Protein AF-A0A2H6KKL5-F1 (afdb_monomer_lite)

pLDDT: mean 78.92, std 13.52, range [38.22, 96.44]

Radius of gyration: 45.25 Å; chains: 1; bounding box: 105×62×164 Å

Foldseek 3Di:
DDDPPPPVVVVVVVVVVVVVVVVVVVVVVVVVVCCVVVCCVVVVVVVVVVVVVLVVLQDPDPPPDPDPPRPNVVVVVVVVVVVVVVVVVCQQCPDPDDGGHPVVVVVVVVVVVVVVVCQCDPPDCRHVVVVVVVVVVVVLVVVLVVLVVVLVVLVPPPDPDDPVVSVVSNVVSVVVNVVSVVVVVVVVVVVVCCCCAADVVQVVLCCCLVPPQADHDDDHDDPPDAQLRVLVSVLSSVVSNLVRVQVHLDDPVCVVPPDVDPQSPDPQSVLSVQLNVLSCQLSVLQNDPPPDPDSDFPSNLVSLVSNLVSLVPNDQPADHPRGCSPSSVVVSVVSNVVSVVSNPDDYPPCGPDDQPDDQWDADPVHRVDIDGDPSVVVVVLVVLLVLVVCVVVLVVLLCCLPPPKVQPFQAPVDDNVVVVVVVVFFTHPDLPDPPTPDDSDVPDISNCCNDVPQQDWDDPVPPPDTFGQAFPCLPPPVPLVGGHPSSVVVVVLLVVLLVLQVDQDPDADAQDDPLSVLLCLLSCCSHPCLVVLLLCLLVVFDQDPVCNPPDSVPDDQVRTWDDDVDTDTSVNVNVVSVCSNVVSLVVCCVVQNCDDPVGDHSSCSSGCPVRHDDDPHSVCNVPSD

Structure (mmCIF, N/CA/C/O backbone):
data_AF-A0A2H6KKL5-F1
#
_entry.id   AF-A0A2H6KKL5-F1
#
loop_
_atom_site.group_PDB
_atom_site.id
_atom_site.type_symbol
_atom_site.label_atom_id
_atom_site.label_alt_id
_atom_site.label_comp_id
_atom_site.label_asym_id
_atom_site.label_entity_id
_atom_site.label_seq_id
_atom_site.pdbx_PDB_ins_code
_atom_site.Cartn_x
_atom_site.Cartn_y
_atom_site.Cartn_z
_atom_site.occupancy
_atom_site.B_iso_or_equiv
_atom_site.auth_seq_id
_atom_site.auth_comp_id
_atom_site.auth_asym_id
_atom_site.auth_atom_id
_atom_site.pdbx_PDB_model_num
ATOM 1 N N . MET A 1 1 ? 31.646 27.629 -73.324 1.00 41.09 1 MET A N 1
ATOM 2 C CA . MET A 1 1 ? 32.183 26.292 -73.665 1.00 41.09 1 MET A CA 1
ATOM 3 C C . MET A 1 1 ? 31.213 25.634 -74.630 1.00 41.09 1 MET A C 1
ATOM 5 O O . MET A 1 1 ? 30.022 25.686 -74.337 1.00 41.09 1 MET A O 1
ATOM 9 N N . PRO A 1 2 ? 31.668 25.089 -75.769 1.00 43.84 2 PRO A N 1
ATOM 10 C CA . PRO A 1 2 ? 30.803 24.305 -76.642 1.00 43.84 2 PRO A CA 1
ATOM 11 C C . PRO A 1 2 ? 30.417 23.003 -75.927 1.00 43.84 2 PRO A C 1
ATOM 13 O O . PRO A 1 2 ? 31.249 22.391 -75.255 1.00 43.84 2 PRO A O 1
ATOM 16 N N . LEU A 1 3 ? 29.141 22.624 -76.024 1.00 47.28 3 LEU A N 1
ATOM 17 C CA . LEU A 1 3 ? 28.656 21.311 -75.603 1.00 47.28 3 LEU A CA 1
ATOM 18 C C . LEU A 1 3 ? 29.394 20.251 -76.427 1.00 47.28 3 LEU A C 1
ATOM 20 O O . LEU A 1 3 ? 29.453 20.347 -77.649 1.00 47.28 3 LEU A O 1
ATOM 24 N N . SER A 1 4 ? 29.996 19.281 -75.743 1.00 51.06 4 SER A N 1
ATOM 25 C CA . SER A 1 4 ? 30.597 18.109 -76.376 1.00 51.06 4 SER A CA 1
ATOM 26 C C . SER A 1 4 ? 29.520 17.351 -77.164 1.00 51.06 4 SER A C 1
ATOM 28 O O . SER A 1 4 ? 28.517 16.951 -76.574 1.00 51.06 4 SER A O 1
ATOM 30 N N . ASP A 1 5 ? 29.734 17.129 -78.465 1.00 57.34 5 ASP A N 1
ATOM 31 C CA . ASP A 1 5 ? 28.876 16.349 -79.383 1.00 57.34 5 ASP A CA 1
ATOM 32 C C . ASP A 1 5 ? 28.932 14.824 -79.113 1.00 57.34 5 ASP A C 1
ATOM 34 O O . ASP A 1 5 ? 28.756 13.985 -80.003 1.00 57.34 5 ASP A O 1
ATOM 38 N N . ASP A 1 6 ? 29.188 14.429 -77.863 1.00 64.50 6 ASP A N 1
ATOM 39 C CA . ASP A 1 6 ? 29.260 13.027 -77.478 1.00 64.50 6 ASP A CA 1
ATOM 40 C C . ASP A 1 6 ? 27.843 12.445 -77.333 1.00 64.50 6 ASP A C 1
ATOM 42 O O . ASP A 1 6 ? 27.137 12.603 -76.324 1.00 64.50 6 ASP A O 1
ATOM 46 N N . LYS A 1 7 ? 27.411 11.756 -78.395 1.00 60.06 7 LYS A N 1
ATOM 47 C CA . LYS A 1 7 ? 26.119 11.061 -78.475 1.00 60.06 7 LYS A CA 1
ATOM 48 C C . LYS A 1 7 ? 25.933 10.032 -77.354 1.00 60.06 7 LYS A C 1
ATOM 50 O O . LYS A 1 7 ? 24.791 9.795 -76.956 1.00 60.06 7 LYS A O 1
ATOM 55 N N . HIS A 1 8 ? 27.010 9.453 -76.819 1.00 60.09 8 HIS A N 1
ATOM 56 C CA . HIS A 1 8 ? 26.929 8.483 -75.726 1.00 60.09 8 HIS A CA 1
ATOM 57 C C . HIS A 1 8 ? 26.664 9.169 -74.385 1.00 60.09 8 HIS A C 1
ATOM 59 O O . HIS A 1 8 ? 25.819 8.703 -73.618 1.00 60.09 8 HIS A O 1
ATOM 65 N N . LEU A 1 9 ? 27.293 10.323 -74.138 1.00 59.97 9 LEU A N 1
ATOM 66 C CA . LEU A 1 9 ? 27.054 11.119 -72.932 1.00 59.97 9 LEU A CA 1
ATOM 67 C C . LEU A 1 9 ? 25.616 11.657 -72.891 1.00 59.97 9 LEU A C 1
ATOM 69 O O . LEU A 1 9 ? 24.944 11.579 -71.863 1.00 59.97 9 LEU A O 1
ATOM 73 N N . THR A 1 10 ? 25.103 12.125 -74.031 1.00 63.09 10 THR A N 1
ATOM 74 C CA . THR A 1 10 ? 23.720 12.617 -74.143 1.00 63.09 10 THR A CA 1
ATOM 75 C C . THR A 1 10 ? 22.694 11.511 -73.864 1.00 63.09 10 THR A C 1
ATOM 77 O O . THR A 1 10 ? 21.710 11.736 -73.155 1.00 63.09 10 THR A O 1
ATOM 80 N N . ALA A 1 11 ? 22.924 10.297 -74.375 1.00 64.19 11 ALA A N 1
ATOM 81 C CA . ALA A 1 11 ? 22.054 9.151 -74.119 1.00 64.19 11 ALA A CA 1
ATOM 82 C C . ALA A 1 11 ? 22.087 8.714 -72.642 1.00 64.19 11 ALA A C 1
ATOM 84 O O . ALA A 1 11 ? 21.033 8.455 -72.059 1.00 64.19 11 ALA A O 1
ATOM 85 N N . ALA A 1 12 ? 23.273 8.698 -72.022 1.00 62.09 12 ALA A N 1
ATOM 86 C CA . ALA A 1 12 ? 23.442 8.352 -70.612 1.00 62.09 12 ALA A CA 1
ATOM 87 C C . ALA A 1 12 ? 22.731 9.351 -69.684 1.00 62.09 12 ALA A C 1
ATOM 89 O O . ALA A 1 12 ? 21.956 8.949 -68.816 1.00 62.09 12 ALA A O 1
ATOM 90 N N . VAL A 1 13 ? 22.910 10.657 -69.917 1.00 62.62 13 VAL A N 1
ATOM 91 C CA . VAL A 1 13 ? 22.240 11.713 -69.138 1.00 62.62 13 VAL A CA 1
ATOM 92 C C . VAL A 1 13 ? 20.718 11.629 -69.289 1.00 62.62 13 VAL A C 1
ATOM 94 O O . VAL A 1 13 ? 19.992 11.755 -68.303 1.00 62.62 13 VAL A O 1
ATOM 97 N N . LYS A 1 14 ? 20.214 11.341 -70.496 1.00 63.66 14 LYS A N 1
ATOM 98 C CA . LYS A 1 14 ? 18.774 11.181 -70.745 1.00 63.66 14 LYS A CA 1
ATOM 99 C C . LYS A 1 14 ? 18.190 9.950 -70.039 1.00 63.66 14 LYS A C 1
ATOM 101 O O . LYS A 1 14 ? 17.097 10.037 -69.485 1.00 63.66 14 LYS A O 1
ATOM 106 N N . GLY A 1 15 ? 18.926 8.836 -70.007 1.00 70.06 15 GLY A N 1
ATOM 107 C CA . GLY A 1 15 ? 18.536 7.628 -69.274 1.00 70.06 15 GLY A CA 1
ATOM 108 C C . GLY A 1 15 ? 18.471 7.849 -67.760 1.00 70.06 15 GLY A C 1
ATOM 109 O O . GLY A 1 15 ? 17.490 7.467 -67.121 1.00 70.06 15 GLY A O 1
ATOM 110 N N . ILE A 1 16 ? 19.467 8.542 -67.197 1.00 68.94 16 ILE A N 1
ATOM 111 C CA . ILE A 1 16 ? 19.490 8.908 -65.772 1.00 68.94 16 ILE A CA 1
ATOM 112 C C . ILE A 1 16 ? 18.318 9.841 -65.441 1.00 68.94 16 ILE A C 1
ATOM 114 O O . ILE A 1 16 ? 17.578 9.581 -64.493 1.00 68.94 16 ILE A O 1
ATOM 118 N N . ALA A 1 17 ? 18.085 10.876 -66.254 1.00 57.75 17 ALA A N 1
ATOM 119 C CA . ALA A 1 17 ? 16.970 11.799 -66.056 1.00 57.75 17 ALA A CA 1
ATOM 120 C C . ALA A 1 17 ? 15.606 11.085 -66.100 1.00 57.75 17 ALA A C 1
ATOM 122 O O . ALA A 1 17 ? 14.752 11.343 -65.255 1.00 57.75 17 ALA A O 1
ATOM 123 N N . MET A 1 18 ? 15.406 10.143 -67.028 1.00 70.69 18 MET A N 1
ATOM 124 C CA . MET A 1 18 ? 14.171 9.349 -67.104 1.00 70.69 18 MET A CA 1
ATOM 125 C C . MET A 1 18 ? 13.988 8.421 -65.901 1.00 70.69 18 MET A C 1
ATOM 127 O O . MET A 1 18 ? 12.877 8.307 -65.388 1.00 70.69 18 MET A O 1
ATOM 131 N N . SER A 1 19 ? 15.064 7.803 -65.407 1.00 69.12 19 SER A N 1
ATOM 132 C CA . SER A 1 19 ? 15.018 6.985 -64.189 1.00 69.12 19 SER A CA 1
ATOM 133 C C . SER A 1 19 ? 14.611 7.816 -62.965 1.00 69.12 19 SER A C 1
ATOM 135 O O . SER A 1 19 ? 13.729 7.420 -62.202 1.00 69.12 19 SER A O 1
ATOM 137 N N . ILE A 1 20 ? 15.172 9.023 -62.827 1.00 65.75 20 ILE A N 1
ATOM 138 C CA . ILE A 1 20 ? 14.825 9.962 -61.751 1.00 65.75 20 ILE A CA 1
ATOM 139 C C . ILE A 1 20 ? 13.351 10.376 -61.843 1.00 65.75 20 ILE A C 1
ATOM 141 O O . ILE A 1 20 ? 12.629 10.293 -60.851 1.00 65.75 20 ILE A O 1
ATOM 145 N N . VAL A 1 21 ? 12.876 10.761 -63.031 1.00 70.00 21 VAL A N 1
ATOM 146 C CA . VAL A 1 21 ? 11.471 11.153 -63.246 1.00 70.00 21 VAL A CA 1
ATOM 147 C C . VAL A 1 21 ? 10.510 10.007 -62.913 1.00 70.00 21 VAL A C 1
ATOM 149 O O . VAL A 1 21 ? 9.487 10.230 -62.259 1.00 70.00 21 VAL A O 1
ATOM 152 N N . ASN A 1 22 ? 10.848 8.773 -63.290 1.00 75.06 22 ASN A N 1
ATOM 153 C CA . ASN A 1 22 ? 10.026 7.600 -62.994 1.00 75.06 22 ASN A CA 1
ATOM 154 C C . ASN A 1 22 ? 9.979 7.294 -61.491 1.00 75.06 22 ASN A C 1
ATOM 156 O O . ASN A 1 22 ? 8.902 7.038 -60.950 1.00 75.06 22 ASN A O 1
ATOM 160 N N . ASN A 1 23 ? 11.115 7.383 -60.795 1.00 71.50 23 ASN A N 1
ATOM 161 C CA . ASN A 1 23 ? 11.176 7.163 -59.349 1.00 71.50 23 ASN A CA 1
ATOM 162 C C . ASN A 1 23 ? 10.406 8.239 -58.571 1.00 71.50 23 ASN A C 1
ATOM 164 O O . ASN A 1 23 ? 9.651 7.905 -57.658 1.00 71.50 23 ASN A O 1
ATOM 168 N N . ILE A 1 24 ? 10.517 9.510 -58.973 1.00 67.88 24 ILE A N 1
ATOM 169 C CA . ILE A 1 24 ? 9.744 10.613 -58.381 1.00 67.88 24 ILE A CA 1
ATOM 170 C C . ILE A 1 24 ? 8.241 10.406 -58.607 1.00 67.88 24 ILE A C 1
ATOM 172 O O . ILE A 1 24 ? 7.443 10.605 -57.692 1.00 67.88 24 ILE A O 1
ATOM 176 N N . SER A 1 25 ? 7.842 9.950 -59.796 1.00 74.31 25 SER A N 1
ATOM 177 C CA . SER A 1 25 ? 6.434 9.679 -60.112 1.00 74.31 25 SER A CA 1
ATOM 178 C C . SER A 1 25 ? 5.866 8.525 -59.276 1.00 74.31 25 SER A C 1
ATOM 180 O O . SER A 1 25 ? 4.735 8.600 -58.787 1.00 74.31 25 SER A O 1
ATOM 182 N N . ARG A 1 26 ? 6.667 7.476 -59.040 1.00 75.44 26 ARG A N 1
ATOM 183 C CA . ARG A 1 26 ? 6.278 6.345 -58.188 1.00 75.44 26 ARG A CA 1
ATOM 184 C C . ARG A 1 26 ? 6.163 6.761 -56.723 1.00 75.44 26 ARG A C 1
ATOM 186 O O . ARG A 1 26 ? 5.155 6.462 -56.092 1.00 75.44 26 ARG A O 1
ATOM 193 N N . LEU A 1 27 ? 7.129 7.533 -56.221 1.00 70.12 27 LEU A N 1
ATOM 194 C CA . LEU A 1 27 ? 7.084 8.097 -54.871 1.00 70.12 27 LEU A CA 1
ATOM 195 C C . LEU A 1 27 ? 5.860 9.003 -54.681 1.00 70.12 27 LEU A C 1
ATOM 197 O O . LEU A 1 27 ? 5.182 8.901 -53.667 1.00 70.12 27 LEU A O 1
ATOM 201 N N . SER A 1 28 ? 5.534 9.846 -55.666 1.00 66.12 28 SER A N 1
ATOM 202 C CA . SER A 1 28 ? 4.340 10.702 -55.629 1.00 66.12 28 SER A CA 1
ATOM 203 C C . SER A 1 28 ? 3.043 9.889 -55.537 1.00 66.12 28 SER A C 1
ATOM 205 O O . SER A 1 28 ? 2.123 10.264 -54.808 1.00 66.12 28 SER A O 1
ATOM 207 N N . THR A 1 29 ? 2.985 8.755 -56.235 1.00 79.38 29 THR A N 1
ATOM 208 C CA . THR A 1 29 ? 1.830 7.847 -56.208 1.00 79.38 29 THR A CA 1
ATOM 209 C C . THR A 1 29 ? 1.693 7.161 -54.850 1.00 79.38 29 THR A C 1
ATOM 211 O O . THR A 1 29 ? 0.601 7.139 -54.284 1.00 79.38 29 THR A O 1
ATOM 214 N N . GLU A 1 30 ? 2.800 6.679 -54.282 1.00 77.38 30 GLU A N 1
ATOM 215 C CA . GLU A 1 30 ? 2.811 6.092 -52.937 1.00 77.38 30 GLU A CA 1
ATOM 216 C C . GLU A 1 30 ? 2.466 7.122 -51.858 1.00 77.38 30 GLU A C 1
ATOM 218 O O . GLU A 1 30 ? 1.707 6.815 -50.945 1.00 77.38 30 GLU A O 1
ATOM 223 N N . LEU A 1 31 ? 2.933 8.370 -51.985 1.00 70.38 31 LEU A N 1
ATOM 224 C CA . LEU A 1 31 ? 2.589 9.437 -51.043 1.00 70.38 31 LEU A CA 1
ATOM 225 C C . LEU A 1 31 ? 1.085 9.751 -51.071 1.00 70.38 31 LEU A C 1
ATOM 227 O O . LEU A 1 31 ? 0.472 9.925 -50.020 1.00 70.38 31 LEU A O 1
ATOM 231 N N . LYS A 1 32 ? 0.474 9.789 -52.264 1.00 76.25 32 LYS A N 1
ATOM 232 C CA . LYS A 1 32 ? -0.983 9.950 -52.411 1.00 76.25 32 LYS A CA 1
ATOM 233 C C . LYS A 1 32 ? -1.742 8.768 -51.804 1.00 76.25 32 LYS A C 1
ATOM 235 O O . LYS A 1 32 ? -2.651 8.984 -51.008 1.00 76.25 32 LYS A O 1
ATOM 240 N N . SER A 1 33 ? -1.315 7.541 -52.107 1.00 77.94 33 SER A N 1
ATOM 241 C CA . SER A 1 33 ? -1.867 6.303 -51.535 1.00 77.94 33 SER A CA 1
ATOM 242 C C . SER A 1 33 ? -1.761 6.291 -50.006 1.00 77.94 33 SER A C 1
ATOM 244 O O . SER A 1 33 ? -2.723 5.947 -49.324 1.00 77.94 33 SER A O 1
ATOM 246 N N . PHE A 1 34 ? -0.634 6.733 -49.446 1.00 72.31 34 PHE A N 1
ATOM 247 C CA . PHE A 1 34 ? -0.443 6.863 -48.004 1.00 72.31 34 PHE A CA 1
ATOM 248 C C . PHE A 1 34 ? -1.397 7.894 -47.397 1.00 72.31 34 PHE A C 1
ATOM 250 O O . PHE A 1 34 ? -2.038 7.603 -46.392 1.00 72.31 34 PHE A O 1
ATOM 257 N N . ILE A 1 35 ? -1.551 9.075 -48.000 1.00 68.31 35 ILE A N 1
ATOM 258 C CA . ILE A 1 35 ? -2.478 10.104 -47.503 1.00 68.31 35 ILE A CA 1
ATOM 259 C C . ILE A 1 35 ? -3.927 9.588 -47.505 1.00 68.31 35 ILE A C 1
ATOM 261 O O . ILE A 1 35 ? -4.640 9.778 -46.520 1.00 68.31 35 ILE A O 1
ATOM 265 N N . GLU A 1 36 ? -4.349 8.889 -48.561 1.00 76.94 36 GLU A N 1
ATOM 266 C CA . GLU A 1 36 ? -5.699 8.320 -48.662 1.00 76.94 36 GLU A CA 1
ATOM 267 C C . GLU A 1 36 ? -5.918 7.149 -47.689 1.00 76.94 36 GLU A C 1
ATOM 269 O O . GLU A 1 36 ? -6.929 7.105 -46.985 1.00 76.94 36 GLU A O 1
ATOM 274 N N . LYS A 1 37 ? -4.965 6.210 -47.603 1.00 74.69 37 LYS A N 1
ATOM 275 C CA . LYS A 1 37 ? -5.092 4.994 -46.779 1.00 74.69 37 LYS A CA 1
ATOM 276 C C . LYS A 1 37 ? -4.855 5.231 -45.294 1.00 74.69 37 LYS A C 1
ATOM 278 O O . LYS A 1 37 ? -5.480 4.562 -44.477 1.00 74.69 37 LYS A O 1
ATOM 283 N N . SER A 1 38 ? -3.967 6.158 -44.937 1.00 71.94 38 SER A N 1
ATOM 284 C CA . SER A 1 38 ? -3.627 6.443 -43.536 1.00 71.94 38 SER A CA 1
ATOM 285 C C . SER A 1 38 ? -4.795 7.047 -42.761 1.00 71.94 38 SER A C 1
ATOM 287 O O . SER A 1 38 ? -4.785 7.018 -41.532 1.00 71.94 38 SER A O 1
ATOM 289 N N . LYS A 1 39 ? -5.798 7.603 -43.462 1.00 81.44 39 LYS A N 1
ATOM 290 C CA . LYS A 1 39 ? -6.971 8.264 -42.872 1.00 81.44 39 LYS A CA 1
ATOM 291 C C . LYS A 1 39 ? -6.598 9.327 -41.831 1.00 81.44 39 LYS A C 1
ATOM 293 O O . LYS A 1 39 ? -7.436 9.683 -41.011 1.00 81.44 39 LYS A O 1
ATOM 298 N N . ILE A 1 40 ? -5.374 9.871 -41.871 1.00 73.25 40 ILE A N 1
ATOM 299 C CA . ILE A 1 40 ? -4.861 10.801 -40.850 1.00 73.25 40 ILE A CA 1
ATOM 300 C C . ILE A 1 40 ? -5.786 12.007 -40.709 1.00 73.25 40 ILE A C 1
ATOM 302 O O . ILE A 1 40 ? -6.119 12.390 -39.596 1.00 73.25 40 ILE A O 1
ATOM 306 N N . LYS A 1 41 ? -6.270 12.560 -41.828 1.00 75.06 41 LYS A N 1
ATOM 307 C CA . LYS A 1 41 ? -7.226 13.674 -41.815 1.00 75.06 41 LYS A CA 1
ATOM 308 C C . LYS A 1 41 ? -8.530 13.304 -41.104 1.00 75.06 41 LYS A C 1
ATOM 310 O O . LYS A 1 41 ? -9.007 14.078 -40.284 1.00 75.06 41 LYS A O 1
ATOM 315 N N . THR A 1 42 ? -9.092 12.137 -41.408 1.00 76.81 42 THR A N 1
ATOM 316 C CA . THR A 1 42 ? -10.346 11.667 -40.806 1.00 76.81 42 THR A CA 1
ATOM 317 C C . THR A 1 42 ? -10.162 11.375 -39.323 1.00 76.81 42 THR A C 1
ATOM 319 O O . THR A 1 42 ? -10.932 11.874 -38.518 1.00 76.81 42 THR A O 1
ATOM 322 N N . ASN A 1 43 ? -9.107 10.651 -38.952 1.00 76.50 43 ASN A N 1
ATOM 323 C CA . ASN A 1 43 ? -8.825 10.306 -37.560 1.00 76.50 43 ASN A CA 1
ATOM 324 C C . ASN A 1 43 ? -8.526 11.552 -36.719 1.00 76.50 43 ASN A C 1
ATOM 326 O O . ASN A 1 43 ? -8.977 11.642 -35.582 1.00 76.50 43 ASN A O 1
ATOM 330 N N . LEU A 1 44 ? -7.800 12.528 -37.276 1.00 73.38 44 LEU A N 1
ATOM 331 C CA . LEU A 1 44 ? -7.533 13.797 -36.605 1.00 73.38 44 LEU A CA 1
ATOM 332 C C . LEU A 1 44 ? -8.815 14.618 -36.439 1.00 73.38 44 LEU A C 1
ATOM 334 O O . LEU A 1 44 ? -9.018 15.202 -35.381 1.00 73.38 44 LEU A O 1
ATOM 338 N N . GLN A 1 45 ? -9.696 14.627 -37.443 1.00 81.31 45 GLN A N 1
ATOM 339 C CA . GLN A 1 45 ? -11.000 15.277 -37.328 1.00 81.31 45 GLN A CA 1
ATOM 340 C C . GLN A 1 45 ? -11.860 14.604 -36.253 1.00 81.31 45 GLN A C 1
ATOM 342 O O . GLN A 1 45 ? -12.366 15.295 -35.380 1.00 81.31 45 GLN A O 1
ATOM 347 N N . THR A 1 46 ? -11.927 13.269 -36.234 1.00 84.25 46 THR A N 1
ATOM 348 C CA . THR A 1 46 ? -12.614 12.513 -35.177 1.00 84.25 46 THR A CA 1
ATOM 349 C C . THR A 1 46 ? -12.026 12.804 -33.798 1.00 84.25 46 THR A C 1
ATOM 351 O O . THR A 1 46 ? -12.774 12.985 -32.848 1.00 84.25 46 THR A O 1
ATOM 354 N N . ALA A 1 47 ? -10.701 12.901 -33.667 1.00 71.81 47 ALA A N 1
ATOM 355 C CA . ALA A 1 47 ? -10.070 13.258 -32.399 1.00 71.81 47 ALA A CA 1
ATOM 356 C C . ALA A 1 47 ? -10.428 14.688 -31.957 1.00 71.81 47 ALA A C 1
ATOM 358 O O . ALA A 1 47 ? -10.723 14.904 -30.786 1.00 71.81 47 ALA A O 1
ATOM 359 N N . ILE A 1 48 ? -10.447 15.654 -32.882 1.00 76.25 48 ILE A N 1
ATOM 360 C CA . ILE A 1 48 ? -10.883 17.033 -32.610 1.00 76.25 48 ILE A CA 1
ATOM 361 C C . ILE A 1 48 ? -12.354 17.062 -32.180 1.00 76.25 48 ILE A C 1
ATOM 363 O O . ILE A 1 48 ? -12.695 17.772 -31.236 1.00 76.25 48 ILE A O 1
ATOM 367 N N . ASP A 1 49 ? -13.212 16.293 -32.847 1.00 81.06 49 ASP A N 1
ATOM 368 C CA . ASP A 1 49 ? -14.639 16.228 -32.540 1.00 81.06 49 ASP A CA 1
ATOM 369 C C . ASP A 1 49 ? -14.877 15.562 -31.176 1.00 81.06 49 ASP A C 1
ATOM 371 O O . ASP A 1 49 ? -15.629 16.099 -30.370 1.00 81.06 49 ASP A O 1
ATOM 375 N N . ASN A 1 50 ? -14.145 14.491 -30.850 1.00 78.62 50 ASN A N 1
ATOM 376 C CA . ASN A 1 50 ? -14.178 13.863 -29.526 1.00 78.62 50 ASN A CA 1
ATOM 377 C C . ASN A 1 50 ? -13.702 14.819 -28.420 1.00 78.62 50 ASN A C 1
ATOM 379 O O . ASN A 1 50 ? -14.278 14.845 -27.340 1.00 78.62 50 ASN A O 1
ATOM 383 N N . VAL A 1 51 ? -12.665 15.629 -28.667 1.00 72.38 51 VAL A N 1
ATOM 384 C CA . VAL A 1 51 ? -12.189 16.629 -27.692 1.00 72.38 51 VAL A CA 1
ATOM 385 C C . VAL A 1 51 ? -13.216 17.746 -27.488 1.00 72.38 51 VAL A C 1
ATOM 387 O O . VAL A 1 51 ? -13.383 18.220 -26.366 1.00 72.38 51 VAL A O 1
ATOM 390 N N . LYS A 1 52 ? -13.930 18.158 -28.543 1.00 78.19 52 LYS A N 1
ATOM 391 C CA . LYS A 1 52 ? -15.047 19.106 -28.416 1.00 78.19 52 LYS A CA 1
ATOM 392 C C . LYS A 1 52 ? -16.214 18.508 -27.642 1.00 78.19 52 LYS A C 1
ATOM 394 O O . LYS A 1 52 ? -16.786 19.210 -26.820 1.00 78.19 52 LYS A O 1
ATOM 399 N N . ASP A 1 53 ? -16.538 17.242 -27.888 1.00 77.19 53 ASP A N 1
ATOM 400 C CA . ASP A 1 53 ? -17.593 16.534 -27.166 1.00 77.19 53 ASP A CA 1
ATOM 401 C C . ASP A 1 53 ? -17.270 16.437 -25.671 1.00 77.19 53 ASP A C 1
ATOM 403 O O . ASP A 1 53 ? -18.096 16.815 -24.851 1.00 77.19 53 ASP A O 1
ATOM 407 N N . ILE A 1 54 ? -16.023 16.095 -25.317 1.00 72.81 54 ILE A N 1
ATOM 408 C CA . ILE A 1 54 ? -15.534 16.178 -23.932 1.00 72.81 54 ILE A CA 1
ATOM 409 C C . ILE A 1 54 ? -15.729 17.595 -23.384 1.00 72.81 54 ILE A C 1
ATOM 411 O O . ILE A 1 54 ? -16.244 17.748 -22.290 1.00 72.81 54 ILE A O 1
ATOM 415 N N . GLY A 1 55 ? -15.359 18.640 -24.128 1.00 70.56 55 GLY A N 1
ATOM 416 C CA . GLY A 1 55 ? -15.578 20.023 -23.692 1.00 70.56 55 GLY A CA 1
ATOM 417 C C . GLY A 1 55 ? -17.049 20.339 -23.397 1.00 70.56 55 GLY A C 1
ATOM 418 O O . GLY A 1 55 ? -17.344 20.928 -22.362 1.00 70.56 55 GLY A O 1
ATOM 419 N N . ASN A 1 56 ? -17.964 19.901 -24.264 1.00 72.62 56 ASN A N 1
ATOM 420 C CA . ASN A 1 56 ? -19.406 20.095 -24.091 1.00 72.62 56 ASN A CA 1
ATOM 421 C C . ASN A 1 56 ? -19.958 19.333 -22.879 1.00 72.62 56 ASN A C 1
ATOM 423 O O . ASN A 1 56 ? -20.895 19.809 -22.248 1.00 72.62 56 ASN A O 1
ATOM 427 N N . GLN A 1 57 ? -19.349 18.197 -22.533 1.00 70.56 57 GLN A N 1
ATOM 428 C CA . GLN A 1 57 ? -19.692 17.404 -21.351 1.00 70.56 57 GLN A CA 1
ATOM 429 C C . GLN A 1 57 ? -19.311 18.073 -20.008 1.00 70.56 57 GLN A C 1
ATOM 431 O O . GLN A 1 57 ? -19.590 17.543 -18.936 1.00 70.56 57 GLN A O 1
ATOM 436 N N . PHE A 1 58 ? -18.625 19.224 -20.030 1.00 68.25 58 PHE A N 1
ATOM 437 C CA . PHE A 1 58 ? -18.200 19.955 -18.825 1.00 68.25 58 PHE A CA 1
ATOM 438 C C . PHE A 1 58 ? -18.552 21.454 -18.859 1.00 68.25 58 PHE A C 1
ATOM 440 O O . PHE A 1 58 ? -18.023 22.220 -18.055 1.00 68.25 58 PHE A O 1
ATOM 447 N N . THR A 1 59 ? -19.388 21.914 -19.796 1.00 62.97 59 THR A N 1
ATOM 448 C CA . THR A 1 59 ? -19.824 23.322 -19.843 1.00 62.97 59 THR A CA 1
ATOM 449 C C . THR A 1 59 ? -21.129 23.534 -19.083 1.00 62.97 59 THR A C 1
ATOM 451 O O . THR A 1 59 ? -22.129 22.912 -19.425 1.00 62.97 59 THR A O 1
ATOM 454 N N . ASP A 1 60 ? -21.132 24.491 -18.147 1.00 55.72 60 ASP A N 1
ATOM 455 C CA . ASP A 1 60 ? -22.250 24.890 -17.261 1.00 55.72 60 ASP A CA 1
ATOM 456 C C . ASP A 1 60 ? -23.438 25.580 -17.976 1.00 55.72 60 ASP A C 1
ATOM 458 O O . ASP A 1 60 ? -24.055 26.517 -17.464 1.00 55.72 60 ASP A O 1
ATOM 462 N N . GLY A 1 61 ? -23.741 25.183 -19.209 1.00 51.50 61 GLY A N 1
ATOM 463 C CA . GLY A 1 61 ? -24.799 25.771 -20.017 1.00 51.50 61 GLY A CA 1
ATOM 464 C C . GLY A 1 61 ? -26.040 24.895 -20.031 1.00 51.50 61 GLY A C 1
ATOM 465 O O . GLY A 1 61 ? -25.992 23.800 -20.576 1.00 51.50 61 GLY A O 1
ATOM 466 N N . ASP A 1 62 ? -27.126 25.443 -19.490 1.00 51.28 62 ASP A N 1
ATOM 467 C CA . ASP A 1 62 ? -28.549 25.077 -19.568 1.00 51.28 62 ASP A CA 1
ATOM 468 C C . ASP A 1 62 ? -29.026 24.626 -20.972 1.00 51.28 62 ASP A C 1
ATOM 470 O O . ASP A 1 62 ? -29.862 25.253 -21.622 1.00 51.28 62 ASP A O 1
ATOM 474 N N . ASN A 1 63 ? -28.475 23.530 -21.487 1.00 46.66 63 ASN A N 1
ATOM 475 C CA . ASN A 1 63 ? -29.076 22.764 -22.561 1.00 46.66 63 ASN A CA 1
ATOM 476 C C . ASN A 1 63 ? -30.008 21.792 -21.856 1.00 46.66 63 ASN A C 1
ATOM 478 O O . ASN A 1 63 ? -29.542 20.785 -21.335 1.00 46.66 63 ASN A O 1
ATOM 482 N N . GLY A 1 64 ? -31.293 22.144 -21.790 1.00 50.03 64 GLY A N 1
ATOM 483 C CA . GLY A 1 64 ? -32.364 21.393 -21.130 1.00 50.03 64 GLY A CA 1
ATOM 484 C C . GLY A 1 64 ? -32.635 19.996 -21.700 1.00 50.03 64 GLY A C 1
ATOM 485 O O . GLY A 1 64 ? -33.780 19.675 -22.010 1.00 50.03 64 GLY A O 1
ATOM 486 N N . ASP A 1 65 ? -31.600 19.174 -21.841 1.00 47.38 65 ASP A N 1
ATOM 487 C CA . ASP A 1 65 ? -31.690 17.748 -22.075 1.00 47.38 65 ASP A CA 1
ATOM 488 C C . ASP A 1 65 ? -31.251 17.031 -20.796 1.00 47.38 65 ASP A C 1
ATOM 490 O O . ASP A 1 65 ? -30.070 16.937 -20.460 1.00 47.38 65 ASP A O 1
ATOM 494 N N . ASP A 1 66 ? -32.262 16.560 -20.073 1.00 50.72 66 ASP A N 1
ATOM 495 C CA . ASP A 1 66 ? -32.260 15.811 -18.813 1.00 50.72 66 ASP A CA 1
ATOM 496 C C . ASP A 1 66 ? -31.637 14.404 -18.981 1.00 50.72 66 ASP A C 1
ATOM 498 O O . ASP A 1 66 ? -32.146 13.384 -18.506 1.00 50.72 66 ASP A O 1
ATOM 502 N N . SER A 1 67 ? -30.552 14.306 -19.753 1.00 50.34 67 SER A N 1
ATOM 503 C CA . SER A 1 67 ? -29.947 13.037 -20.121 1.00 50.34 67 SER A CA 1
ATOM 504 C C . SER A 1 67 ? -28.804 12.690 -19.166 1.00 50.34 67 SER A C 1
ATOM 506 O O . SER A 1 67 ? -27.728 13.284 -19.140 1.00 50.34 67 SER A O 1
ATOM 508 N N . ASN A 1 68 ? -29.049 11.639 -18.385 1.00 52.62 68 ASN A N 1
ATOM 509 C CA . ASN A 1 68 ? -28.166 10.919 -17.457 1.00 52.62 68 ASN A CA 1
ATOM 510 C C . ASN A 1 68 ? -26.863 10.354 -18.098 1.00 52.62 68 ASN A C 1
ATOM 512 O O . ASN A 1 68 ? -26.254 9.397 -17.610 1.00 52.62 68 ASN A O 1
ATOM 516 N N . THR A 1 69 ? -26.437 10.882 -19.242 1.00 57.72 69 THR A N 1
ATOM 517 C CA . THR A 1 69 ? -25.274 10.436 -20.010 1.00 57.72 69 THR A CA 1
ATOM 518 C C . THR A 1 69 ? -24.063 11.336 -19.822 1.00 57.72 69 THR A C 1
ATOM 520 O O . THR A 1 69 ? -22.956 10.797 -19.793 1.00 57.72 69 THR A O 1
ATOM 523 N N . ASP A 1 70 ? -24.260 12.630 -19.574 1.00 69.56 70 ASP A N 1
ATOM 524 C CA . ASP A 1 70 ? -23.173 13.595 -19.423 1.00 69.56 70 ASP A CA 1
ATOM 525 C C . ASP A 1 70 ? -22.364 13.414 -18.116 1.00 69.56 70 ASP A C 1
ATOM 527 O O . ASP A 1 70 ? -22.907 13.083 -17.059 1.00 69.56 70 ASP A O 1
ATOM 531 N N . HIS A 1 71 ? -21.043 13.588 -18.188 1.00 73.38 71 HIS A N 1
ATOM 532 C CA . HIS A 1 71 ? -20.130 13.480 -17.055 1.00 73.38 71 HIS A CA 1
ATOM 533 C C . HIS A 1 71 ? -20.176 14.707 -16.134 1.00 73.38 71 HIS A C 1
ATOM 535 O O . HIS A 1 71 ? -20.106 14.508 -14.920 1.00 73.38 71 HIS A O 1
ATOM 541 N N . GLY A 1 72 ? -20.358 15.925 -16.660 1.00 72.94 72 GLY A N 1
ATOM 542 C CA . GLY A 1 72 ? -20.534 17.143 -15.859 1.00 72.94 72 GLY A CA 1
ATOM 543 C C . GLY A 1 72 ? -21.759 17.047 -14.951 1.00 72.94 72 GLY A C 1
ATOM 544 O O . GLY A 1 72 ? -21.628 17.062 -13.728 1.00 72.94 72 GLY A O 1
ATOM 545 N N . ALA A 1 73 ? -22.925 16.754 -15.534 1.00 70.75 73 ALA A N 1
ATOM 546 C CA . ALA A 1 73 ? -24.167 16.547 -14.784 1.00 70.75 73 ALA A CA 1
ATOM 547 C C . ALA A 1 73 ? -24.070 15.427 -13.723 1.00 70.75 73 ALA A C 1
ATOM 549 O O . ALA A 1 73 ? -24.643 15.532 -12.636 1.00 70.75 73 ALA A O 1
ATOM 550 N N . LYS A 1 74 ? -23.321 14.345 -13.993 1.00 74.31 74 LYS A N 1
ATOM 551 C CA . LYS A 1 74 ? -23.064 13.278 -13.002 1.00 74.31 74 LYS A CA 1
ATOM 552 C C . LYS A 1 74 ? -22.214 13.762 -11.831 1.00 74.31 74 LYS A C 1
ATOM 554 O O . LYS A 1 74 ? -22.461 13.337 -10.701 1.00 74.31 74 LYS A O 1
ATOM 559 N N . ILE A 1 75 ? -21.218 14.607 -12.094 1.00 73.38 75 ILE A N 1
ATOM 560 C CA . ILE A 1 75 ? -20.380 15.219 -11.059 1.00 73.38 75 ILE A CA 1
ATOM 561 C C . ILE A 1 75 ? -21.218 16.184 -10.224 1.00 73.38 75 ILE A C 1
ATOM 563 O O . ILE A 1 75 ? -21.175 16.088 -9.001 1.00 73.38 75 ILE A O 1
ATOM 567 N N . ASP A 1 76 ? -22.048 17.017 -10.847 1.00 76.81 76 ASP A N 1
ATOM 568 C CA . ASP A 1 76 ? -22.946 17.928 -10.132 1.00 76.81 76 ASP A CA 1
ATOM 569 C C . ASP A 1 76 ? -23.956 17.172 -9.270 1.00 76.81 76 ASP A C 1
ATOM 571 O O . ASP A 1 76 ? -24.125 17.480 -8.091 1.00 76.81 76 ASP A O 1
ATOM 575 N N . ALA A 1 77 ? -24.570 16.113 -9.801 1.00 78.06 77 ALA A N 1
ATOM 576 C CA . ALA A 1 77 ? -25.471 15.256 -9.035 1.00 78.06 77 ALA A CA 1
ATOM 577 C C . ALA A 1 77 ? -24.753 14.564 -7.861 1.00 78.06 77 ALA A C 1
ATOM 579 O O . ALA A 1 77 ? -25.332 14.394 -6.783 1.00 78.06 77 ALA A O 1
ATOM 580 N N . ALA A 1 78 ? -23.492 14.157 -8.038 1.00 75.19 78 ALA A N 1
ATOM 581 C CA . ALA A 1 78 ? -22.681 13.600 -6.959 1.00 75.19 78 ALA A CA 1
ATOM 582 C C . ALA A 1 78 ? -22.336 14.663 -5.902 1.00 75.19 78 ALA A C 1
ATOM 584 O O . ALA A 1 78 ? -22.489 14.403 -4.707 1.00 75.19 78 ALA A O 1
ATOM 585 N N . LEU A 1 79 ? -21.948 15.870 -6.322 1.00 74.44 79 LEU A N 1
ATOM 586 C CA . LEU A 1 79 ? -21.662 17.002 -5.440 1.00 74.44 79 LEU A CA 1
ATOM 587 C C . LEU A 1 79 ? -22.904 17.445 -4.665 1.00 74.44 79 LEU A C 1
ATOM 589 O O . LEU A 1 79 ? -22.805 17.691 -3.467 1.00 74.44 79 LEU A O 1
ATOM 593 N N . GLN A 1 80 ? -24.082 17.463 -5.291 1.00 82.38 80 GLN A N 1
ATOM 594 C CA . GLN A 1 80 ? -25.347 17.743 -4.611 1.00 82.38 80 GLN A CA 1
ATOM 595 C C . GLN A 1 80 ? -25.665 16.696 -3.539 1.00 82.38 80 GLN A C 1
ATOM 597 O O . GLN A 1 80 ? -26.075 17.058 -2.438 1.00 82.38 80 GLN A O 1
ATOM 602 N N . LYS A 1 81 ? -25.431 15.404 -3.810 1.00 81.00 81 LYS A N 1
ATOM 603 C CA . LYS A 1 81 ? -25.603 14.342 -2.801 1.00 81.00 81 LYS A CA 1
ATOM 604 C C . LYS A 1 81 ? -24.655 14.523 -1.617 1.00 81.00 81 LYS A C 1
ATOM 606 O O . LYS A 1 81 ? -25.081 14.379 -0.474 1.00 81.00 81 LYS A O 1
ATOM 611 N N . VAL A 1 82 ? -23.391 14.855 -1.882 1.00 75.69 82 VAL A N 1
ATOM 612 C CA . VAL A 1 82 ? -22.398 15.127 -0.833 1.00 75.69 82 VAL A CA 1
ATOM 613 C C . VAL A 1 82 ? -22.780 16.375 -0.039 1.00 75.69 82 VAL A C 1
ATOM 615 O O . VAL A 1 82 ? -22.784 16.333 1.186 1.00 75.69 82 VAL A O 1
ATOM 618 N N . SER A 1 83 ? -23.175 17.456 -0.712 1.00 75.94 83 SER A N 1
ATOM 619 C CA . SER A 1 83 ? -23.638 18.686 -0.069 1.00 75.94 83 SER A CA 1
ATOM 620 C C . SER A 1 83 ? -24.852 18.428 0.824 1.00 75.94 83 SER A C 1
ATOM 622 O O . SER A 1 83 ? -24.859 18.883 1.962 1.00 75.94 83 SER A O 1
ATOM 624 N N . ALA A 1 84 ? -25.828 17.638 0.367 1.00 78.75 84 ALA A N 1
ATOM 625 C CA . ALA A 1 84 ? -26.982 17.258 1.177 1.00 78.75 84 ALA A CA 1
ATOM 626 C C . ALA A 1 84 ? -26.580 16.444 2.421 1.00 78.75 84 ALA A C 1
ATOM 628 O O . ALA A 1 84 ? -27.105 16.689 3.507 1.00 78.75 84 ALA A O 1
ATOM 629 N N . ALA A 1 85 ? -25.631 15.511 2.291 1.00 73.81 85 ALA A N 1
ATOM 630 C CA . ALA A 1 85 ? -25.106 14.746 3.423 1.00 73.81 85 ALA A CA 1
ATOM 631 C C . ALA A 1 85 ? -24.349 15.636 4.427 1.00 73.81 85 ALA A C 1
ATOM 633 O O . ALA A 1 85 ? -24.516 15.481 5.636 1.00 73.81 85 ALA A O 1
ATOM 634 N N . ILE A 1 86 ? -23.571 16.608 3.939 1.00 72.25 86 ILE A N 1
ATOM 635 C CA . ILE A 1 86 ? -22.891 17.604 4.777 1.00 72.25 86 ILE A CA 1
ATOM 636 C C . ILE A 1 86 ? -23.919 18.453 5.530 1.00 72.25 86 ILE A C 1
ATOM 638 O O . ILE A 1 86 ? -23.797 18.608 6.739 1.00 72.25 86 ILE A O 1
ATOM 642 N N . THR A 1 87 ? -24.980 18.925 4.871 1.00 78.19 87 THR A N 1
ATOM 643 C CA . THR A 1 87 ? -26.049 19.688 5.535 1.00 78.19 87 THR A CA 1
ATOM 644 C C . THR A 1 87 ? -26.774 18.868 6.609 1.00 78.19 87 THR A C 1
ATOM 646 O O . THR A 1 87 ? -27.127 19.401 7.660 1.00 78.19 87 THR A O 1
ATOM 649 N N . GLN A 1 88 ? -26.975 17.561 6.397 1.00 76.81 88 GLN A N 1
ATOM 650 C CA . GLN A 1 88 ? -27.518 16.679 7.439 1.00 76.81 88 GLN A CA 1
ATOM 651 C C . GLN A 1 88 ? -26.571 16.567 8.642 1.00 76.81 88 GLN A C 1
ATOM 653 O O . GLN A 1 88 ? -27.021 16.660 9.784 1.00 76.81 88 GLN A O 1
ATOM 658 N N . LEU A 1 89 ? -25.266 16.414 8.398 1.00 70.75 89 LEU A N 1
ATOM 659 C CA . LEU A 1 89 ? -24.244 16.390 9.447 1.00 70.75 89 LEU A CA 1
ATOM 660 C C . LEU A 1 89 ? -24.175 17.714 10.217 1.00 70.75 89 LEU A C 1
ATOM 662 O O . LEU A 1 89 ? -24.101 17.694 11.443 1.00 70.75 89 LEU A O 1
ATOM 666 N N . GLU A 1 90 ? -24.270 18.853 9.530 1.00 73.19 90 GLU A N 1
ATOM 667 C CA . GLU A 1 90 ? -24.354 20.178 10.157 1.00 73.19 90 GLU A CA 1
ATOM 668 C C . GLU A 1 90 ? -25.583 20.300 11.070 1.00 73.19 90 GLU A C 1
ATOM 670 O O . GLU A 1 90 ? -25.484 20.860 12.158 1.00 73.19 90 GLU A O 1
ATOM 675 N N . GLY A 1 91 ? -26.729 19.730 10.678 1.00 70.75 91 GLY A N 1
ATOM 676 C CA . GLY A 1 91 ? -27.921 19.672 11.531 1.00 70.75 91 GLY A CA 1
ATOM 677 C C . GLY A 1 91 ? -27.749 18.789 12.776 1.00 70.75 91 GLY A C 1
ATOM 678 O O . GLY A 1 91 ? -28.281 19.103 13.842 1.00 70.75 91 GLY A O 1
ATOM 679 N N . LEU A 1 92 ? -26.983 17.698 12.670 1.00 68.25 92 LEU A N 1
ATOM 680 C CA . LEU A 1 92 ? -26.692 16.806 13.798 1.00 68.25 92 LEU A CA 1
ATOM 681 C C . LEU A 1 92 ? -25.683 17.411 14.781 1.00 68.25 92 LEU A C 1
ATOM 683 O O . LEU A 1 92 ? -25.864 17.266 15.990 1.00 68.25 92 LEU A O 1
ATOM 687 N N . LEU A 1 93 ? -24.643 18.074 14.265 1.00 63.78 93 LEU A N 1
ATOM 688 C CA . LEU A 1 93 ? -23.508 18.590 15.038 1.00 63.78 93 LEU A CA 1
ATOM 689 C C . LEU A 1 93 ? -23.688 20.042 15.512 1.00 63.78 93 LEU A C 1
ATOM 691 O O . LEU A 1 93 ? -23.035 20.436 16.478 1.00 63.78 93 LEU A O 1
ATOM 695 N N . GLY A 1 94 ? -24.565 20.818 14.871 1.00 66.31 94 GLY A N 1
ATOM 696 C CA . GLY A 1 94 ? -24.715 22.257 15.098 1.00 66.31 94 GLY A CA 1
ATOM 697 C C . GLY A 1 94 ? -23.716 23.079 14.278 1.00 66.31 94 GLY A C 1
ATOM 698 O O . GLY A 1 94 ? -22.668 22.590 13.849 1.00 66.31 94 GLY A O 1
ATOM 699 N N . LYS A 1 95 ? -24.029 24.357 14.035 1.00 62.06 95 LYS A N 1
ATOM 700 C CA . LYS A 1 95 ? -23.079 25.276 13.388 1.00 62.06 95 LYS A CA 1
ATOM 701 C C . LYS A 1 95 ? -21.968 25.608 14.381 1.00 62.06 95 LYS A C 1
ATOM 703 O O . LYS A 1 95 ? -22.253 25.868 15.546 1.00 62.06 95 LYS A O 1
ATOM 708 N N . MET A 1 96 ? -20.713 25.627 13.923 1.00 53.72 96 MET A N 1
ATOM 709 C CA . MET A 1 96 ? -19.559 26.031 14.737 1.00 53.72 96 MET A CA 1
ATOM 710 C C . MET A 1 96 ? -19.754 27.451 15.297 1.00 53.72 96 MET A C 1
ATOM 712 O O . MET A 1 96 ? -19.431 28.419 14.618 1.00 53.72 96 MET A O 1
ATOM 716 N N . ALA A 1 97 ? -20.325 27.564 16.499 1.00 47.81 97 ALA A N 1
ATOM 717 C CA . ALA A 1 97 ? -19.920 28.454 17.589 1.00 47.81 97 ALA A CA 1
ATOM 718 C C . ALA A 1 97 ? -20.971 28.511 18.709 1.00 47.81 97 ALA A C 1
ATOM 720 O O . ALA A 1 97 ? -20.556 28.465 19.853 1.00 47.81 97 ALA A O 1
ATOM 721 N N . ASP A 1 98 ? -22.283 28.558 18.443 1.00 53.38 98 ASP A N 1
ATOM 722 C CA . ASP A 1 98 ? -23.255 28.885 19.514 1.00 53.38 98 ASP A CA 1
ATOM 723 C C . ASP A 1 98 ? -24.662 28.251 19.370 1.00 53.38 98 ASP A C 1
ATOM 725 O O . ASP A 1 98 ? -25.469 28.344 20.296 1.00 53.38 98 ASP A O 1
ATOM 729 N N . ASP A 1 99 ? -24.954 27.538 18.273 1.00 55.41 99 ASP A N 1
ATOM 730 C CA . ASP A 1 99 ? -26.247 26.868 18.047 1.00 55.41 99 ASP A CA 1
ATOM 731 C C . ASP A 1 99 ? -26.085 25.344 18.212 1.00 55.41 99 ASP A C 1
ATOM 733 O O . ASP A 1 99 ? -25.443 24.683 17.394 1.00 55.41 99 ASP A O 1
ATOM 737 N N . GLY A 1 100 ? -26.635 24.765 19.286 1.00 58.44 100 GLY A N 1
ATOM 738 C CA . GLY A 1 100 ? -26.554 23.319 19.545 1.00 58.44 100 GLY A CA 1
ATOM 739 C C . GLY A 1 100 ? -27.298 22.487 18.490 1.00 58.44 100 GLY A C 1
ATOM 740 O O . GLY A 1 100 ? -28.430 22.809 18.146 1.00 58.44 100 GLY A O 1
ATOM 741 N N . GLY A 1 101 ? -26.671 21.419 17.983 1.00 69.06 101 GLY A N 1
ATOM 742 C CA . GLY A 1 101 ? -27.296 20.454 17.072 1.00 69.06 101 GLY A CA 1
ATOM 743 C C . GLY A 1 101 ? -28.161 19.411 17.786 1.00 69.06 101 GLY A C 1
ATOM 744 O O . GLY A 1 101 ? -28.223 19.353 19.018 1.00 69.06 101 GLY A O 1
ATOM 745 N N . ALA A 1 102 ? -28.808 18.538 17.006 1.00 69.88 102 ALA A N 1
ATOM 746 C CA . ALA A 1 102 ? -29.711 17.507 17.533 1.00 69.88 102 ALA A CA 1
ATOM 747 C C . ALA A 1 102 ? -29.032 16.539 18.528 1.00 69.88 102 ALA A C 1
ATOM 749 O O . ALA A 1 102 ? -29.677 16.048 19.456 1.00 69.88 102 ALA A O 1
ATOM 750 N N . ILE A 1 103 ? -27.726 16.273 18.371 1.00 60.94 103 ILE A N 1
ATOM 751 C CA . ILE A 1 103 ? -26.961 15.440 19.313 1.00 60.94 103 ILE A CA 1
ATOM 752 C C . ILE A 1 103 ? -26.821 16.153 20.660 1.00 60.94 103 ILE A C 1
ATOM 754 O O . ILE A 1 103 ? -27.041 15.542 21.703 1.00 60.94 103 ILE A O 1
ATOM 758 N N . GLN A 1 104 ? -26.509 17.449 20.660 1.00 62.31 104 GLN A N 1
ATOM 759 C CA . GLN A 1 104 ? -26.394 18.237 21.885 1.00 62.31 104 GLN A CA 1
ATOM 760 C C . GLN A 1 104 ? -27.747 18.397 22.589 1.00 62.31 104 GLN A C 1
ATOM 762 O O . GLN A 1 104 ? -27.790 18.371 23.817 1.00 62.31 104 GLN A O 1
ATOM 767 N N . GLU A 1 105 ? -28.853 18.514 21.849 1.00 69.62 105 GLU A N 1
ATOM 768 C CA . GLU A 1 105 ? -30.201 18.487 22.437 1.00 69.62 105 GLU A CA 1
ATOM 769 C C . GLU A 1 105 ? -30.497 17.146 23.116 1.00 69.62 105 GLU A C 1
ATOM 771 O O . GLU A 1 105 ? -30.960 17.124 24.256 1.00 69.62 105 GLU A O 1
ATOM 776 N N . LYS A 1 106 ? -30.163 16.025 22.464 1.00 66.12 106 LYS A N 1
ATOM 777 C CA . LYS A 1 106 ? -30.322 14.690 23.058 1.00 66.12 106 LYS A CA 1
ATOM 778 C C . LYS A 1 106 ? -29.419 14.474 24.270 1.00 66.12 106 LYS A C 1
ATOM 780 O O . LYS A 1 106 ? -29.861 13.861 25.236 1.00 66.12 106 LYS A O 1
ATOM 785 N N . ILE A 1 107 ? -28.197 15.005 24.263 1.00 62.38 107 ILE A N 1
ATOM 786 C CA . ILE A 1 107 ? -27.307 14.985 25.433 1.00 62.38 107 ILE A CA 1
ATOM 787 C C . ILE A 1 107 ? -27.924 15.783 26.585 1.00 62.38 107 ILE A C 1
ATOM 789 O O . ILE A 1 107 ? -27.996 15.256 27.688 1.00 62.38 107 ILE A O 1
ATOM 793 N N . LYS A 1 108 ? -28.459 16.987 26.338 1.00 68.88 108 LYS A N 1
ATOM 794 C CA . LYS A 1 108 ? -29.159 17.778 27.369 1.00 68.88 108 LYS A CA 1
ATOM 795 C C . LYS A 1 108 ? -30.396 17.064 27.919 1.00 68.88 108 LYS A C 1
ATOM 797 O O . LYS A 1 108 ? -30.668 17.131 29.117 1.00 68.88 108 LYS A O 1
ATOM 802 N N . GLU A 1 109 ? -31.150 16.376 27.064 1.00 68.00 109 GLU A N 1
ATOM 803 C CA . GLU A 1 109 ? -32.295 15.557 27.477 1.00 68.00 109 GLU A CA 1
ATOM 804 C C . GLU A 1 109 ? -31.841 14.385 28.362 1.00 68.00 109 GLU A C 1
ATOM 806 O O . GLU A 1 109 ? -32.433 14.140 29.411 1.00 68.00 109 GLU A O 1
ATOM 811 N N . ILE A 1 110 ? -30.749 13.704 27.998 1.00 63.59 110 ILE A N 1
ATOM 812 C CA . ILE A 1 110 ? -30.137 12.645 28.812 1.00 63.59 110 ILE A CA 1
ATOM 813 C C . ILE A 1 110 ? -29.630 13.205 30.146 1.00 63.59 110 ILE A C 1
ATOM 815 O O . ILE A 1 110 ? -29.919 12.615 31.180 1.00 63.59 110 ILE A O 1
ATOM 819 N N . GLU A 1 111 ? -28.932 14.341 30.156 1.00 61.88 111 GLU A N 1
ATOM 820 C CA . GLU A 1 111 ? -28.473 15.016 31.378 1.00 61.88 111 GLU A CA 1
ATOM 821 C C . GLU A 1 111 ? -29.648 15.380 32.294 1.00 61.88 111 GLU A C 1
ATOM 823 O O . GLU A 1 111 ? -29.581 15.165 33.504 1.00 61.88 111 GLU A O 1
ATOM 828 N N . THR A 1 112 ? -30.751 15.863 31.717 1.00 69.56 112 THR A N 1
ATOM 829 C CA . THR A 1 112 ? -31.985 16.175 32.451 1.00 69.56 112 THR A CA 1
ATOM 830 C C . THR A 1 112 ? -32.602 14.911 33.044 1.00 69.56 112 THR A C 1
ATOM 832 O O . THR A 1 112 ? -32.836 14.855 34.250 1.00 69.56 112 THR A O 1
ATOM 835 N N . ASN A 1 113 ? -32.790 13.866 32.234 1.00 67.38 113 ASN A N 1
ATOM 836 C CA . ASN A 1 113 ? -33.342 12.583 32.676 1.00 67.38 113 ASN A CA 1
ATOM 837 C C . ASN A 1 113 ? -32.456 11.913 33.738 1.00 67.38 113 ASN A C 1
ATOM 839 O O . ASN A 1 113 ? -32.964 11.323 34.690 1.00 67.38 113 ASN A O 1
ATOM 843 N N . LEU A 1 114 ? -31.131 12.023 33.619 1.00 60.38 114 LEU A N 1
ATOM 844 C CA . LEU A 1 114 ? -30.178 11.553 34.624 1.00 60.38 114 LEU A CA 1
ATOM 845 C C . LEU A 1 114 ? -30.247 12.389 35.903 1.00 60.38 114 LEU A C 1
ATOM 847 O O . LEU A 1 114 ? -30.153 11.825 36.989 1.00 60.38 114 LEU A O 1
ATOM 851 N N . GLY A 1 115 ? -30.452 13.703 35.803 1.00 66.25 115 GLY A N 1
ATOM 852 C CA . GLY A 1 115 ? -30.712 14.573 36.948 1.00 66.25 115 GLY A CA 1
ATOM 853 C C . GLY A 1 115 ? -32.010 14.209 37.673 1.00 66.25 115 GLY A C 1
ATOM 854 O O . GLY A 1 115 ? -32.035 14.132 38.902 1.00 66.25 115 GLY A O 1
ATOM 855 N N . GLU A 1 116 ? -33.077 13.911 36.930 1.00 67.38 116 GLU A N 1
ATOM 856 C CA . GLU A 1 116 ? -34.338 13.413 37.486 1.00 67.38 116 GLU A CA 1
ATOM 857 C C . GLU A 1 116 ? -34.172 12.041 38.144 1.00 67.38 116 GLU A C 1
ATOM 859 O O . GLU A 1 116 ? -34.604 11.858 39.282 1.00 67.38 116 GLU A O 1
ATOM 864 N N . LEU A 1 117 ? -33.486 11.100 37.486 1.00 63.16 117 LEU A N 1
ATOM 865 C CA . LEU A 1 117 ? -33.123 9.808 38.072 1.00 63.16 117 LEU A CA 1
ATOM 866 C C . LEU A 1 117 ? -32.298 10.005 39.347 1.00 63.16 117 LEU A C 1
ATOM 868 O O . LEU A 1 117 ? -32.606 9.412 40.378 1.00 63.16 117 LEU A O 1
ATOM 872 N N . ASN A 1 118 ? -31.312 10.896 39.336 1.00 64.38 118 ASN A N 1
ATOM 873 C CA . ASN A 1 118 ? -30.527 11.208 40.522 1.00 64.38 118 ASN A CA 1
ATOM 874 C C . ASN A 1 118 ? -31.419 11.738 41.658 1.00 64.38 118 ASN A C 1
ATOM 876 O O . ASN A 1 118 ? -31.312 11.263 42.781 1.00 64.38 118 ASN A O 1
ATOM 880 N N . ASN A 1 119 ? -32.377 12.626 41.380 1.00 66.25 119 ASN A N 1
ATOM 881 C CA . ASN A 1 119 ? -33.343 13.111 42.377 1.00 66.25 119 ASN A CA 1
ATOM 882 C C . ASN A 1 119 ? -34.327 12.026 42.864 1.00 66.25 119 ASN A C 1
ATOM 884 O O . ASN A 1 119 ? -34.888 12.127 43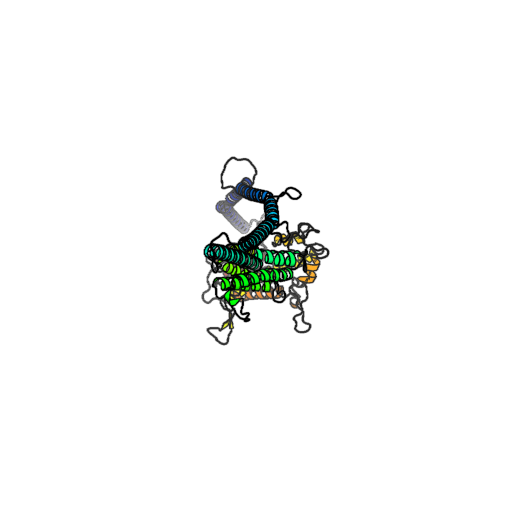.957 1.00 66.25 119 ASN A O 1
ATOM 888 N N . ILE A 1 120 ? -34.554 10.974 42.078 1.00 66.69 120 ILE A N 1
ATOM 889 C CA . ILE A 1 120 ? -35.362 9.819 42.483 1.00 66.69 120 ILE A CA 1
ATOM 890 C C . ILE A 1 120 ? -34.582 8.915 43.457 1.00 66.69 120 ILE A C 1
ATOM 892 O O . ILE A 1 120 ? -35.176 8.434 44.429 1.00 66.69 120 ILE A O 1
ATOM 896 N N . TRP A 1 121 ? -33.273 8.731 43.237 1.00 52.81 121 TRP A N 1
ATOM 897 C CA . TRP A 1 121 ? -32.433 7.731 43.919 1.00 52.81 121 TRP A CA 1
ATOM 898 C C . TRP A 1 121 ? -31.360 8.292 44.877 1.00 52.81 121 TRP A C 1
ATOM 900 O O . TRP A 1 121 ? -30.643 7.499 45.486 1.00 52.81 121 TRP A O 1
ATOM 910 N N . LYS A 1 122 ? -31.230 9.620 45.025 1.00 65.25 122 LYS A N 1
ATOM 911 C CA . LYS A 1 122 ? -30.199 10.279 45.854 1.00 65.25 122 LYS A CA 1
ATOM 912 C C . LYS A 1 122 ? -30.161 9.709 47.277 1.00 65.25 122 LYS A C 1
ATOM 914 O O . LYS A 1 122 ? -31.200 9.516 47.905 1.00 65.25 122 LYS A O 1
ATOM 919 N N . ASP A 1 123 ? -28.955 9.488 47.804 1.00 55.28 123 ASP A N 1
ATOM 920 C CA . ASP A 1 123 ? -28.745 8.864 49.118 1.00 55.28 123 ASP A CA 1
ATOM 921 C C . ASP A 1 123 ? -29.032 9.784 50.327 1.00 55.28 123 ASP A C 1
ATOM 923 O O . ASP A 1 123 ? -29.077 9.304 51.463 1.00 55.28 123 ASP A O 1
ATOM 927 N N . GLU A 1 124 ? -29.276 11.075 50.097 1.00 57.66 124 GLU A N 1
ATOM 928 C CA . GLU A 1 124 ? -29.695 12.061 51.107 1.00 57.66 124 GLU A CA 1
ATOM 929 C C . GLU A 1 124 ? -31.224 12.023 51.340 1.00 57.66 124 GLU A C 1
ATOM 931 O O . GLU A 1 124 ? -31.961 11.452 50.537 1.00 57.66 124 GLU A O 1
ATOM 936 N N . GLN A 1 125 ? -31.735 12.644 52.418 1.00 53.81 125 GLN A N 1
ATOM 937 C CA . GLN A 1 125 ? -33.176 12.655 52.770 1.00 53.81 125 GLN A CA 1
ATOM 938 C C . GLN A 1 125 ? -34.119 13.249 51.692 1.00 53.81 125 GLN A C 1
ATOM 940 O O . GLN A 1 125 ? -35.337 13.159 51.833 1.00 53.81 125 GLN A O 1
ATOM 945 N N . ASP A 1 126 ? -33.579 13.814 50.610 1.00 55.41 126 ASP A N 1
ATOM 946 C CA . ASP A 1 126 ? -34.326 14.444 49.514 1.00 55.41 126 ASP A CA 1
ATOM 947 C C . ASP A 1 126 ? -34.697 13.503 48.348 1.00 55.41 126 ASP A C 1
ATOM 949 O O . ASP A 1 126 ? -35.489 13.881 47.483 1.00 55.41 126 ASP A O 1
ATOM 953 N N . GLY A 1 127 ? -34.169 12.273 48.295 1.00 67.44 127 GLY A N 1
ATOM 954 C CA . GLY A 1 127 ? -34.510 11.318 47.233 1.00 67.44 127 GLY A CA 1
ATOM 955 C C . GLY A 1 127 ? -35.969 10.842 47.316 1.00 67.44 127 GLY A C 1
ATOM 956 O O . GLY A 1 127 ? -36.387 10.324 48.353 1.00 67.44 127 GLY A O 1
ATOM 957 N N . ARG A 1 128 ? -36.761 10.951 46.234 1.00 67.50 128 ARG A N 1
ATOM 958 C CA . ARG A 1 128 ? -38.207 10.599 46.247 1.00 67.50 128 ARG A CA 1
ATOM 959 C C . ARG A 1 128 ? -38.496 9.172 46.732 1.00 67.50 128 ARG A C 1
ATOM 961 O O . ARG A 1 128 ? -39.448 8.982 47.490 1.00 67.50 128 ARG A O 1
ATOM 968 N N . ILE A 1 129 ? -37.707 8.179 46.305 1.00 66.50 129 ILE A N 1
ATOM 969 C CA . ILE A 1 129 ? -37.898 6.775 46.720 1.00 66.50 129 ILE A CA 1
ATOM 970 C C . ILE A 1 129 ? -37.511 6.587 48.185 1.00 66.50 129 ILE A C 1
ATOM 972 O O . ILE A 1 129 ? -38.250 5.950 48.926 1.00 66.50 129 ILE A O 1
ATOM 976 N N . LYS A 1 130 ? -36.399 7.182 48.627 1.00 67.56 130 LYS A N 1
ATOM 977 C CA . LYS A 1 130 ? -35.922 7.067 50.011 1.00 67.56 130 LYS A CA 1
ATOM 978 C C . LYS A 1 130 ? -36.846 7.782 50.996 1.00 67.56 130 LYS A C 1
ATOM 980 O O . LYS A 1 130 ? -37.058 7.286 52.094 1.00 67.56 130 LYS A O 1
ATOM 985 N N . LYS A 1 131 ? -37.467 8.887 50.574 1.00 71.56 131 LYS A N 1
ATOM 986 C CA . LYS A 1 131 ? -38.530 9.564 51.320 1.00 71.56 131 LYS A CA 1
ATOM 987 C C . LYS A 1 131 ? -39.767 8.682 51.464 1.00 71.56 131 LYS A C 1
ATOM 989 O O . LYS A 1 131 ? -40.183 8.430 52.579 1.00 71.56 131 LYS A O 1
ATOM 994 N N . LYS A 1 132 ? -40.292 8.133 50.362 1.00 69.25 132 LYS A N 1
ATOM 995 C CA . LYS A 1 132 ? -41.415 7.175 50.390 1.00 69.25 132 LYS A CA 1
ATOM 996 C C . LYS A 1 132 ? -41.113 5.934 51.238 1.00 69.25 132 LYS A C 1
ATOM 998 O O . LYS A 1 132 ? -42.008 5.413 51.890 1.00 69.25 132 LYS A O 1
ATOM 1003 N N . GLN A 1 133 ? -39.869 5.460 51.203 1.00 67.25 133 GLN A N 1
ATOM 1004 C CA . GLN A 1 133 ? -39.393 4.350 52.021 1.00 67.25 133 GLN A CA 1
ATOM 1005 C C . GLN A 1 133 ? -39.384 4.729 53.503 1.00 67.25 133 GLN A C 1
ATOM 1007 O O . GLN A 1 133 ? -39.914 3.982 54.315 1.00 67.25 133 GLN A O 1
ATOM 1012 N N . LYS A 1 134 ? -38.845 5.903 53.841 1.00 72.19 134 LYS A N 1
ATOM 1013 C CA . LYS A 1 134 ? -38.847 6.414 55.208 1.00 72.19 134 LYS A CA 1
ATOM 1014 C C . LYS A 1 134 ? -40.264 6.665 55.724 1.00 72.19 134 LYS A C 1
ATOM 1016 O O . LYS A 1 134 ? -40.566 6.255 56.831 1.00 72.19 134 LYS A O 1
ATOM 1021 N N . ASP A 1 135 ? -41.145 7.222 54.895 1.00 74.12 135 ASP A N 1
ATOM 1022 C CA . ASP A 1 135 ? -42.566 7.384 55.214 1.00 74.12 135 ASP A CA 1
ATOM 1023 C C . ASP A 1 135 ? -43.213 6.018 55.525 1.00 74.12 135 ASP A C 1
ATOM 1025 O O . ASP A 1 135 ? -44.007 5.912 56.452 1.00 74.12 135 ASP A O 1
ATOM 1029 N N . ALA A 1 136 ? -42.868 4.960 54.776 1.00 66.19 136 ALA A N 1
ATOM 1030 C CA . ALA A 1 136 ? -43.370 3.604 55.009 1.00 66.19 136 ALA A CA 1
ATOM 1031 C C . ALA A 1 136 ? -42.777 2.944 56.270 1.00 66.19 136 ALA A C 1
ATOM 1033 O O . ALA A 1 136 ? -43.509 2.272 56.993 1.00 66.19 136 ALA A O 1
ATOM 1034 N N . GLU A 1 137 ? -41.482 3.134 56.545 1.00 71.75 137 GLU A N 1
ATOM 1035 C CA . GLU A 1 137 ? -40.831 2.707 57.794 1.00 71.75 137 GLU A CA 1
ATOM 1036 C C . GLU A 1 137 ? -41.461 3.406 59.005 1.00 71.75 137 GLU A C 1
ATOM 1038 O O . GLU A 1 137 ? -41.830 2.743 59.972 1.00 71.75 137 GLU A O 1
ATOM 1043 N N . ASP A 1 138 ? -41.646 4.725 58.927 1.00 77.75 138 ASP A N 1
ATOM 1044 C CA . ASP A 1 138 ? -42.247 5.532 59.986 1.00 77.75 138 ASP A CA 1
ATOM 1045 C C . ASP A 1 138 ? -43.723 5.104 60.215 1.00 77.75 138 ASP A C 1
ATOM 1047 O O . ASP A 1 138 ? -44.111 4.864 61.356 1.00 77.75 138 ASP A O 1
ATOM 1051 N N . LEU A 1 139 ? -44.513 4.860 59.153 1.00 75.81 139 LEU A N 1
ATOM 1052 C CA . LEU A 1 139 ? -45.879 4.291 59.231 1.00 75.81 139 LEU A CA 1
ATOM 1053 C C . LEU A 1 139 ? -45.921 2.896 59.880 1.00 75.81 139 LEU A C 1
ATOM 1055 O O . LEU A 1 139 ? -46.847 2.576 60.625 1.00 75.81 139 LEU A O 1
ATOM 1059 N N . MET A 1 140 ? -44.941 2.039 59.586 1.00 70.88 140 MET A N 1
ATOM 1060 C CA . MET A 1 140 ? -44.851 0.695 60.171 1.00 70.88 140 MET A CA 1
ATOM 1061 C C . MET A 1 140 ? -44.470 0.748 61.655 1.00 70.88 140 MET A C 1
ATOM 1063 O O . MET A 1 140 ? -44.992 -0.039 62.445 1.00 70.88 140 MET A O 1
ATOM 1067 N N . LEU A 1 141 ? -43.595 1.680 62.047 1.00 74.31 141 LEU A N 1
ATOM 1068 C CA . LEU A 1 141 ? -43.253 1.937 63.448 1.00 74.31 141 LEU A CA 1
ATOM 1069 C C . LEU A 1 141 ? -44.451 2.504 64.223 1.00 74.31 141 LEU A C 1
ATOM 1071 O O . LEU A 1 141 ? -44.726 2.043 65.330 1.00 74.31 141 LEU A O 1
ATOM 1075 N N . GLU A 1 142 ? -45.206 3.430 63.624 1.00 79.44 142 GLU A N 1
ATOM 1076 C CA . GLU A 1 142 ? -46.467 3.933 64.185 1.00 79.44 142 GLU A CA 1
ATOM 1077 C C . GLU A 1 142 ? -47.470 2.794 64.408 1.00 79.44 142 GLU A C 1
ATOM 1079 O O . GLU A 1 142 ? -48.009 2.655 65.507 1.00 79.44 142 GLU A O 1
ATOM 1084 N N . LEU A 1 143 ? -47.654 1.913 63.417 1.00 72.56 143 LEU A N 1
ATOM 1085 C CA . LEU A 1 143 ? -48.519 0.738 63.545 1.00 72.56 143 LEU A CA 1
ATOM 1086 C C . LEU A 1 143 ? -48.047 -0.208 64.664 1.00 72.56 143 LEU A C 1
ATOM 1088 O O . LEU A 1 143 ? -48.870 -0.734 65.415 1.00 72.56 143 LEU A O 1
ATOM 1092 N N . GLN A 1 144 ? -46.735 -0.428 64.813 1.00 73.00 144 GLN A N 1
ATOM 1093 C CA . GLN A 1 144 ? -46.193 -1.233 65.914 1.00 73.00 144 GLN A CA 1
ATOM 1094 C C . GLN A 1 144 ? -46.502 -0.621 67.282 1.00 73.00 144 GLN A C 1
ATOM 1096 O O . GLN A 1 144 ? -46.834 -1.353 68.218 1.00 73.00 144 GLN A O 1
ATOM 1101 N N . ASP A 1 145 ? -46.385 0.697 67.419 1.00 74.62 145 ASP A N 1
ATOM 1102 C CA . ASP A 1 145 ? -46.664 1.385 68.676 1.00 74.62 145 ASP A CA 1
ATOM 1103 C C . ASP A 1 145 ? -48.167 1.432 68.988 1.00 74.62 145 ASP A C 1
ATOM 1105 O O . ASP A 1 145 ? -48.549 1.235 70.145 1.00 74.62 145 ASP A O 1
ATOM 1109 N N . GLU A 1 146 ? -49.033 1.571 67.980 1.00 74.06 146 GLU A N 1
ATOM 1110 C CA . GLU A 1 146 ? -50.484 1.422 68.142 1.00 74.06 146 GLU A CA 1
ATOM 1111 C C . GLU A 1 146 ? -50.873 0.008 68.591 1.00 74.06 146 GLU A C 1
ATOM 1113 O O . GLU A 1 146 ? -51.656 -0.141 69.532 1.00 74.06 146 GLU A O 1
ATOM 1118 N N . ILE A 1 147 ? -50.282 -1.037 67.997 1.00 71.38 147 ILE A N 1
ATOM 1119 C CA . ILE A 1 147 ? -50.513 -2.430 68.413 1.00 71.38 147 ILE A CA 1
ATOM 1120 C C . ILE A 1 147 ? -50.076 -2.643 69.869 1.00 71.38 147 ILE A C 1
ATOM 1122 O O . ILE A 1 147 ? -50.838 -3.211 70.655 1.00 71.38 147 ILE A O 1
ATOM 1126 N N . LYS A 1 148 ? -48.893 -2.152 70.271 1.00 74.94 148 LYS A N 1
ATOM 1127 C CA . LYS A 1 148 ? -48.427 -2.237 71.671 1.00 74.94 148 LYS A CA 1
ATOM 1128 C C . LYS A 1 148 ? -49.379 -1.521 72.627 1.00 74.94 148 LYS A C 1
ATOM 1130 O O . LYS A 1 148 ? -49.659 -2.018 73.720 1.00 74.94 148 LYS A O 1
ATOM 1135 N N . LYS A 1 149 ? -49.882 -0.351 72.227 1.00 76.88 149 LYS A N 1
ATOM 1136 C CA . LYS A 1 149 ? -50.831 0.423 73.026 1.00 76.88 149 LYS A CA 1
ATOM 1137 C C . LYS A 1 149 ? -52.146 -0.339 73.203 1.00 76.88 149 LYS A C 1
ATOM 1139 O O . LYS A 1 149 ? -52.578 -0.505 74.341 1.00 76.88 149 LYS A O 1
ATOM 1144 N N . LEU A 1 150 ? -52.711 -0.900 72.135 1.00 72.12 150 LEU A N 1
ATOM 1145 C CA . LEU A 1 150 ? -53.913 -1.742 72.192 1.00 72.12 150 LEU A CA 1
ATOM 1146 C C . LEU A 1 150 ? -53.719 -2.984 73.075 1.00 72.12 150 LEU A C 1
ATOM 1148 O O . LEU A 1 150 ? -54.581 -3.296 73.893 1.00 72.12 150 LEU A O 1
ATOM 1152 N N . GLN A 1 151 ? -52.564 -3.652 72.985 1.00 70.25 151 GLN A N 1
ATOM 1153 C CA . GLN A 1 151 ? -52.220 -4.777 73.865 1.00 70.25 151 GLN A CA 1
ATOM 1154 C C . GLN A 1 151 ? -52.193 -4.368 75.346 1.00 70.25 151 GLN A C 1
ATOM 1156 O O . GLN A 1 151 ? -52.639 -5.129 76.209 1.00 70.25 151 GLN A O 1
ATOM 1161 N N . SER A 1 152 ? -51.676 -3.171 75.646 1.00 74.56 152 SER A N 1
ATOM 1162 C CA . SER A 1 152 ? -51.627 -2.632 77.010 1.00 74.56 152 SER A CA 1
ATOM 1163 C C . SER A 1 152 ? -53.011 -2.242 77.540 1.00 74.56 152 SER A C 1
ATOM 1165 O O . SER A 1 152 ? -53.316 -2.495 78.704 1.00 74.56 152 SER A O 1
ATOM 1167 N N . GLU A 1 153 ? -53.868 -1.693 76.676 1.00 72.94 153 GLU A N 1
ATOM 1168 C CA . GLU A 1 153 ? -55.238 -1.305 77.008 1.00 72.94 153 GLU A CA 1
ATOM 1169 C C . GLU A 1 153 ? -56.114 -2.537 77.263 1.00 72.94 153 GLU A C 1
ATOM 1171 O O . GLU A 1 153 ? -56.787 -2.577 78.290 1.00 72.94 153 GLU A O 1
ATOM 1176 N N . ILE A 1 154 ? -56.034 -3.575 76.416 1.00 67.81 154 ILE A N 1
ATOM 1177 C CA . ILE A 1 154 ? -56.729 -4.866 76.603 1.00 67.81 154 ILE A CA 1
ATOM 1178 C C . ILE A 1 154 ? -56.277 -5.554 77.898 1.00 67.81 154 ILE A C 1
ATOM 1180 O O . ILE A 1 154 ? -57.114 -6.045 78.661 1.00 67.81 154 ILE A O 1
ATOM 1184 N N . GLY A 1 155 ? -54.974 -5.517 78.202 1.00 66.00 155 GLY A N 1
ATOM 1185 C CA . GLY A 1 155 ? -54.423 -6.034 79.458 1.00 66.00 155 GLY A CA 1
ATOM 1186 C C . GLY A 1 155 ? -54.894 -5.274 80.707 1.00 66.00 155 GLY A C 1
ATOM 1187 O O . GLY A 1 155 ? -54.926 -5.847 81.795 1.00 66.00 155 GLY A O 1
ATOM 1188 N N . ALA A 1 156 ? -55.296 -4.007 80.561 1.00 67.06 156 ALA A N 1
ATOM 1189 C CA . ALA A 1 156 ? -55.774 -3.150 81.646 1.00 67.06 156 ALA A CA 1
ATOM 1190 C C . ALA A 1 156 ? -57.301 -3.199 81.866 1.00 67.06 156 ALA A C 1
ATOM 1192 O O . ALA A 1 156 ? -57.788 -2.656 82.863 1.00 67.06 156 ALA A O 1
ATOM 1193 N N . ILE A 1 157 ? -58.078 -3.846 80.984 1.00 63.59 157 ILE A N 1
ATOM 1194 C CA . ILE A 1 157 ? -59.533 -3.988 81.156 1.00 63.59 157 ILE A CA 1
ATOM 1195 C C . ILE A 1 157 ? -59.804 -4.912 82.356 1.00 63.59 157 ILE A C 1
ATOM 1197 O O . ILE A 1 157 ? -59.710 -6.134 82.266 1.00 63.59 157 ILE A O 1
ATOM 1201 N N . GLY A 1 158 ? -60.179 -4.354 83.505 1.00 57.19 158 GLY A N 1
ATOM 1202 C CA . GLY A 1 158 ? -60.515 -5.134 84.698 1.00 57.19 158 GLY A CA 1
ATOM 1203 C C . GLY A 1 158 ? -61.904 -5.763 84.614 1.00 57.19 158 GLY A C 1
ATOM 1204 O O . GLY A 1 158 ? -62.859 -5.038 84.805 1.00 57.19 158 GLY A O 1
ATOM 1205 N N . ASP A 1 159 ? -61.983 -7.081 84.374 1.00 55.62 159 ASP A N 1
ATOM 1206 C CA . ASP A 1 159 ? -63.069 -8.049 84.689 1.00 55.62 159 ASP A CA 1
ATOM 1207 C C . ASP A 1 159 ? -64.462 -8.116 83.974 1.00 55.62 159 ASP A C 1
ATOM 1209 O O . ASP A 1 159 ? -65.156 -9.097 84.227 1.00 55.62 159 ASP A O 1
ATOM 1213 N N . PRO A 1 160 ? -64.940 -7.244 83.046 1.00 55.50 160 PRO A N 1
ATOM 1214 C CA . PRO A 1 160 ? -66.278 -7.435 82.455 1.00 55.50 160 PRO A CA 1
ATOM 1215 C C . PRO A 1 160 ? -66.323 -8.257 81.153 1.00 55.50 160 PRO A C 1
ATOM 1217 O O . PRO A 1 160 ? -67.419 -8.485 80.649 1.00 55.50 160 PRO A O 1
ATOM 1220 N N . SER A 1 161 ? -65.191 -8.682 80.573 1.00 53.72 161 SER A N 1
ATOM 1221 C CA . SER A 1 161 ? -65.164 -9.434 79.297 1.00 53.72 161 SER A CA 1
ATOM 1222 C C . SER A 1 161 ? -64.685 -10.878 79.524 1.00 53.72 161 SER A C 1
ATOM 1224 O O . SER A 1 161 ? -63.762 -11.055 80.323 1.00 53.72 161 SER A O 1
ATOM 1226 N N . PRO A 1 162 ? -65.260 -11.911 78.868 1.00 61.38 162 PRO A N 1
ATOM 1227 C CA . PRO A 1 162 ? -64.866 -13.305 79.078 1.00 61.38 162 PRO A CA 1
ATOM 1228 C C . PRO A 1 162 ? -63.369 -13.515 78.810 1.00 61.38 162 PRO A C 1
ATOM 1230 O O . PRO A 1 162 ? -62.887 -13.174 77.731 1.00 61.38 162 PRO A O 1
ATOM 1233 N N . ILE A 1 163 ? -62.650 -14.121 79.763 1.00 62.78 163 ILE A N 1
ATOM 1234 C CA . ILE A 1 163 ? -61.206 -14.436 79.680 1.00 62.78 163 ILE A CA 1
ATOM 1235 C C . ILE A 1 163 ? -60.787 -15.020 78.307 1.00 62.78 163 ILE A C 1
ATOM 1237 O O . ILE A 1 163 ? -59.817 -14.516 77.744 1.00 62.78 163 ILE A O 1
ATOM 1241 N N . PRO A 1 164 ? -61.533 -15.969 77.693 1.00 66.81 164 PRO A N 1
ATOM 1242 C CA . PRO A 1 164 ? -61.148 -16.549 76.402 1.00 66.81 164 PRO A CA 1
ATOM 1243 C C . PRO A 1 164 ? -61.149 -15.554 75.233 1.00 66.81 164 PRO A C 1
ATOM 1245 O O . PRO A 1 164 ? -60.401 -15.730 74.277 1.00 66.81 164 PRO A O 1
ATOM 1248 N N . LEU A 1 165 ? -61.994 -14.517 75.287 1.00 64.50 165 LEU A N 1
ATOM 1249 C CA . LEU A 1 165 ? -62.080 -13.503 74.233 1.00 64.50 165 LEU A CA 1
ATOM 1250 C C . LEU A 1 165 ? -60.866 -12.568 74.281 1.00 64.50 165 LEU A C 1
ATOM 1252 O O . LEU A 1 165 ? -60.277 -12.270 73.249 1.00 64.50 165 LEU A O 1
ATOM 1256 N N . ARG A 1 166 ? -60.445 -12.177 75.490 1.00 61.56 166 ARG A N 1
ATOM 1257 C CA . ARG A 1 166 ? -59.247 -11.349 75.696 1.00 61.56 166 ARG A CA 1
ATOM 1258 C C . ARG A 1 166 ? -57.980 -12.073 75.265 1.00 61.56 166 ARG A C 1
ATOM 1260 O O . ARG A 1 166 ? -57.129 -11.479 74.620 1.00 61.56 166 ARG A O 1
ATOM 1267 N N . GLU A 1 167 ? -57.865 -13.358 75.595 1.00 67.25 167 GLU A N 1
ATOM 1268 C CA . GLU A 1 167 ? -56.730 -14.185 75.172 1.00 67.25 167 GLU A CA 1
ATOM 1269 C C . GLU A 1 167 ? -56.664 -14.331 73.643 1.00 67.25 167 GLU A C 1
ATOM 1271 O O . GLU A 1 167 ? -55.573 -14.272 73.076 1.00 67.25 167 GLU A O 1
ATOM 1276 N N . ALA A 1 168 ? -57.815 -14.457 72.969 1.00 68.56 168 ALA A N 1
ATOM 1277 C CA . ALA A 1 168 ? -57.891 -14.502 71.510 1.00 68.56 168 ALA A CA 1
ATOM 1278 C C . ALA A 1 168 ? -57.472 -13.170 70.857 1.00 68.56 168 ALA A C 1
ATOM 1280 O O . ALA A 1 168 ? -56.620 -13.173 69.970 1.00 68.56 168 ALA A O 1
ATOM 1281 N N . GLU A 1 169 ? -57.988 -12.032 71.337 1.00 68.44 169 GLU A N 1
ATOM 1282 C CA . GLU A 1 169 ? -57.616 -10.693 70.846 1.00 68.44 169 GLU A CA 1
ATOM 1283 C C . GLU A 1 169 ? -56.120 -10.390 71.078 1.00 68.44 169 GLU A C 1
ATOM 1285 O O . GLU A 1 169 ? -55.440 -9.843 70.207 1.00 68.44 169 GLU A O 1
ATOM 1290 N N . GLN A 1 170 ? -55.563 -10.809 72.221 1.00 70.31 170 GLN A N 1
ATOM 1291 C CA . GLN A 1 170 ? -54.134 -10.663 72.526 1.00 70.31 170 GLN A CA 1
ATOM 1292 C C . GLN A 1 170 ? -53.255 -11.499 71.576 1.00 70.31 170 GLN A C 1
ATOM 1294 O O . GLN A 1 170 ? -52.191 -11.042 71.137 1.00 70.31 170 GLN A O 1
ATOM 1299 N N . ALA A 1 171 ? -53.695 -12.721 71.254 1.00 71.25 171 ALA A N 1
ATOM 1300 C CA . ALA A 1 171 ? -53.004 -13.623 70.339 1.00 71.25 171 ALA A CA 1
ATOM 1301 C C . ALA A 1 171 ? -53.019 -13.099 68.894 1.00 71.25 171 ALA A C 1
ATOM 1303 O O . ALA A 1 171 ? -51.973 -13.104 68.242 1.00 71.25 171 ALA A O 1
ATOM 1304 N N . GLU A 1 172 ? -54.156 -12.581 68.416 1.00 70.12 172 GLU A N 1
ATOM 1305 C CA . GLU A 1 172 ? -54.267 -11.956 67.090 1.00 70.12 172 GLU A CA 1
ATOM 1306 C C . GLU A 1 172 ? -53.372 -10.713 66.969 1.00 70.12 172 GLU A C 1
ATOM 1308 O O . GLU A 1 172 ? -52.647 -10.565 65.982 1.00 70.12 172 GLU A O 1
ATOM 1313 N N . LEU A 1 173 ? -53.329 -9.856 67.999 1.00 66.62 173 LEU A N 1
ATOM 1314 C CA . LEU A 1 173 ? -52.445 -8.683 68.018 1.00 66.62 173 LEU A CA 1
ATOM 1315 C C . LEU A 1 173 ? -50.960 -9.064 68.055 1.00 66.62 173 LEU A C 1
ATOM 1317 O O . LEU A 1 173 ? -50.142 -8.410 67.411 1.00 66.62 173 LEU A O 1
ATOM 1321 N N . THR A 1 174 ? -50.595 -10.130 68.771 1.00 73.25 174 THR A N 1
ATOM 1322 C CA . THR A 1 174 ? -49.214 -10.649 68.775 1.00 73.25 174 THR A CA 1
ATOM 1323 C C . THR A 1 174 ? -48.835 -11.227 67.411 1.00 73.25 174 THR A C 1
ATOM 1325 O O . THR A 1 174 ? -47.728 -10.995 66.922 1.00 73.25 174 THR A O 1
ATOM 1328 N N . GLN A 1 175 ? -49.758 -11.929 66.751 1.00 72.62 175 GLN A N 1
ATOM 1329 C CA . GLN A 1 175 ? -49.542 -12.443 65.402 1.00 72.62 175 GLN A CA 1
ATOM 1330 C C . GLN A 1 175 ? -49.359 -11.303 64.391 1.00 72.62 175 GLN A C 1
ATOM 1332 O O . GLN A 1 175 ? -48.425 -11.340 63.591 1.00 72.62 175 GLN A O 1
ATOM 1337 N N . LEU A 1 176 ? -50.194 -10.262 64.459 1.00 66.00 176 LEU A N 1
ATOM 1338 C CA . LEU A 1 176 ? -50.068 -9.083 63.604 1.00 66.00 176 LEU A CA 1
ATOM 1339 C C . LEU A 1 176 ? -48.727 -8.366 63.823 1.00 66.00 176 LEU A C 1
ATOM 1341 O O . LEU A 1 176 ? -48.041 -8.043 62.856 1.00 66.00 176 LEU A O 1
ATOM 1345 N N . GLN A 1 177 ? -48.307 -8.189 65.079 1.00 70.31 177 GLN A N 1
ATOM 1346 C CA . GLN A 1 177 ? -47.012 -7.593 65.416 1.00 70.31 177 GLN A CA 1
ATOM 1347 C C . GLN A 1 177 ? -45.832 -8.398 64.849 1.00 70.31 177 GLN A C 1
ATOM 1349 O O . GLN A 1 177 ? -44.866 -7.815 64.345 1.00 70.31 177 GLN A O 1
ATOM 1354 N N . SER A 1 178 ? -45.924 -9.732 64.880 1.00 72.44 178 SER A N 1
ATOM 1355 C CA . SER A 1 178 ? -44.930 -10.622 64.274 1.00 72.44 178 SER A CA 1
ATOM 1356 C C . SER A 1 178 ? -44.851 -10.425 62.760 1.00 72.44 178 SER A C 1
ATOM 1358 O O . SER A 1 178 ? -43.755 -10.289 62.225 1.00 72.44 178 SER A O 1
ATOM 1360 N N . VAL A 1 179 ? -45.996 -10.362 62.071 1.00 73.25 179 VAL A N 1
ATOM 1361 C CA . VAL A 1 179 ? -46.049 -10.161 60.612 1.00 73.25 179 VAL A CA 1
ATOM 1362 C C . VAL A 1 179 ? -45.467 -8.803 60.220 1.00 73.25 179 VAL A C 1
ATOM 1364 O O . VAL A 1 179 ? -44.691 -8.726 59.272 1.00 73.25 179 VAL A O 1
ATOM 1367 N N . VAL A 1 180 ? -45.803 -7.735 60.951 1.00 67.38 180 VAL A N 1
ATOM 1368 C CA . VAL A 1 180 ? -45.276 -6.384 60.689 1.00 67.38 180 VAL A CA 1
ATOM 1369 C C . VAL A 1 180 ? -43.755 -6.349 60.859 1.00 67.38 180 VAL A C 1
ATOM 1371 O O . VAL A 1 180 ? -43.059 -5.801 60.008 1.00 67.38 180 VAL A O 1
ATOM 1374 N N . THR A 1 181 ? -43.229 -6.983 61.911 1.00 72.62 181 THR A N 1
ATOM 1375 C CA . THR A 1 181 ? -41.776 -7.084 62.144 1.00 72.62 181 THR A CA 1
ATOM 1376 C C . THR A 1 181 ? -41.074 -7.849 61.020 1.00 72.62 181 THR A C 1
ATOM 1378 O O . THR A 1 181 ? -40.096 -7.361 60.462 1.00 72.62 181 THR A O 1
ATOM 1381 N N . GLU A 1 182 ? -41.614 -9.002 60.619 1.00 73.56 182 GLU A N 1
ATOM 1382 C CA . GLU A 1 182 ? -41.036 -9.833 59.556 1.00 73.56 182 GLU A CA 1
ATOM 1383 C C . GLU A 1 182 ? -41.040 -9.123 58.189 1.00 73.56 182 GLU A C 1
ATOM 1385 O O . GLU A 1 182 ? -40.102 -9.252 57.403 1.00 73.56 182 GLU A O 1
ATOM 1390 N N . GLN A 1 183 ? -42.089 -8.354 57.883 1.00 70.56 183 GLN A N 1
ATOM 1391 C CA . GLN A 1 183 ? -42.150 -7.572 56.645 1.00 70.56 183 GLN A CA 1
ATOM 1392 C C . GLN A 1 183 ? -41.143 -6.418 56.643 1.00 70.56 183 GLN A C 1
ATOM 1394 O O . GLN A 1 183 ? -40.569 -6.127 55.595 1.00 70.56 183 GLN A O 1
ATOM 1399 N N . LEU A 1 184 ? -40.890 -5.792 57.797 1.00 71.00 184 LEU A N 1
ATOM 1400 C CA . LEU A 1 184 ? -39.889 -4.734 57.927 1.00 71.00 184 LEU A CA 1
ATOM 1401 C C . LEU A 1 184 ? -38.474 -5.279 57.673 1.00 71.00 184 LEU A C 1
ATOM 1403 O O . LEU A 1 184 ? -37.753 -4.737 56.838 1.00 71.00 184 LEU A O 1
ATOM 1407 N N . GLU A 1 185 ? -38.133 -6.424 58.274 1.00 75.50 185 GLU A N 1
ATOM 1408 C CA . GLU A 1 185 ? -36.865 -7.125 58.020 1.00 75.50 185 GLU A CA 1
ATOM 1409 C C . GLU A 1 185 ? -36.704 -7.518 56.539 1.00 75.50 185 GLU A C 1
ATOM 1411 O O . GLU A 1 185 ? -35.635 -7.338 55.951 1.00 75.50 185 GLU A O 1
ATOM 1416 N N . LYS A 1 186 ? -37.776 -8.001 55.895 1.00 75.19 186 LYS A N 1
ATOM 1417 C CA . LYS A 1 186 ? -37.773 -8.339 54.460 1.00 75.19 186 LYS A CA 1
ATOM 1418 C C . LYS A 1 186 ? -37.542 -7.124 53.566 1.00 75.19 186 LYS A C 1
ATOM 1420 O O . LYS A 1 186 ? -36.820 -7.229 52.574 1.00 75.19 186 LYS A O 1
ATOM 1425 N N . ILE A 1 187 ? -38.149 -5.982 53.884 1.00 71.81 187 ILE A N 1
ATOM 1426 C CA . ILE A 1 187 ? -37.953 -4.735 53.132 1.00 71.81 187 ILE A CA 1
ATOM 1427 C C . ILE A 1 187 ? -36.491 -4.288 53.241 1.00 71.81 187 ILE A C 1
ATOM 1429 O O . ILE A 1 187 ? -35.859 -4.019 52.214 1.00 71.81 187 ILE A O 1
ATOM 1433 N N . GLU A 1 188 ? -35.930 -4.276 54.452 1.00 73.50 188 GLU A N 1
ATOM 1434 C CA . GLU A 1 188 ? -34.519 -3.945 54.682 1.00 73.50 188 GLU A CA 1
ATOM 1435 C C . GLU A 1 188 ? -33.574 -4.889 53.928 1.00 73.50 188 GLU A C 1
ATOM 1437 O O . GLU A 1 188 ? -32.602 -4.444 53.308 1.00 73.50 188 GLU A O 1
ATOM 1442 N N . GLU A 1 189 ? -33.873 -6.190 53.924 1.00 77.62 189 GLU A N 1
ATOM 1443 C CA . GLU A 1 189 ? -33.117 -7.185 53.169 1.00 77.62 189 GLU A CA 1
ATOM 1444 C C . GLU A 1 189 ? -33.158 -6.924 51.659 1.00 77.62 189 GLU A C 1
ATOM 1446 O O . GLU A 1 189 ? -32.098 -6.883 51.032 1.00 77.62 189 GLU A O 1
ATOM 1451 N N . ILE A 1 190 ? -34.337 -6.681 51.076 1.00 73.31 190 ILE A N 1
ATOM 1452 C CA . ILE A 1 190 ? -34.485 -6.381 49.641 1.00 73.31 190 ILE A CA 1
ATOM 1453 C C . ILE A 1 190 ? -33.671 -5.142 49.256 1.00 73.31 190 ILE A C 1
ATOM 1455 O O . ILE A 1 190 ? -33.007 -5.127 48.219 1.00 73.31 190 ILE A O 1
ATOM 1459 N N . ILE A 1 191 ? -33.684 -4.102 50.091 1.00 70.44 191 ILE A N 1
ATOM 1460 C CA . ILE A 1 191 ? -32.948 -2.861 49.825 1.00 70.44 191 ILE A CA 1
ATOM 1461 C C . ILE A 1 191 ? -31.444 -3.081 49.912 1.00 70.44 191 ILE A C 1
ATOM 1463 O O . ILE A 1 191 ? -30.696 -2.566 49.079 1.00 70.44 191 ILE A O 1
ATOM 1467 N N . ARG A 1 192 ? -30.992 -3.814 50.931 1.00 76.25 192 ARG A N 1
ATOM 1468 C CA . ARG A 1 192 ? -29.584 -4.171 51.087 1.00 76.25 192 ARG A CA 1
ATOM 1469 C C . ARG A 1 192 ? -29.103 -4.996 49.894 1.00 76.25 192 ARG A C 1
ATOM 1471 O O . ARG A 1 192 ? -28.026 -4.708 49.382 1.00 76.25 192 ARG A O 1
ATOM 1478 N N . GLU A 1 193 ? -29.909 -5.949 49.423 1.00 74.25 193 GLU A N 1
ATOM 1479 C CA . GLU A 1 193 ? -29.617 -6.726 48.214 1.00 74.25 193 GLU A CA 1
ATOM 1480 C C . GLU A 1 193 ? -29.527 -5.834 46.969 1.00 74.25 193 GLU A C 1
ATOM 1482 O O . GLU A 1 193 ? -28.542 -5.924 46.244 1.00 74.25 193 GLU A O 1
ATOM 1487 N N . ASP A 1 194 ? -30.493 -4.944 46.734 1.00 72.25 194 ASP A N 1
ATOM 1488 C CA . ASP A 1 194 ? -30.510 -4.045 45.566 1.00 72.25 194 ASP A CA 1
ATOM 1489 C C . ASP A 1 194 ? -29.399 -2.972 45.603 1.00 72.25 194 ASP A C 1
ATOM 1491 O O . ASP A 1 194 ? -29.047 -2.392 44.581 1.00 72.25 194 ASP A O 1
ATOM 1495 N N . LYS A 1 195 ? -28.811 -2.692 46.774 1.00 74.62 195 LYS A N 1
ATOM 1496 C CA . LYS A 1 195 ? -27.625 -1.824 46.889 1.00 74.62 195 LYS A CA 1
ATOM 1497 C C . LYS A 1 195 ? -26.333 -2.521 46.473 1.00 74.62 195 LYS A C 1
ATOM 1499 O O . LYS A 1 195 ? -25.467 -1.859 45.914 1.00 74.62 195 LYS A O 1
ATOM 1504 N N . SER A 1 196 ? -26.191 -3.814 46.768 1.00 70.94 196 SER A N 1
ATOM 1505 C CA . SER A 1 196 ? -25.022 -4.604 46.353 1.00 70.94 196 SER A CA 1
ATOM 1506 C C . SER A 1 196 ? -25.170 -5.199 44.950 1.00 70.94 196 SER A C 1
ATOM 1508 O O . SER A 1 196 ? -24.194 -5.348 44.237 1.00 70.94 196 SER A O 1
ATOM 1510 N N . THR A 1 197 ? -26.395 -5.535 44.546 1.00 72.81 197 THR A N 1
ATOM 1511 C CA . THR A 1 197 ? -26.755 -6.234 43.297 1.00 72.81 197 THR A CA 1
ATOM 1512 C C . THR A 1 197 ? -27.944 -5.536 42.636 1.00 72.81 197 THR A C 1
ATOM 1514 O O . THR A 1 197 ? -28.460 -4.585 43.197 1.00 72.81 197 THR A O 1
ATOM 1517 N N . GLY A 1 198 ? -28.406 -5.935 41.453 1.00 73.94 198 GLY A N 1
ATOM 1518 C CA . GLY A 1 198 ? -29.535 -5.252 40.808 1.00 73.94 198 GLY A CA 1
ATOM 1519 C C . GLY A 1 198 ? -29.233 -3.806 40.394 1.00 73.94 198 GLY A C 1
ATOM 1520 O O . GLY A 1 198 ? -28.088 -3.467 40.085 1.00 73.94 198 GLY A O 1
ATOM 1521 N N . VAL A 1 199 ? -30.255 -2.949 40.320 1.00 75.19 199 VAL A N 1
ATOM 1522 C CA . VAL A 1 199 ? -30.146 -1.665 39.603 1.00 75.19 199 VAL A CA 1
ATOM 1523 C C . VAL A 1 199 ? -29.307 -0.643 40.374 1.00 75.19 199 VAL A C 1
ATOM 1525 O O . VAL A 1 199 ? -28.489 0.039 39.753 1.00 75.19 199 VAL A O 1
ATOM 1528 N N . LYS A 1 200 ? -29.441 -0.527 41.707 1.00 76.25 200 LYS A N 1
ATOM 1529 C CA . LYS A 1 200 ? -28.607 0.442 42.453 1.00 76.25 200 LYS A CA 1
ATOM 1530 C C . LYS A 1 200 ? -27.160 -0.018 42.558 1.00 76.25 200 LYS A C 1
ATOM 1532 O O . LYS A 1 200 ? -26.278 0.835 42.481 1.00 76.25 200 LYS A O 1
ATOM 1537 N N . GLY A 1 201 ? -26.912 -1.323 42.688 1.00 77.50 201 GLY A N 1
ATOM 1538 C CA . GLY A 1 201 ? -25.563 -1.886 42.597 1.00 77.50 201 GLY A CA 1
ATOM 1539 C C . GLY A 1 201 ? -24.902 -1.530 41.263 1.00 77.50 201 GLY A C 1
ATOM 1540 O O . GLY A 1 201 ? -23.827 -0.934 41.241 1.00 77.50 201 GLY A O 1
ATOM 1541 N N . PHE A 1 202 ? -25.607 -1.758 40.150 1.00 79.00 202 PHE A N 1
ATOM 1542 C CA . PHE A 1 202 ? -25.120 -1.415 38.810 1.00 79.00 202 PHE A CA 1
ATOM 1543 C C . PHE A 1 202 ? -24.797 0.076 38.660 1.00 79.00 202 PHE A C 1
ATOM 1545 O O . PHE A 1 202 ? -23.717 0.445 38.202 1.00 79.00 202 PHE A O 1
ATOM 1552 N N . LEU A 1 203 ? -25.713 0.955 39.081 1.00 77.00 203 LEU A N 1
ATOM 1553 C CA . LEU A 1 203 ? -25.513 2.406 39.008 1.00 77.00 203 LEU A CA 1
ATOM 1554 C C . LEU A 1 203 ? -24.387 2.894 39.930 1.00 77.00 203 LEU A C 1
ATOM 1556 O O . LEU A 1 203 ? -23.694 3.853 39.593 1.00 77.00 203 LEU A O 1
ATOM 1560 N N . THR A 1 204 ? -24.187 2.237 41.073 1.00 78.94 204 THR A N 1
ATOM 1561 C CA . THR A 1 204 ? -23.077 2.524 41.990 1.00 78.94 204 THR A CA 1
ATOM 1562 C C . THR A 1 204 ? -21.743 2.200 41.334 1.00 78.94 204 THR A C 1
ATOM 1564 O O . THR A 1 204 ? -20.859 3.052 41.316 1.00 78.94 204 THR A O 1
ATOM 1567 N N . ILE A 1 205 ? -21.634 1.028 40.706 1.00 76.50 205 ILE A N 1
ATOM 1568 C CA . ILE A 1 205 ? -20.431 0.603 39.985 1.00 76.50 205 ILE A CA 1
ATOM 1569 C C . ILE A 1 205 ? -20.165 1.490 38.769 1.00 76.50 205 ILE A C 1
ATOM 1571 O O . ILE A 1 205 ? -19.027 1.892 38.551 1.00 76.50 205 ILE A O 1
ATOM 1575 N N . LEU A 1 206 ? -21.196 1.881 38.014 1.00 73.81 206 LEU A N 1
ATOM 1576 C CA . LEU A 1 206 ? -21.029 2.855 36.932 1.00 73.81 206 LEU A CA 1
ATOM 1577 C C . LEU A 1 206 ? -20.537 4.209 37.455 1.00 73.81 206 LEU A C 1
ATOM 1579 O O . LEU A 1 206 ? -19.625 4.794 36.879 1.00 73.81 206 LEU A O 1
ATOM 1583 N N . ARG A 1 207 ? -21.094 4.712 38.561 1.00 72.88 207 ARG A N 1
ATOM 1584 C CA . ARG A 1 207 ? -20.642 5.970 39.170 1.00 72.88 207 ARG A CA 1
ATOM 1585 C C . ARG A 1 207 ? -19.189 5.871 39.643 1.00 72.88 207 ARG A C 1
ATOM 1587 O O . ARG A 1 207 ? -18.382 6.744 39.344 1.00 72.88 207 ARG A O 1
ATOM 1594 N N . GLU A 1 208 ? -18.842 4.822 40.374 1.00 70.56 208 GLU A N 1
ATOM 1595 C CA . GLU A 1 208 ? -17.515 4.680 40.978 1.00 70.56 208 GLU A CA 1
ATOM 1596 C C . GLU A 1 208 ? -16.449 4.318 39.937 1.00 70.56 208 GLU A C 1
ATOM 1598 O O . GLU A 1 208 ? -15.402 4.963 39.872 1.00 70.56 208 GLU A O 1
ATOM 1603 N N . GLY A 1 209 ? -16.740 3.357 39.061 1.00 63.75 209 GLY A N 1
ATOM 1604 C CA . GLY A 1 209 ? -15.861 2.914 37.981 1.00 63.75 209 GLY A CA 1
ATOM 1605 C C . GLY A 1 209 ? -15.691 3.950 36.866 1.00 63.75 209 GLY A C 1
ATOM 1606 O O . GLY A 1 209 ? -14.560 4.322 36.551 1.00 63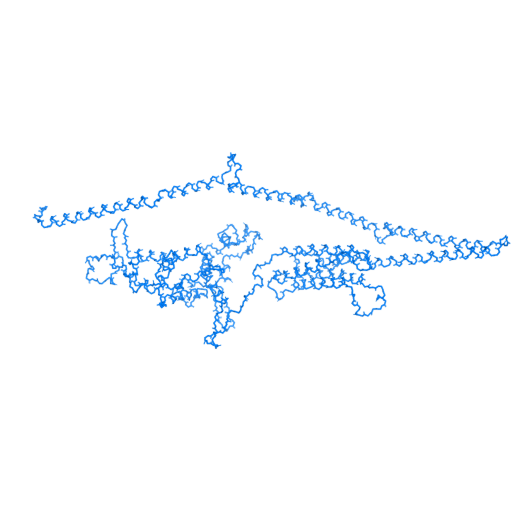.75 209 GLY A O 1
ATOM 1607 N N . MET A 1 210 ? -16.786 4.462 36.285 1.00 64.25 210 MET A N 1
ATOM 1608 C CA . MET A 1 210 ? -16.699 5.403 35.157 1.00 64.25 210 MET A CA 1
ATOM 1609 C C . MET A 1 210 ? -16.514 6.863 35.580 1.00 64.25 210 MET A C 1
ATOM 1611 O O . MET A 1 210 ? -15.747 7.579 34.946 1.00 64.25 210 MET A O 1
ATOM 1615 N N . PHE A 1 211 ? -17.202 7.361 36.608 1.00 62.91 211 PHE A N 1
ATOM 1616 C CA . PHE A 1 211 ? -17.119 8.794 36.929 1.00 62.91 211 PHE A CA 1
ATOM 1617 C C . PHE A 1 211 ? -15.997 9.107 37.913 1.00 62.91 211 PHE A C 1
ATOM 1619 O O . PHE A 1 211 ? -15.169 9.981 37.650 1.00 62.91 211 PHE A O 1
ATOM 1626 N N . GLU A 1 212 ? -15.928 8.401 39.035 1.00 65.25 212 GLU A N 1
ATOM 1627 C CA . GLU A 1 212 ? -14.937 8.721 40.064 1.00 65.25 212 GLU A CA 1
ATOM 1628 C C . GLU A 1 212 ? -13.532 8.261 39.655 1.00 65.25 212 GLU A C 1
ATOM 1630 O O . GLU A 1 212 ? -12.591 9.057 39.706 1.00 65.25 212 GLU A O 1
ATOM 1635 N N . ASN A 1 213 ? -13.385 7.024 39.173 1.00 61.81 213 ASN A N 1
ATOM 1636 C CA . ASN A 1 213 ? -12.075 6.466 38.830 1.00 61.81 213 ASN A CA 1
ATOM 1637 C C . ASN A 1 213 ? -11.581 6.886 37.438 1.00 61.81 213 ASN A C 1
ATOM 1639 O O . ASN A 1 213 ? -10.426 7.296 37.311 1.00 61.81 213 ASN A O 1
ATOM 1643 N N . PHE A 1 214 ? -12.438 6.819 36.412 1.00 59.41 214 PHE A N 1
ATOM 1644 C CA . PHE A 1 214 ? -12.039 7.100 35.027 1.00 59.41 214 PHE A CA 1
ATOM 1645 C C . PHE A 1 214 ? -12.082 8.599 34.663 1.00 59.41 214 PHE A C 1
ATOM 1647 O O . PHE A 1 214 ? -11.231 9.058 33.902 1.00 59.41 214 PHE A O 1
ATOM 1654 N N . LEU A 1 215 ? -13.001 9.394 35.237 1.00 59.59 215 LEU A N 1
ATOM 1655 C CA . LEU A 1 215 ? -13.123 10.829 34.919 1.00 59.59 215 LEU A CA 1
ATOM 1656 C C . LEU A 1 215 ? -12.551 11.787 35.985 1.00 59.59 215 LEU A C 1
ATOM 1658 O O . LEU A 1 215 ? -12.095 12.866 35.607 1.00 59.59 215 LEU A O 1
ATOM 1662 N N . SER A 1 216 ? -12.533 11.435 37.283 1.00 56.22 216 SER A N 1
ATOM 1663 C CA . SER A 1 216 ? -12.435 12.466 38.342 1.00 56.22 216 SER A CA 1
ATOM 1664 C C . SER A 1 216 ? -11.223 12.410 39.293 1.00 56.22 216 SER A C 1
ATOM 1666 O O . SER A 1 216 ? -10.667 13.468 39.587 1.00 56.22 216 SER A O 1
ATOM 1668 N N . ARG A 1 217 ? -10.799 11.254 39.836 1.00 52.84 217 ARG A N 1
ATOM 1669 C CA . ARG A 1 217 ? -10.018 11.263 41.103 1.00 52.84 217 ARG A CA 1
ATOM 1670 C C . ARG A 1 217 ? -8.550 10.843 41.077 1.00 52.84 217 ARG A C 1
ATOM 1672 O O . ARG A 1 217 ? -7.838 11.221 42.007 1.00 52.84 217 ARG A O 1
ATOM 1679 N N . SER A 1 218 ? -8.050 10.085 40.098 1.00 50.06 218 SER A N 1
ATOM 1680 C CA . SER A 1 218 ? -6.654 9.584 40.177 1.00 50.06 218 SER A CA 1
ATOM 1681 C C . SER A 1 218 ? -5.827 9.736 38.901 1.00 50.06 218 SER A C 1
ATOM 1683 O O . SER A 1 218 ? -4.643 10.049 38.996 1.00 50.06 218 SER A O 1
ATOM 1685 N N . HIS A 1 219 ? -6.432 9.603 37.719 1.00 54.41 219 HIS A N 1
ATOM 1686 C CA . HIS A 1 219 ? -5.754 9.779 36.429 1.00 54.41 219 HIS A CA 1
ATOM 1687 C C . HIS A 1 219 ? -6.725 10.395 35.408 1.00 54.41 219 HIS A C 1
ATOM 1689 O O . HIS A 1 219 ? -7.165 9.692 34.502 1.00 54.41 219 HIS A O 1
ATOM 1695 N N . PRO A 1 220 ? -7.106 11.680 35.560 1.00 61.62 220 PRO A N 1
ATOM 1696 C CA . PRO A 1 220 ? -8.091 12.302 34.680 1.00 61.62 220 PRO A CA 1
ATOM 1697 C C . PRO A 1 220 ? -7.665 12.182 33.218 1.00 61.62 220 PRO A C 1
ATOM 1699 O O . PRO A 1 220 ? -6.467 12.245 32.916 1.00 61.62 220 PRO A O 1
ATOM 1702 N N . LEU A 1 221 ? -8.646 12.043 32.322 1.00 67.12 221 LEU A N 1
ATOM 1703 C CA . LEU A 1 221 ? -8.424 12.172 30.887 1.00 67.12 221 LEU A CA 1
ATOM 1704 C C . LEU A 1 221 ? -7.742 13.522 30.615 1.00 67.12 221 LEU A C 1
ATOM 1706 O O . LEU A 1 221 ? -8.309 14.583 30.857 1.00 67.12 221 LEU A O 1
ATOM 1710 N N . LYS A 1 222 ? -6.480 13.474 30.188 1.00 71.12 222 LYS A N 1
ATOM 1711 C CA . LYS A 1 222 ? -5.657 14.629 29.836 1.00 71.12 222 LYS A CA 1
ATOM 1712 C C . LYS A 1 222 ? -5.519 14.663 28.329 1.00 71.12 222 LYS A C 1
ATOM 1714 O O . LYS A 1 222 ? -5.254 13.630 27.710 1.00 71.12 222 LYS A O 1
ATOM 1719 N N . ASP A 1 223 ? -5.606 15.860 27.768 1.00 67.94 223 ASP A N 1
ATOM 1720 C CA . ASP A 1 223 ? -5.266 16.077 26.370 1.00 67.94 223 ASP A CA 1
ATOM 1721 C C . ASP A 1 223 ? -3.836 15.605 26.083 1.00 67.94 223 ASP A C 1
ATOM 1723 O O . ASP A 1 223 ? -2.897 15.875 26.837 1.00 67.94 223 ASP A O 1
ATOM 1727 N N . GLY A 1 224 ? -3.679 14.874 24.978 1.00 73.19 224 GLY A N 1
ATOM 1728 C CA . GLY A 1 224 ? -2.393 14.329 24.546 1.00 73.19 224 GLY A CA 1
ATOM 1729 C C . GLY A 1 224 ? -1.966 13.030 25.235 1.00 73.19 224 GLY A C 1
ATOM 1730 O O . GLY A 1 224 ? -0.812 12.630 25.070 1.00 73.19 224 GLY A O 1
ATOM 1731 N N . MET A 1 225 ? -2.855 12.361 25.982 1.00 81.31 225 MET A N 1
ATOM 1732 C CA . MET A 1 225 ? -2.577 11.012 26.485 1.00 81.31 225 MET A CA 1
ATOM 1733 C C . MET A 1 225 ? -2.285 10.033 25.347 1.00 81.31 225 MET A C 1
ATOM 1735 O O . MET A 1 225 ? -2.902 10.076 24.280 1.00 81.31 225 MET A O 1
ATOM 1739 N N . LYS A 1 226 ? -1.345 9.117 25.586 1.00 85.75 226 LYS A N 1
ATOM 1740 C CA . LYS A 1 226 ? -1.043 8.060 24.621 1.00 85.75 226 LYS A CA 1
ATOM 1741 C C . LYS A 1 226 ? -2.155 7.019 24.624 1.00 85.75 226 LYS A C 1
ATOM 1743 O O . LYS A 1 226 ? -2.741 6.720 25.662 1.00 85.75 226 LYS A O 1
ATOM 1748 N N . LEU A 1 227 ? -2.375 6.382 23.476 1.00 86.75 227 LEU A N 1
ATOM 1749 C CA . LEU A 1 227 ? -3.366 5.311 23.345 1.00 86.75 227 LEU A CA 1
ATOM 1750 C C . LEU A 1 227 ? -3.121 4.155 24.330 1.00 86.75 227 LEU A C 1
ATOM 1752 O O . LEU A 1 227 ? -4.070 3.619 24.895 1.00 86.75 227 LEU A O 1
ATOM 1756 N N . SER A 1 228 ? -1.859 3.806 24.592 1.00 88.12 228 SER A N 1
ATOM 1757 C CA . SER A 1 228 ? -1.506 2.776 25.574 1.00 88.12 228 SER A CA 1
ATOM 1758 C C . SER A 1 228 ? -1.894 3.159 27.007 1.00 88.12 228 SER A C 1
ATOM 1760 O O . SER A 1 228 ? -2.309 2.297 27.774 1.00 88.12 228 SER A O 1
ATOM 1762 N N . GLU A 1 229 ? -1.805 4.441 27.367 1.00 86.00 229 GLU A N 1
ATOM 1763 C CA . GLU A 1 229 ? -2.209 4.957 28.682 1.00 86.00 229 GLU A CA 1
ATOM 1764 C C . GLU A 1 229 ? -3.737 4.945 28.818 1.00 86.00 229 GLU A C 1
ATOM 1766 O O . GLU A 1 229 ? -4.258 4.495 29.839 1.00 86.00 229 GLU A O 1
ATOM 1771 N N . LEU A 1 230 ? -4.454 5.342 27.759 1.00 85.31 230 LEU A N 1
ATOM 1772 C CA . LEU A 1 230 ? -5.916 5.246 27.690 1.00 85.31 230 LEU A CA 1
ATOM 1773 C C . LEU A 1 230 ? -6.397 3.798 27.818 1.00 85.31 230 LEU A C 1
ATOM 1775 O O . LEU A 1 230 ? -7.360 3.534 28.534 1.00 85.31 230 LEU A O 1
ATOM 1779 N N . ALA A 1 231 ? -5.708 2.852 27.177 1.00 88.75 231 ALA A N 1
ATOM 1780 C CA . ALA A 1 231 ? -6.045 1.437 27.267 1.00 88.75 231 ALA A CA 1
ATOM 1781 C C . ALA A 1 231 ? -5.897 0.891 28.700 1.00 88.75 231 ALA A C 1
ATOM 1783 O O . ALA A 1 231 ? -6.748 0.120 29.133 1.00 88.75 231 ALA A O 1
ATOM 1784 N N . VAL A 1 232 ? -4.889 1.331 29.469 1.00 86.56 232 VAL A N 1
ATOM 1785 C CA . VAL A 1 232 ? -4.769 0.978 30.901 1.00 86.56 232 VAL A CA 1
ATOM 1786 C C . VAL A 1 232 ? -5.965 1.497 31.702 1.00 86.56 232 VAL A C 1
ATOM 1788 O O . VAL A 1 232 ? -6.521 0.758 32.512 1.00 86.56 232 VAL A O 1
ATOM 1791 N N . GLN A 1 233 ? -6.392 2.742 31.467 1.00 80.56 233 GLN A N 1
ATOM 1792 C CA . GLN A 1 233 ? -7.562 3.298 32.159 1.00 80.56 233 GLN A CA 1
ATOM 1793 C C . GLN A 1 233 ? -8.853 2.564 31.774 1.00 80.56 233 GLN A C 1
ATOM 1795 O O . GLN A 1 233 ? -9.697 2.305 32.630 1.00 80.56 233 GLN A O 1
ATOM 1800 N N . ALA A 1 234 ? -8.987 2.177 30.502 1.00 84.75 234 ALA A N 1
ATOM 1801 C CA . ALA A 1 234 ? -10.121 1.391 30.031 1.00 84.75 234 ALA A CA 1
ATOM 1802 C C . ALA A 1 234 ? -10.204 0.028 30.738 1.00 84.75 234 ALA A C 1
ATOM 1804 O O . ALA A 1 234 ? -11.297 -0.359 31.139 1.00 84.75 234 ALA A O 1
ATOM 1805 N N . VAL A 1 235 ? -9.075 -0.661 30.963 1.00 86.75 235 VAL A N 1
ATOM 1806 C CA . VAL A 1 235 ? -9.051 -1.928 31.724 1.00 86.75 235 VAL A CA 1
ATOM 1807 C C . VAL A 1 235 ? -9.660 -1.739 33.114 1.00 86.75 235 VAL A C 1
ATOM 1809 O O . VAL A 1 235 ? -10.563 -2.479 33.482 1.00 86.75 235 VAL A O 1
ATOM 1812 N N . ILE A 1 236 ? -9.223 -0.719 33.859 1.00 79.12 236 ILE A N 1
ATOM 1813 C CA . ILE A 1 236 ? -9.722 -0.448 35.220 1.00 79.12 236 ILE A CA 1
ATOM 1814 C C . ILE A 1 236 ? -11.234 -0.183 35.209 1.00 79.12 236 ILE A C 1
ATOM 1816 O O . ILE A 1 236 ? -11.960 -0.672 36.071 1.00 79.12 236 ILE A O 1
ATOM 1820 N N . CYS A 1 237 ? -11.707 0.579 34.221 1.00 78.88 237 CYS A N 1
ATOM 1821 C CA . CYS A 1 237 ? -13.121 0.904 34.060 1.00 78.88 237 CYS A CA 1
ATOM 1822 C C . CYS A 1 237 ? -13.977 -0.349 33.810 1.00 78.88 237 CYS A C 1
ATOM 1824 O O . CYS A 1 237 ? -14.998 -0.549 34.471 1.00 78.88 237 CYS A O 1
ATOM 1826 N N . PHE A 1 238 ? -13.553 -1.213 32.883 1.00 85.25 238 PHE A N 1
ATOM 1827 C CA . PHE A 1 238 ? -14.298 -2.424 32.549 1.00 85.25 238 PHE A CA 1
ATOM 1828 C C . PHE A 1 238 ? -14.210 -3.499 33.636 1.00 85.25 238 PHE A C 1
ATOM 1830 O O . PHE A 1 238 ? -15.188 -4.217 33.823 1.00 85.25 238 PHE A O 1
ATOM 1837 N N . GLU A 1 239 ? -13.106 -3.590 34.381 1.00 84.50 239 GLU A N 1
ATOM 1838 C CA . GLU A 1 239 ? -12.950 -4.594 35.442 1.00 84.50 239 GLU A CA 1
ATOM 1839 C C . GLU A 1 239 ? -13.998 -4.424 36.552 1.00 84.50 239 GLU A C 1
ATOM 1841 O O . GLU A 1 239 ? -14.638 -5.396 36.935 1.00 84.50 239 GLU A O 1
ATOM 1846 N N . GLY A 1 240 ? -14.288 -3.191 36.985 1.00 80.06 240 GLY A N 1
ATOM 1847 C CA . GLY A 1 240 ? -15.344 -2.959 37.982 1.00 80.06 240 GLY A CA 1
ATOM 1848 C C . GLY A 1 240 ? -16.737 -3.378 37.490 1.00 80.06 240 GLY A C 1
ATOM 1849 O O . GLY A 1 240 ? -17.536 -3.939 38.238 1.00 80.06 240 GLY A O 1
ATOM 1850 N N . LEU A 1 241 ? -17.028 -3.163 36.202 1.00 82.81 241 LEU A N 1
ATOM 1851 C CA . LEU A 1 241 ? -18.283 -3.605 35.585 1.00 82.81 241 LEU A CA 1
ATOM 1852 C C . LEU A 1 241 ? -18.376 -5.136 35.516 1.00 82.81 241 LEU A C 1
ATOM 1854 O O . LEU A 1 241 ? -19.446 -5.724 35.660 1.00 82.81 241 LEU A O 1
ATOM 1858 N N . PHE A 1 242 ? -17.242 -5.779 35.284 1.00 85.88 242 PHE A N 1
ATOM 1859 C CA . PHE A 1 242 ? -17.109 -7.219 35.245 1.00 85.88 242 PHE A CA 1
ATOM 1860 C C . PHE A 1 242 ? -17.272 -7.859 36.629 1.00 85.88 242 PHE A C 1
ATOM 1862 O O . PHE A 1 242 ? -18.037 -8.817 36.735 1.00 85.88 242 PHE A O 1
ATOM 1869 N N . GLU A 1 243 ? -16.664 -7.296 37.674 1.00 81.31 243 GLU A N 1
ATOM 1870 C CA . GLU A 1 243 ? -16.863 -7.721 39.067 1.00 81.31 243 GLU A CA 1
ATOM 1871 C C . GLU A 1 243 ? -18.349 -7.671 39.463 1.00 81.31 243 GLU A C 1
ATOM 1873 O O . GLU A 1 243 ? -18.872 -8.625 40.041 1.00 81.31 243 GLU A O 1
ATOM 1878 N N . TYR A 1 244 ? -19.074 -6.617 39.061 1.00 81.50 244 TYR A N 1
ATOM 1879 C CA . TYR A 1 244 ? -20.526 -6.534 39.261 1.00 81.50 244 TYR A CA 1
ATOM 1880 C C . TYR A 1 244 ? -21.276 -7.711 38.624 1.00 81.50 244 TYR A C 1
ATOM 1882 O O . TYR A 1 244 ? -22.162 -8.304 39.245 1.00 81.50 244 TYR A O 1
ATOM 1890 N N . PHE A 1 245 ? -20.936 -8.067 37.381 1.00 80.00 245 PHE A N 1
ATOM 1891 C CA . PHE A 1 245 ? -21.581 -9.196 36.716 1.00 80.00 245 PHE A CA 1
ATOM 1892 C C . PHE A 1 245 ? -21.265 -10.524 37.398 1.00 80.00 245 PHE A C 1
ATOM 1894 O O . PHE A 1 245 ? -22.153 -11.373 37.462 1.00 80.00 245 PHE A O 1
ATOM 1901 N N . ASP A 1 246 ? -20.064 -10.700 37.948 1.00 78.38 246 ASP A N 1
ATOM 1902 C CA . ASP A 1 246 ? -19.728 -11.899 38.721 1.00 78.38 246 ASP A CA 1
ATOM 1903 C C . ASP A 1 246 ? -20.604 -12.011 39.970 1.00 78.38 246 ASP A C 1
ATOM 1905 O O . ASP A 1 246 ? -21.122 -13.091 40.273 1.00 78.38 246 ASP A O 1
ATOM 1909 N N . GLU A 1 247 ? -20.839 -10.898 40.668 1.00 75.31 247 GLU A N 1
ATOM 1910 C CA . GLU A 1 247 ? -21.718 -10.860 41.837 1.00 75.31 247 GLU A CA 1
ATOM 1911 C C . GLU A 1 247 ? -23.187 -11.133 41.475 1.00 75.31 247 GLU A C 1
ATOM 1913 O O . GLU A 1 247 ? -23.833 -11.973 42.118 1.00 75.31 247 GLU A O 1
ATOM 1918 N N . GLU A 1 248 ? -23.713 -10.488 40.427 1.00 75.44 248 GLU A N 1
ATOM 1919 C CA . GLU A 1 248 ? -25.089 -10.675 39.934 1.00 75.44 248 GLU A CA 1
ATOM 1920 C C . GLU A 1 248 ? -25.327 -12.124 39.466 1.00 75.44 248 GLU A C 1
ATOM 1922 O O . GLU A 1 248 ? -26.399 -12.692 39.683 1.00 75.44 248 GLU A O 1
ATOM 1927 N N . LEU A 1 249 ? -24.305 -12.757 38.880 1.00 73.75 249 LEU A N 1
ATOM 1928 C CA . LEU A 1 249 ? -24.355 -14.122 38.349 1.00 73.75 249 LEU A CA 1
ATOM 1929 C C . LEU A 1 249 ? -24.017 -15.212 39.374 1.00 73.75 249 LEU A C 1
ATOM 1931 O O . LEU A 1 249 ? -24.084 -16.399 39.038 1.00 73.75 249 LEU A O 1
ATOM 1935 N N . THR A 1 250 ? -23.662 -14.859 40.612 1.00 69.62 250 THR A N 1
ATOM 1936 C CA . THR A 1 250 ? -23.341 -15.830 41.669 1.00 69.62 250 THR A CA 1
ATOM 1937 C C . THR A 1 250 ? -24.586 -16.193 42.502 1.00 69.62 250 THR A C 1
ATOM 1939 O O . THR A 1 250 ? -25.168 -15.307 43.140 1.00 69.62 250 THR A O 1
ATOM 1942 N N . PRO A 1 251 ? -24.985 -17.485 42.583 1.00 60.34 251 PRO A N 1
ATOM 1943 C CA . PRO A 1 251 ? -26.166 -17.925 43.337 1.00 60.34 251 PRO A CA 1
ATOM 1944 C C . PRO A 1 251 ? -26.109 -17.595 44.839 1.00 60.34 251 PRO A C 1
ATOM 1946 O O . PRO A 1 251 ? -25.066 -17.745 45.481 1.00 60.34 251 PRO A O 1
ATOM 1949 N N . LYS A 1 252 ? -27.262 -17.243 45.436 1.00 56.28 252 LYS A N 1
ATOM 1950 C CA . LYS A 1 252 ? -27.391 -16.818 46.850 1.00 56.28 252 LYS A CA 1
ATOM 1951 C C . LYS A 1 252 ? -26.763 -17.791 47.861 1.00 56.28 252 LYS A C 1
ATOM 1953 O O . LYS A 1 252 ? -26.075 -17.352 48.779 1.00 56.28 252 LYS A O 1
ATOM 1958 N N . ASN A 1 253 ? -26.933 -19.101 47.667 1.00 50.25 253 ASN A N 1
ATOM 1959 C CA . ASN A 1 253 ? -26.447 -20.132 48.598 1.00 50.25 253 ASN A CA 1
ATOM 1960 C C . ASN A 1 253 ? -24.916 -20.303 48.594 1.00 50.25 253 ASN A C 1
ATOM 1962 O O . ASN A 1 253 ? -24.363 -20.852 49.544 1.00 50.25 253 ASN A O 1
ATOM 1966 N N . SER A 1 254 ? -24.222 -19.812 47.563 1.00 49.78 254 SER A N 1
ATOM 1967 C CA . SER A 1 254 ? -22.755 -19.834 47.484 1.00 49.78 254 SER A CA 1
ATOM 1968 C C . SER A 1 254 ? -22.101 -18.567 48.045 1.00 49.78 254 SER A C 1
ATOM 1970 O O . SER A 1 254 ? -20.914 -18.598 48.356 1.00 49.78 254 SER A O 1
ATOM 1972 N N . ARG A 1 255 ? -22.854 -17.476 48.266 1.00 51.19 255 ARG A N 1
ATOM 1973 C CA . ARG A 1 255 ? -22.320 -16.206 48.805 1.00 51.19 255 ARG A CA 1
ATOM 1974 C C . ARG A 1 255 ? -21.863 -16.307 50.271 1.00 51.19 255 ARG A C 1
ATOM 1976 O O . ARG A 1 255 ? -21.042 -15.510 50.714 1.00 51.19 255 ARG A O 1
ATOM 1983 N N . LEU A 1 256 ? -22.358 -17.303 51.014 1.00 44.56 256 LEU A N 1
ATOM 1984 C CA . LEU A 1 256 ? -22.002 -17.558 52.419 1.00 44.56 256 LEU A CA 1
ATOM 1985 C C . LEU A 1 256 ? -20.733 -18.413 52.592 1.00 44.56 256 LEU A C 1
ATOM 1987 O O . LEU A 1 256 ? -20.147 -18.421 53.672 1.00 44.56 256 LEU A O 1
ATOM 1991 N N . VAL A 1 257 ? -20.273 -19.107 51.545 1.00 42.62 257 VAL A N 1
ATOM 1992 C CA . VAL A 1 257 ? -19.062 -19.940 51.581 1.00 42.62 257 VAL A CA 1
ATOM 1993 C C . VAL A 1 257 ? -18.082 -19.403 50.548 1.00 42.62 257 VAL A C 1
ATOM 1995 O O . VAL A 1 257 ? -18.006 -19.883 49.420 1.00 42.62 257 VAL A O 1
ATOM 1998 N N . ARG A 1 258 ? -17.304 -18.394 50.952 1.00 39.34 258 ARG A N 1
ATOM 1999 C CA . ARG A 1 258 ? -16.164 -17.879 50.184 1.00 39.34 258 ARG A CA 1
ATOM 2000 C C . ARG A 1 258 ? -15.078 -18.956 50.105 1.00 39.34 258 ARG A C 1
ATOM 2002 O O . ARG A 1 258 ? -14.106 -18.943 50.852 1.00 39.34 258 ARG A O 1
ATOM 2009 N N . THR A 1 259 ? -15.252 -19.912 49.204 1.00 38.22 259 THR A N 1
ATOM 2010 C CA . THR A 1 259 ? -14.144 -20.704 48.675 1.00 38.22 259 THR A CA 1
ATOM 2011 C C . THR A 1 259 ? -13.665 -19.998 47.416 1.00 38.22 259 THR A C 1
ATOM 2013 O O . THR A 1 259 ? -14.465 -19.642 46.561 1.00 38.22 259 THR A O 1
ATOM 2016 N N . LEU A 1 260 ? -12.354 -19.772 47.324 1.00 39.62 260 LEU A N 1
ATOM 2017 C CA . LEU A 1 260 ? -11.631 -19.048 46.263 1.00 39.62 260 LEU A CA 1
ATOM 2018 C C . LEU A 1 260 ? -11.826 -19.592 44.823 1.00 39.62 260 LEU A C 1
ATOM 2020 O O . LEU A 1 260 ? -11.064 -19.232 43.939 1.00 39.62 260 LEU A O 1
ATOM 2024 N N . HIS A 1 261 ? -12.794 -20.482 44.584 1.00 39.47 261 HIS A N 1
ATOM 2025 C CA . HIS A 1 261 ? -12.985 -21.213 43.330 1.00 39.47 261 HIS A CA 1
ATOM 2026 C C . HIS A 1 261 ? -14.462 -21.476 42.967 1.00 39.47 261 HIS A C 1
ATOM 2028 O O . HIS A 1 261 ? -14.728 -22.360 42.153 1.00 39.47 261 HIS A O 1
ATOM 2034 N N . SER A 1 262 ? -15.447 -20.758 43.525 1.00 44.03 262 SER A N 1
ATOM 2035 C CA . SER A 1 262 ? -16.830 -20.901 43.041 1.00 44.03 262 SER A CA 1
ATOM 2036 C C . SER A 1 262 ? -16.990 -20.208 41.682 1.00 44.03 262 SER A C 1
ATOM 2038 O O . SER A 1 262 ? -17.431 -19.066 41.606 1.00 44.03 262 SER A O 1
ATOM 2040 N N . GLN A 1 263 ? -16.601 -20.890 40.604 1.00 45.66 263 GLN A N 1
ATOM 2041 C CA . GLN A 1 263 ? -16.935 -20.471 39.245 1.00 45.66 263 GLN A CA 1
ATOM 2042 C C . GLN A 1 263 ? -18.459 -20.423 39.115 1.00 45.66 263 GLN A C 1
ATOM 2044 O O . GLN A 1 263 ? -19.143 -21.415 39.388 1.00 45.66 263 GLN A O 1
ATOM 2049 N N . SER A 1 264 ? -18.996 -19.271 38.714 1.00 52.25 264 SER A N 1
ATOM 2050 C CA . SER A 1 264 ? -20.398 -19.174 38.320 1.00 52.25 264 SER A CA 1
ATOM 2051 C C . SER A 1 264 ? -20.628 -20.122 37.136 1.00 52.25 264 SER A C 1
ATOM 2053 O O . SER A 1 264 ? -19.982 -20.021 36.096 1.00 52.25 264 SER A O 1
ATOM 2055 N N . THR A 1 265 ? -21.499 -21.115 37.317 1.00 53.53 265 THR A N 1
ATOM 2056 C CA . THR A 1 265 ? -21.668 -22.261 36.399 1.00 53.53 265 THR A CA 1
ATOM 2057 C C . THR A 1 265 ? -22.734 -22.030 35.320 1.00 53.53 265 THR A C 1
ATOM 2059 O O . THR A 1 265 ? -23.112 -22.956 34.603 1.00 53.53 265 THR A O 1
ATOM 2062 N N . GLY A 1 266 ? -23.234 -20.798 35.176 1.00 67.38 266 GLY A N 1
ATOM 2063 C CA . GLY A 1 266 ? -24.246 -20.453 34.177 1.00 67.38 266 GLY A CA 1
ATOM 2064 C C . GLY A 1 266 ? -23.658 -20.221 32.772 1.00 67.38 266 GLY A C 1
ATOM 2065 O O . GLY A 1 266 ? -22.589 -19.619 32.662 1.00 67.38 266 GLY A O 1
ATOM 2066 N N . PRO A 1 267 ? -24.373 -20.570 31.677 1.00 69.56 267 PRO A N 1
ATOM 2067 C CA . PRO A 1 267 ? -23.946 -20.279 30.293 1.00 69.56 267 PRO A CA 1
ATOM 2068 C C . PRO A 1 267 ? -23.615 -18.799 30.064 1.00 69.56 267 PRO A C 1
ATOM 2070 O O . PRO A 1 267 ? -22.740 -18.428 29.293 1.00 69.56 267 PRO A O 1
ATOM 2073 N N . HIS A 1 268 ? -24.331 -17.958 30.790 1.00 74.50 268 HIS A N 1
ATOM 2074 C CA . HIS A 1 268 ? -24.250 -16.515 30.801 1.00 74.50 268 HIS A CA 1
ATOM 2075 C C . HIS A 1 268 ? -22.986 -15.958 31.466 1.00 74.50 268 HIS A C 1
ATOM 2077 O O . HIS A 1 268 ? -22.382 -15.036 30.926 1.00 74.50 268 HIS A O 1
ATOM 2083 N N . ALA A 1 269 ? -22.542 -16.559 32.573 1.00 78.44 269 ALA A N 1
ATOM 2084 C CA . ALA A 1 269 ? -21.266 -16.217 33.195 1.00 78.44 269 ALA A CA 1
ATOM 2085 C C . ALA A 1 269 ? -20.099 -16.572 32.274 1.00 78.44 269 ALA A C 1
ATOM 2087 O O . ALA A 1 269 ? -19.214 -15.752 32.065 1.00 78.44 269 ALA A O 1
ATOM 2088 N N . ALA A 1 270 ? -20.163 -17.730 31.611 1.00 81.31 270 ALA A N 1
ATOM 2089 C CA . ALA A 1 270 ? -19.165 -18.110 30.615 1.00 81.31 270 ALA A CA 1
ATOM 2090 C C . ALA A 1 270 ? -19.104 -17.130 29.426 1.00 81.31 270 ALA A C 1
ATOM 2092 O O . ALA A 1 270 ? -18.021 -16.831 28.929 1.00 81.31 270 ALA A O 1
ATOM 2093 N N . MET A 1 271 ? -20.247 -16.600 28.974 1.00 84.62 271 MET A N 1
ATOM 2094 C CA . MET A 1 271 ? -20.279 -15.586 27.911 1.00 84.62 271 MET A CA 1
ATOM 2095 C C . MET A 1 271 ? -19.669 -14.253 28.360 1.00 84.62 271 MET A C 1
ATOM 2097 O O . MET A 1 271 ? -18.897 -13.665 27.604 1.00 84.62 271 MET A O 1
ATOM 2101 N N . VAL A 1 272 ? -19.993 -13.781 29.570 1.00 86.75 272 VAL A N 1
ATOM 2102 C CA . VAL A 1 272 ? -19.419 -12.544 30.131 1.00 86.75 272 VAL A CA 1
ATOM 2103 C C . VAL A 1 272 ? -17.912 -12.691 30.337 1.00 86.75 272 VAL A C 1
ATOM 2105 O O . VAL A 1 272 ? -17.164 -11.806 29.933 1.00 86.75 272 VAL A O 1
ATOM 2108 N N . GLU A 1 273 ? -17.454 -13.829 30.857 1.00 88.00 273 GLU A N 1
ATOM 2109 C CA . GLU A 1 273 ? -16.027 -14.144 30.997 1.00 88.00 273 GLU A CA 1
ATOM 2110 C C . GLU A 1 273 ? -15.301 -14.211 29.651 1.00 88.00 273 GLU A C 1
ATOM 2112 O O . GLU A 1 273 ? -14.184 -13.715 29.508 1.00 88.00 273 GLU A O 1
ATOM 2117 N N . ASN A 1 274 ? -15.942 -14.762 28.619 1.00 89.75 274 ASN A N 1
ATOM 2118 C CA . ASN A 1 274 ? -15.377 -14.742 27.274 1.00 89.75 274 ASN A CA 1
ATOM 2119 C C . ASN A 1 274 ? -15.236 -13.301 26.747 1.00 89.75 274 ASN A C 1
ATOM 2121 O O . ASN A 1 274 ? -14.183 -12.939 26.226 1.00 89.75 274 ASN A O 1
ATOM 2125 N N . ILE A 1 275 ? -16.252 -12.447 26.938 1.00 92.25 275 ILE A N 1
ATOM 2126 C CA . ILE A 1 275 ? -16.169 -11.019 26.580 1.00 92.25 275 ILE A CA 1
ATOM 2127 C C . ILE A 1 275 ? -15.038 -10.330 27.361 1.00 92.25 275 ILE A C 1
ATOM 2129 O O . ILE A 1 275 ? -14.248 -9.607 26.752 1.00 92.25 275 ILE A O 1
ATOM 2133 N N . ARG A 1 276 ? -14.918 -10.585 28.672 1.00 93.69 276 ARG A N 1
ATOM 2134 C CA . ARG A 1 276 ? -13.838 -10.076 29.536 1.00 93.69 276 ARG A CA 1
ATOM 2135 C C . ARG A 1 276 ? -12.466 -10.470 29.012 1.00 93.69 276 ARG A C 1
ATOM 2137 O O . ARG A 1 276 ? -11.609 -9.612 28.818 1.00 93.69 276 ARG A O 1
ATOM 2144 N N . SER A 1 277 ? -12.271 -11.755 28.728 1.00 94.44 277 SER A N 1
ATOM 2145 C CA . SER A 1 277 ? -11.009 -12.295 28.224 1.00 94.44 277 SER A CA 1
ATOM 2146 C C . SER A 1 277 ? -10.599 -11.653 26.895 1.00 94.44 277 SER A C 1
ATOM 2148 O O . SER A 1 277 ? -9.470 -11.174 26.757 1.00 94.44 277 SER A O 1
ATOM 2150 N N . VAL A 1 278 ? -11.525 -11.572 25.934 1.00 95.25 278 VAL A N 1
ATOM 2151 C CA . VAL A 1 278 ? -11.251 -11.003 24.607 1.00 95.25 278 VAL A CA 1
ATOM 2152 C C . VAL A 1 278 ? -11.000 -9.493 24.684 1.00 95.25 278 VAL A C 1
ATOM 2154 O O . VAL A 1 278 ? -10.060 -8.998 24.055 1.00 95.25 278 VAL A O 1
ATOM 2157 N N . LEU A 1 279 ? -11.771 -8.756 25.493 1.00 95.69 279 LEU A N 1
ATOM 2158 C CA . LEU A 1 279 ? -11.555 -7.323 25.713 1.00 95.69 279 LEU A CA 1
ATOM 2159 C C . LEU A 1 279 ? -10.190 -7.055 26.359 1.00 95.69 279 LEU A C 1
ATOM 2161 O O . LEU A 1 279 ? -9.439 -6.211 25.872 1.00 95.69 279 LEU A O 1
ATOM 2165 N N . ASN A 1 280 ? -9.821 -7.811 27.394 1.00 94.62 280 ASN A N 1
ATOM 2166 C CA . ASN A 1 280 ? -8.515 -7.682 28.040 1.00 94.62 280 ASN A CA 1
ATOM 2167 C C . ASN A 1 280 ? -7.365 -8.045 27.089 1.00 94.62 280 ASN A C 1
ATOM 2169 O O . ASN A 1 280 ? -6.314 -7.407 27.124 1.00 94.62 280 ASN A O 1
ATOM 2173 N N . ALA A 1 281 ? -7.559 -9.002 26.177 1.00 94.69 281 ALA A N 1
ATOM 2174 C CA . ALA A 1 281 ? -6.575 -9.305 25.141 1.00 94.69 281 ALA A CA 1
ATOM 2175 C C . ALA A 1 281 ? -6.421 -8.160 24.120 1.00 94.69 281 ALA A C 1
ATOM 2177 O O . ALA A 1 281 ? -5.301 -7.873 23.687 1.00 94.69 281 ALA A O 1
ATOM 2178 N N . LEU A 1 282 ? -7.523 -7.508 23.732 1.00 95.12 282 LEU A N 1
ATOM 2179 C CA . LEU A 1 282 ? -7.526 -6.335 22.852 1.00 95.12 282 LEU A CA 1
ATOM 2180 C C . LEU A 1 282 ? -6.821 -5.144 23.511 1.00 95.12 282 LEU A C 1
ATOM 2182 O O . LEU A 1 282 ? -5.894 -4.575 22.933 1.00 95.12 282 LEU A O 1
ATOM 2186 N N . LEU A 1 283 ? -7.207 -4.808 24.743 1.00 94.38 283 LEU A N 1
ATOM 2187 C CA . LEU A 1 283 ? -6.591 -3.728 25.513 1.00 94.38 283 LEU A CA 1
ATOM 2188 C C . LEU A 1 283 ? -5.119 -4.034 25.810 1.00 94.38 283 LEU A C 1
ATOM 2190 O O . LEU A 1 283 ? -4.273 -3.163 25.647 1.00 94.38 283 LEU A O 1
ATOM 2194 N N . GLY A 1 284 ? -4.773 -5.283 26.129 1.00 93.56 284 GLY A N 1
ATOM 2195 C CA . GLY A 1 284 ? -3.388 -5.723 26.308 1.00 93.56 284 GLY A CA 1
ATOM 2196 C C . GLY A 1 284 ? -2.528 -5.536 25.054 1.00 93.56 284 GLY A C 1
ATOM 2197 O O . GLY A 1 284 ? -1.376 -5.106 25.153 1.00 93.56 284 GLY A O 1
ATOM 2198 N N . HIS A 1 285 ? -3.089 -5.784 23.865 1.00 91.62 285 HIS A N 1
ATOM 2199 C CA . HIS A 1 285 ? -2.421 -5.478 22.599 1.00 91.62 285 HIS A CA 1
ATOM 2200 C C . HIS A 1 285 ? -2.208 -3.963 22.418 1.00 91.62 285 HIS A C 1
ATOM 2202 O O . HIS A 1 285 ? -1.132 -3.539 21.995 1.00 91.62 285 HIS A O 1
ATOM 2208 N N . LEU A 1 286 ? -3.180 -3.126 22.798 1.00 91.50 286 LEU A N 1
ATOM 2209 C CA . LEU A 1 286 ? -3.036 -1.665 22.768 1.00 91.50 286 LEU A CA 1
ATOM 2210 C C . LEU A 1 286 ? -1.995 -1.143 23.774 1.00 91.50 286 LEU A C 1
ATOM 2212 O O . LEU A 1 286 ? -1.229 -0.241 23.439 1.00 91.50 286 LEU A O 1
ATOM 2216 N N . ILE A 1 287 ? -1.911 -1.748 24.960 1.00 91.94 287 ILE A N 1
ATOM 2217 C CA . ILE A 1 287 ? -0.956 -1.393 26.020 1.00 91.94 287 ILE A CA 1
ATOM 2218 C C . ILE A 1 287 ? 0.484 -1.743 25.623 1.00 91.94 287 ILE A C 1
ATOM 2220 O O . ILE A 1 287 ? 1.411 -0.985 25.914 1.00 91.94 287 ILE A O 1
ATOM 2224 N N . ASN A 1 288 ? 0.698 -2.888 24.971 1.00 86.94 288 ASN A N 1
ATOM 2225 C CA . ASN A 1 288 ? 2.040 -3.373 24.670 1.00 86.94 288 ASN A CA 1
ATOM 2226 C C . ASN A 1 288 ? 2.671 -2.636 23.480 1.00 86.94 288 ASN A C 1
ATOM 2228 O O . ASN A 1 288 ? 2.480 -3.006 22.325 1.00 86.94 288 ASN A O 1
ATOM 2232 N N . THR A 1 289 ? 3.483 -1.622 23.765 1.00 77.25 289 THR A N 1
ATOM 2233 C CA . THR A 1 289 ? 4.195 -0.828 22.751 1.00 77.25 289 THR A CA 1
ATOM 2234 C C . THR A 1 289 ? 5.546 -1.412 22.331 1.00 77.25 289 THR A C 1
ATOM 2236 O O . THR A 1 289 ? 6.130 -0.952 21.356 1.00 77.25 289 THR A O 1
ATOM 2239 N N . ASN A 1 290 ? 6.066 -2.419 23.040 1.00 75.62 290 ASN A N 1
ATOM 2240 C CA . ASN A 1 290 ? 7.426 -2.926 22.821 1.00 75.62 290 ASN A CA 1
ATOM 2241 C C . ASN A 1 290 ? 7.509 -4.017 21.744 1.00 75.62 290 ASN A C 1
ATOM 2243 O O . ASN A 1 290 ? 8.595 -4.293 21.239 1.00 75.62 290 ASN A O 1
ATOM 2247 N N . LEU A 1 291 ? 6.385 -4.661 21.416 1.00 69.31 291 LEU A N 1
ATOM 2248 C CA . LEU A 1 291 ? 6.336 -5.809 20.502 1.00 69.31 291 LEU A CA 1
ATOM 2249 C C . LEU A 1 291 ? 5.630 -5.518 19.172 1.00 69.31 291 LEU A C 1
ATOM 2251 O O . LEU A 1 291 ? 5.498 -6.426 18.355 1.00 69.31 291 LEU A O 1
ATOM 2255 N N . LYS A 1 292 ? 5.180 -4.280 18.938 1.00 72.31 292 LYS A N 1
ATOM 2256 C CA . LYS A 1 292 ? 4.412 -3.913 17.742 1.00 72.31 292 LYS A CA 1
ATOM 2257 C C . LYS A 1 292 ? 4.972 -2.670 17.062 1.00 72.31 292 LYS A C 1
ATOM 2259 O O . LYS A 1 292 ? 5.441 -1.742 17.713 1.00 72.31 292 LYS A O 1
ATOM 2264 N N . THR A 1 293 ? 4.919 -2.663 15.733 1.00 73.31 293 THR A N 1
ATOM 2265 C CA . THR A 1 293 ? 5.319 -1.507 14.913 1.00 73.31 293 THR A CA 1
ATOM 2266 C C . THR A 1 293 ? 4.202 -0.468 14.811 1.00 73.31 293 THR A C 1
ATOM 2268 O O . THR A 1 293 ? 4.489 0.719 14.681 1.00 73.31 293 THR A O 1
ATOM 2271 N N . TYR A 1 294 ? 2.942 -0.904 14.894 1.00 79.38 294 TYR A N 1
ATOM 2272 C CA . TYR A 1 294 ? 1.752 -0.065 14.760 1.00 79.38 294 TYR A CA 1
ATOM 2273 C C . TYR A 1 294 ? 0.728 -0.429 15.836 1.00 79.38 294 TYR A C 1
ATOM 2275 O O . TYR A 1 294 ? 0.646 -1.588 16.230 1.00 79.38 294 TYR A O 1
ATOM 2283 N N . ASP A 1 295 ? -0.055 0.550 16.296 1.00 83.19 295 ASP A N 1
ATOM 2284 C CA . ASP A 1 295 ? -1.127 0.312 17.270 1.00 83.19 295 ASP A CA 1
ATOM 2285 C C . ASP A 1 295 ? -2.348 -0.385 16.658 1.00 83.19 295 ASP A C 1
ATOM 2287 O O . ASP A 1 295 ? -2.983 -1.198 17.327 1.00 83.19 295 ASP A O 1
ATOM 2291 N N . PHE A 1 296 ? -2.647 -0.080 15.391 1.00 88.38 296 PHE A N 1
ATOM 2292 C CA . PHE A 1 296 ? -3.707 -0.707 14.607 1.00 88.38 296 PHE A CA 1
ATOM 2293 C C . PHE A 1 296 ? -3.083 -1.607 13.541 1.00 88.38 296 PHE A C 1
ATOM 2295 O O . PHE A 1 296 ? -2.670 -1.161 12.468 1.00 88.38 296 PHE A O 1
ATOM 2302 N N . ASP A 1 297 ? -2.980 -2.892 13.857 1.00 86.69 297 ASP A N 1
ATOM 2303 C CA . ASP A 1 297 ? -2.446 -3.917 12.970 1.00 86.69 297 ASP A CA 1
ATOM 2304 C C . ASP A 1 297 ? -3.470 -5.042 12.718 1.00 86.69 297 ASP A C 1
ATOM 2306 O O . ASP A 1 297 ? -4.655 -4.934 13.049 1.00 86.69 297 ASP A O 1
ATOM 2310 N N . HIS A 1 298 ? -3.028 -6.119 12.068 1.00 87.44 298 HIS A N 1
ATOM 2311 C CA . HIS A 1 298 ? -3.878 -7.285 11.833 1.00 87.44 298 HIS A CA 1
ATOM 2312 C C . HIS A 1 298 ? -4.389 -7.908 13.140 1.00 87.44 298 HIS A C 1
ATOM 2314 O O . HIS A 1 298 ? -5.566 -8.244 13.237 1.00 87.44 298 HIS A O 1
ATOM 2320 N N . THR A 1 299 ? -3.527 -7.989 14.156 1.00 89.19 299 THR A N 1
ATOM 2321 C CA . THR A 1 299 ? -3.852 -8.546 15.474 1.00 89.19 299 THR A CA 1
ATOM 2322 C C . THR A 1 299 ? -4.928 -7.713 16.165 1.00 89.19 299 THR A C 1
ATOM 2324 O O . THR A 1 299 ? -5.870 -8.266 16.730 1.00 89.19 299 THR A O 1
ATOM 2327 N N . PHE A 1 300 ? -4.828 -6.380 16.103 1.00 91.81 300 PHE A N 1
ATOM 2328 C CA . PHE A 1 300 ? -5.873 -5.476 16.582 1.00 91.81 300 PHE A CA 1
ATOM 2329 C C . PHE A 1 300 ? -7.214 -5.784 15.904 1.00 91.81 300 PHE A C 1
ATOM 2331 O O . PHE A 1 300 ? -8.222 -5.977 16.585 1.00 91.81 300 PHE A O 1
ATOM 2338 N N . ARG A 1 301 ? -7.226 -5.897 14.569 1.00 90.75 301 ARG A N 1
ATOM 2339 C CA . ARG A 1 301 ? -8.447 -6.176 13.799 1.00 90.75 301 ARG A CA 1
ATOM 2340 C C . ARG A 1 301 ? -9.067 -7.530 14.147 1.00 90.75 301 ARG A C 1
ATOM 2342 O O . ARG A 1 301 ? -10.285 -7.611 14.292 1.00 90.75 301 ARG A O 1
ATOM 2349 N N . GLU A 1 302 ? -8.252 -8.573 14.281 1.00 91.50 302 GLU A N 1
ATOM 2350 C CA . GLU A 1 302 ? -8.706 -9.902 14.706 1.00 91.50 302 GLU A CA 1
ATOM 2351 C C . GLU A 1 302 ? -9.364 -9.840 16.084 1.00 91.50 302 GLU A C 1
ATOM 2353 O O . GLU A 1 302 ? -10.479 -10.322 16.252 1.00 91.50 302 GLU A O 1
ATOM 2358 N N . LYS A 1 303 ? -8.742 -9.148 17.044 1.00 94.12 303 LYS A N 1
ATOM 2359 C CA . LYS A 1 303 ? -9.281 -8.999 18.402 1.00 94.12 303 LYS A CA 1
ATOM 2360 C C . LYS A 1 303 ? -10.571 -8.180 18.454 1.00 94.12 303 LYS A C 1
ATOM 2362 O O . LYS A 1 303 ? -11.481 -8.527 19.204 1.00 94.12 303 LYS A O 1
ATOM 2367 N N . VAL A 1 304 ? -10.697 -7.127 17.640 1.00 95.12 304 VAL A N 1
ATOM 2368 C CA . VAL A 1 304 ? -11.966 -6.387 17.487 1.00 95.12 304 VAL A CA 1
ATOM 2369 C C . VAL A 1 304 ? -13.052 -7.298 16.908 1.00 95.12 304 VAL A C 1
ATOM 2371 O O . VAL A 1 304 ? -14.192 -7.275 17.378 1.00 95.12 304 VAL A O 1
ATOM 2374 N N . HIS A 1 305 ? -12.715 -8.136 15.925 1.00 94.19 305 HIS A N 1
ATOM 2375 C CA . HIS A 1 305 ? -13.655 -9.096 15.350 1.00 94.19 305 HIS A CA 1
ATOM 2376 C C . HIS A 1 305 ? -14.088 -10.165 16.366 1.00 94.19 305 HIS A C 1
ATOM 2378 O O . HIS A 1 305 ? -15.286 -10.387 16.535 1.00 94.19 305 HIS A O 1
ATOM 2384 N N . GLU A 1 306 ? -13.146 -10.770 17.093 1.00 95.62 306 GLU A N 1
ATOM 2385 C CA . GLU A 1 306 ? -13.420 -11.724 18.177 1.00 95.62 306 GLU A CA 1
ATOM 2386 C C . GLU A 1 306 ? -14.331 -11.113 19.249 1.00 95.62 306 GLU A C 1
ATOM 2388 O O . GLU A 1 306 ? -15.276 -11.762 19.711 1.00 95.62 306 GLU A O 1
ATOM 2393 N N . LEU A 1 307 ? -14.093 -9.846 19.614 1.00 96.00 307 LEU A N 1
ATOM 2394 C CA . LEU A 1 307 ? -14.918 -9.131 20.583 1.00 96.00 307 LEU A CA 1
ATOM 2395 C C . LEU A 1 307 ? -16.332 -8.915 20.039 1.00 96.00 307 LEU A C 1
ATOM 2397 O O . LEU A 1 307 ? -17.304 -9.201 20.733 1.00 96.00 307 LEU A O 1
ATOM 2401 N N . THR A 1 308 ? -16.450 -8.488 18.780 1.00 94.56 308 THR A N 1
ATOM 2402 C CA . THR A 1 308 ? -17.737 -8.291 18.091 1.00 94.56 308 THR A CA 1
ATOM 2403 C C . THR A 1 308 ? -18.561 -9.580 18.080 1.00 94.56 308 THR A C 1
ATOM 2405 O O . THR A 1 308 ? -19.748 -9.569 18.408 1.00 94.56 308 THR A O 1
ATOM 2408 N N . VAL A 1 309 ? -17.931 -10.713 17.752 1.00 93.50 309 VAL A N 1
ATOM 2409 C CA . VAL A 1 309 ? -18.579 -12.033 17.753 1.00 93.50 309 VAL A CA 1
ATOM 2410 C C . VAL A 1 309 ? -19.006 -12.431 19.168 1.00 93.50 309 VAL A C 1
ATOM 2412 O O . VAL A 1 309 ? -20.145 -12.857 19.365 1.00 93.50 309 VAL A O 1
ATOM 2415 N N . SER A 1 310 ? -18.129 -12.246 20.158 1.00 92.31 310 SER A N 1
ATOM 2416 C CA . SER A 1 310 ? -18.393 -12.596 21.560 1.00 92.31 310 SER A CA 1
ATOM 2417 C C . SER A 1 310 ? -19.553 -11.788 22.149 1.00 92.31 310 SER A C 1
ATOM 2419 O O . SER A 1 310 ? -20.442 -12.350 22.788 1.00 92.31 310 SER A O 1
ATOM 2421 N N . VAL A 1 311 ? -19.598 -10.483 21.873 1.00 90.69 311 VAL A N 1
ATOM 2422 C CA . VAL A 1 311 ? -20.698 -9.592 22.272 1.00 90.69 311 VAL A CA 1
ATOM 2423 C C . VAL A 1 311 ? -21.988 -9.956 21.532 1.00 90.69 311 VAL A C 1
ATOM 2425 O O . VAL A 1 311 ? -23.061 -10.005 22.135 1.00 90.69 311 VAL A O 1
ATOM 2428 N N . GLY A 1 312 ? -21.904 -10.272 20.236 1.00 86.19 312 GLY A N 1
ATOM 2429 C CA . GLY A 1 312 ? -23.045 -10.709 19.431 1.00 86.19 312 GLY A CA 1
ATOM 2430 C C . GLY A 1 312 ? -23.703 -11.985 19.966 1.00 86.19 312 GLY A C 1
ATOM 2431 O O . GLY A 1 312 ? -24.937 -12.059 20.017 1.00 86.19 312 GLY A O 1
ATOM 2432 N N . ALA A 1 313 ? -22.885 -12.938 20.428 1.00 84.12 313 ALA A N 1
ATOM 2433 C CA . ALA A 1 313 ? -23.305 -14.216 21.002 1.00 84.12 313 ALA A CA 1
ATOM 2434 C C . ALA A 1 313 ? -24.021 -14.090 22.358 1.00 84.12 313 ALA A C 1
ATOM 2436 O O . ALA A 1 313 ? -24.713 -15.025 22.765 1.00 84.12 313 ALA A O 1
ATOM 2437 N N . LEU A 1 314 ? -23.913 -12.941 23.036 1.00 79.19 314 LEU A N 1
ATOM 2438 C CA . LEU A 1 314 ? -24.613 -12.678 24.292 1.00 79.19 314 LEU A CA 1
ATOM 2439 C C . LEU A 1 314 ? -26.135 -12.679 24.043 1.00 79.19 314 LEU A C 1
ATOM 2441 O O . LEU A 1 314 ? -26.691 -11.731 23.479 1.00 79.19 314 LEU A O 1
ATOM 2445 N N . SER A 1 315 ? -26.825 -13.773 24.380 1.00 65.19 315 SER A N 1
ATOM 2446 C CA . SER A 1 315 ? -28.252 -13.947 24.078 1.00 65.19 315 SER A CA 1
ATOM 2447 C C . SER A 1 315 ? -29.124 -13.419 25.217 1.00 65.19 315 SER A C 1
ATOM 2449 O O . SER A 1 315 ? -28.985 -13.853 26.355 1.00 65.19 315 SER A O 1
ATOM 2451 N N . ALA A 1 316 ? -30.045 -12.505 24.911 1.00 55.88 316 ALA A N 1
ATOM 2452 C CA . ALA A 1 316 ? -30.794 -11.753 25.917 1.00 55.88 316 ALA A CA 1
ATOM 2453 C C . ALA A 1 316 ? -32.290 -12.100 25.995 1.00 55.88 316 ALA A C 1
ATOM 2455 O O . ALA A 1 316 ? -33.113 -11.240 26.298 1.00 55.88 316 ALA A O 1
ATOM 2456 N N . LYS A 1 317 ? -32.676 -13.345 25.686 1.00 53.03 317 LYS A N 1
ATOM 2457 C CA . LYS A 1 317 ? -34.091 -13.747 25.801 1.00 53.03 317 LYS A CA 1
ATOM 2458 C C . LYS A 1 317 ? -34.504 -14.133 27.226 1.00 53.03 317 LYS A C 1
ATOM 2460 O O . LYS A 1 317 ? -35.651 -13.896 27.571 1.00 53.03 317 LYS A O 1
ATOM 2465 N N . THR A 1 318 ? -33.589 -14.646 28.049 1.00 48.25 318 THR A N 1
ATOM 2466 C CA . THR A 1 318 ? -33.769 -14.889 29.495 1.00 48.25 318 THR A CA 1
ATOM 2467 C C . THR A 1 318 ? -32.387 -15.051 30.129 1.00 48.25 318 THR A C 1
ATOM 2469 O O . THR A 1 318 ? -31.653 -15.948 29.719 1.00 48.25 318 THR A O 1
ATOM 2472 N N . PHE A 1 319 ? -32.022 -14.206 31.096 1.00 49.25 319 PHE A N 1
ATOM 2473 C CA . PHE A 1 319 ? -30.704 -14.216 31.744 1.00 49.25 319 PHE A CA 1
ATOM 2474 C C . PHE A 1 319 ? -30.829 -14.523 33.245 1.00 49.25 319 PHE A C 1
ATOM 2476 O O . PHE A 1 319 ? -31.685 -13.957 33.925 1.00 49.25 319 PHE A O 1
ATOM 2483 N N . GLY A 1 320 ? -29.989 -15.431 33.756 1.00 52.25 320 GLY A N 1
ATOM 2484 C CA . GLY A 1 320 ? -30.014 -15.890 35.155 1.00 52.25 320 GLY A CA 1
ATOM 2485 C C . GLY A 1 320 ? -31.317 -16.596 35.570 1.00 52.25 320 GLY A C 1
ATOM 2486 O O . GLY A 1 320 ? -32.015 -17.172 34.739 1.00 52.25 320 GLY A O 1
ATOM 2487 N N . GLU A 1 321 ? -31.664 -16.510 36.858 1.00 47.22 321 GLU A N 1
ATOM 2488 C CA . GLU A 1 321 ? -32.988 -16.888 37.398 1.00 47.22 321 GLU A CA 1
ATOM 2489 C C . GLU A 1 321 ? -34.091 -15.853 37.060 1.00 47.22 321 GLU A C 1
ATOM 2491 O O . GLU A 1 321 ? -35.175 -15.890 37.637 1.00 47.22 321 GLU A O 1
ATOM 2496 N N . GLY A 1 322 ? -33.840 -14.908 36.140 1.00 48.22 322 GLY A N 1
ATOM 2497 C CA . GLY A 1 322 ? -34.803 -13.867 35.763 1.00 48.22 322 GLY A CA 1
ATOM 2498 C C . GLY A 1 322 ? -34.717 -12.570 36.574 1.00 48.22 322 GLY A C 1
ATOM 2499 O O . GLY A 1 322 ? -35.702 -11.840 36.644 1.00 48.22 322 GLY A O 1
ATOM 2500 N N . ARG A 1 323 ? -33.563 -12.249 37.175 1.00 53.72 323 ARG A N 1
ATOM 2501 C CA . ARG A 1 323 ? -33.326 -10.932 37.790 1.00 53.72 323 ARG A CA 1
ATOM 2502 C C . ARG A 1 323 ? -32.585 -10.025 36.796 1.00 53.72 323 ARG A C 1
ATOM 2504 O O . ARG A 1 323 ? -31.473 -10.334 36.390 1.00 53.72 323 ARG A O 1
ATOM 2511 N N . ASN A 1 324 ? -33.241 -8.936 36.391 1.00 62.72 324 ASN A N 1
ATOM 2512 C CA . ASN A 1 324 ? -32.692 -7.788 35.645 1.00 62.72 324 ASN A CA 1
ATOM 2513 C C . ASN A 1 324 ? -32.046 -8.065 34.260 1.00 62.72 324 ASN A C 1
ATOM 2515 O O . ASN A 1 324 ? -30.935 -7.590 33.999 1.00 62.72 324 ASN A O 1
ATOM 2519 N N . PRO A 1 325 ? -32.708 -8.781 33.325 1.00 66.12 325 PRO A N 1
ATOM 2520 C CA . PRO A 1 325 ? -32.186 -9.002 31.966 1.00 66.12 325 PRO A CA 1
ATOM 2521 C C . PRO A 1 325 ? -31.884 -7.704 31.188 1.00 66.12 325 PRO A C 1
ATOM 2523 O O . PRO A 1 325 ? -31.097 -7.708 30.240 1.00 66.12 325 PRO A O 1
ATOM 2526 N N . GLU A 1 326 ? -32.484 -6.580 31.577 1.00 71.69 326 GLU A N 1
ATOM 2527 C CA . GLU A 1 326 ? -32.279 -5.261 30.982 1.00 71.69 326 GLU A CA 1
ATOM 2528 C C . GLU A 1 326 ? -30.853 -4.726 31.190 1.00 71.69 326 GLU A C 1
ATOM 2530 O O . GLU A 1 326 ? -30.302 -4.103 30.283 1.00 71.69 326 GLU A O 1
ATOM 2535 N N . LEU A 1 327 ? -30.217 -5.004 32.335 1.00 75.62 327 LEU A N 1
ATOM 2536 C CA . LEU A 1 327 ? -28.871 -4.496 32.641 1.00 75.62 327 LEU A CA 1
ATOM 2537 C C . LEU A 1 327 ? -27.809 -5.113 31.729 1.00 75.62 327 LEU A C 1
ATOM 2539 O O . LEU A 1 327 ? -26.919 -4.429 31.220 1.00 75.62 327 LEU A O 1
ATOM 2543 N N . LEU A 1 328 ? -27.951 -6.402 31.433 1.00 74.88 328 LEU A N 1
ATOM 2544 C CA . LEU A 1 328 ? -27.075 -7.070 30.482 1.00 74.88 328 LEU A CA 1
ATOM 2545 C C . LEU A 1 328 ? -27.317 -6.596 29.039 1.00 74.88 328 LEU A C 1
ATOM 2547 O O . LEU A 1 328 ? -26.377 -6.508 28.251 1.00 74.88 328 LEU A O 1
ATOM 2551 N N . ASN A 1 329 ? -28.559 -6.256 28.680 1.00 76.56 329 ASN A N 1
ATOM 2552 C CA . ASN A 1 329 ? -28.858 -5.656 27.377 1.00 76.56 329 ASN A CA 1
ATOM 2553 C C . ASN A 1 329 ? -28.168 -4.301 27.198 1.00 76.56 329 ASN A C 1
ATOM 2555 O O . ASN A 1 329 ? -27.633 -4.030 26.122 1.00 76.56 329 ASN A O 1
ATOM 2559 N N . ILE A 1 330 ? -28.128 -3.480 28.253 1.00 79.88 330 ILE A N 1
ATOM 2560 C CA . ILE A 1 330 ? -27.382 -2.216 28.257 1.00 79.88 330 ILE A CA 1
ATOM 2561 C C . ILE A 1 330 ? -25.894 -2.488 28.008 1.00 79.88 330 ILE A C 1
ATOM 2563 O O . ILE A 1 330 ? -25.303 -1.869 27.123 1.00 79.88 330 ILE A O 1
ATOM 2567 N N . PHE A 1 331 ? -25.307 -3.466 28.706 1.00 83.25 331 PHE A N 1
ATOM 2568 C CA . PHE A 1 331 ? -23.913 -3.861 28.488 1.00 83.25 331 PHE A CA 1
ATOM 2569 C C . PHE A 1 331 ? -23.656 -4.353 27.061 1.00 83.25 331 PHE A C 1
ATOM 2571 O O . PHE A 1 331 ? -22.723 -3.882 26.410 1.00 83.25 331 PHE A O 1
ATOM 2578 N N . LYS A 1 332 ? -24.517 -5.230 26.529 1.00 84.88 332 LYS A N 1
ATOM 2579 C CA . LYS A 1 332 ? -24.432 -5.699 25.141 1.00 84.88 332 LYS A CA 1
ATOM 2580 C C . LYS A 1 332 ? -24.442 -4.533 24.159 1.00 84.88 332 LYS A C 1
ATOM 2582 O O . LYS A 1 332 ? -23.623 -4.498 23.241 1.00 84.88 332 LYS A O 1
ATOM 2587 N N . SER A 1 333 ? -25.375 -3.601 24.338 1.00 84.44 333 SER A N 1
ATOM 2588 C CA . SER A 1 333 ? -25.534 -2.442 23.462 1.00 84.44 333 SER A CA 1
ATOM 2589 C C . SER A 1 333 ? -24.306 -1.534 23.517 1.00 84.44 333 SER A C 1
ATOM 2591 O O . SER A 1 333 ? -23.773 -1.174 22.469 1.00 84.44 333 SER A O 1
ATOM 2593 N N . GLY A 1 334 ? -23.816 -1.216 24.719 1.00 86.50 334 GLY A N 1
ATOM 2594 C CA . GLY A 1 334 ? -22.615 -0.401 24.908 1.00 86.50 334 GLY A CA 1
ATOM 2595 C C . GLY A 1 334 ? -21.371 -1.046 24.296 1.00 86.50 334 GLY A C 1
ATOM 2596 O O . GLY A 1 334 ? -20.639 -0.397 23.552 1.00 86.50 334 GLY A O 1
ATOM 2597 N N . MET A 1 335 ? -21.177 -2.348 24.516 1.00 89.00 335 MET A N 1
ATOM 2598 C CA . MET A 1 335 ? -20.062 -3.090 23.925 1.00 89.00 335 MET A CA 1
ATOM 2599 C C . MET A 1 335 ? -20.166 -3.203 22.402 1.00 89.00 335 MET A C 1
ATOM 2601 O O . MET A 1 335 ? -19.150 -3.108 21.720 1.00 89.00 335 MET A O 1
ATOM 2605 N N . SER A 1 336 ? -21.376 -3.349 21.855 1.00 89.44 336 SER A N 1
ATOM 2606 C CA . SER A 1 336 ? -21.593 -3.378 20.401 1.00 89.44 336 SER A CA 1
ATOM 2607 C C . SER A 1 336 ? -21.242 -2.031 19.758 1.00 89.44 336 SER A C 1
ATOM 2609 O O . SER A 1 336 ? -20.590 -1.989 18.711 1.00 89.44 336 SER A O 1
ATOM 2611 N N . ALA A 1 337 ? -21.624 -0.925 20.405 1.00 89.00 337 ALA A N 1
ATOM 2612 C CA . ALA A 1 337 ? -21.252 0.420 19.973 1.00 89.00 337 ALA A CA 1
ATOM 2613 C C . ALA A 1 337 ? -19.729 0.622 20.032 1.00 89.00 337 ALA A C 1
ATOM 2615 O O . ALA A 1 337 ? -19.134 1.063 19.051 1.00 89.00 337 ALA A O 1
ATOM 2616 N N . LEU A 1 338 ? -19.079 0.191 21.119 1.00 90.56 338 LEU A N 1
ATOM 2617 C CA . LEU A 1 338 ? -17.620 0.237 21.240 1.00 90.56 338 LEU A CA 1
ATOM 2618 C C . LEU A 1 338 ? -16.925 -0.542 20.115 1.00 90.56 338 LEU A C 1
ATOM 2620 O O . LEU A 1 338 ? -16.022 -0.016 19.470 1.00 90.56 338 LEU A O 1
ATOM 2624 N N . THR A 1 339 ? -17.349 -1.781 19.838 1.00 92.62 339 THR A N 1
ATOM 2625 C CA . THR A 1 339 ? -16.760 -2.579 18.749 1.00 92.62 339 THR A CA 1
ATOM 2626 C C . THR A 1 339 ? -16.968 -1.947 17.376 1.00 92.62 339 THR A C 1
ATOM 2628 O O . THR A 1 339 ? -16.109 -2.090 16.509 1.00 92.62 339 THR A O 1
ATOM 2631 N N . THR A 1 340 ? -18.071 -1.217 17.188 1.00 91.06 340 THR A N 1
ATOM 2632 C CA . THR A 1 340 ? -18.354 -0.492 15.943 1.00 91.06 340 THR A CA 1
ATOM 2633 C C . THR A 1 340 ? -17.353 0.642 15.747 1.00 91.06 340 THR A C 1
ATOM 2635 O O . THR A 1 340 ? -16.700 0.690 14.708 1.00 91.06 340 THR A O 1
ATOM 2638 N N . GLU A 1 341 ? -17.137 1.483 16.759 1.00 90.62 341 GLU A N 1
ATOM 2639 C CA . GLU A 1 341 ? -16.154 2.570 16.671 1.00 90.62 341 GLU A CA 1
ATOM 2640 C C . GLU A 1 341 ? -14.728 2.050 16.451 1.00 90.62 341 GLU A C 1
ATOM 2642 O O . GLU A 1 341 ? -13.990 2.563 15.609 1.00 90.62 341 GLU A O 1
ATOM 2647 N N . LEU A 1 342 ? -14.346 0.966 17.134 1.00 91.38 342 LEU A N 1
ATOM 2648 C CA . LEU A 1 342 ? -13.035 0.338 16.941 1.00 91.38 342 LEU A CA 1
ATOM 2649 C C . LEU A 1 342 ? -12.866 -0.270 15.538 1.00 91.38 342 LEU A C 1
ATOM 2651 O O . LEU A 1 342 ? -11.742 -0.357 15.040 1.00 91.38 342 LEU A O 1
ATOM 2655 N N . SER A 1 343 ? -13.960 -0.665 14.880 1.00 87.25 343 SER A N 1
ATOM 2656 C CA . SER A 1 343 ? -13.930 -1.223 13.522 1.00 87.25 343 SER A CA 1
ATOM 2657 C C . SER A 1 343 ? -13.623 -0.187 12.435 1.00 87.25 343 SER A C 1
ATOM 2659 O O . SER A 1 343 ? -13.215 -0.564 11.336 1.00 87.25 343 SER A O 1
ATOM 2661 N N . HIS A 1 344 ? -13.760 1.109 12.740 1.00 86.19 344 HIS A N 1
ATOM 2662 C CA . HIS A 1 344 ? -13.420 2.201 11.826 1.00 86.19 344 HIS A CA 1
ATOM 2663 C C . HIS A 1 344 ? -11.910 2.481 11.744 1.00 86.19 344 HIS A C 1
ATOM 2665 O O . HIS A 1 344 ? -11.475 3.247 10.882 1.00 86.19 344 HIS A O 1
ATOM 2671 N N . ALA A 1 345 ? -11.092 1.877 12.614 1.00 86.56 345 ALA A N 1
ATOM 2672 C CA . ALA A 1 345 ? -9.649 2.081 12.598 1.00 86.56 345 ALA A CA 1
ATOM 2673 C C . ALA A 1 345 ? -9.027 1.611 11.270 1.00 86.56 345 ALA A C 1
ATOM 2675 O O . ALA A 1 345 ? -9.238 0.481 10.820 1.00 86.56 345 ALA A O 1
ATOM 2676 N N . TYR A 1 346 ? -8.208 2.469 10.654 1.00 83.06 346 TYR A N 1
ATOM 2677 C CA . TYR A 1 346 ? -7.467 2.099 9.454 1.00 83.06 346 TYR A CA 1
ATOM 2678 C C . TYR A 1 346 ? -6.402 1.051 9.789 1.00 83.06 346 TYR A C 1
ATOM 2680 O O . TYR A 1 346 ? -5.459 1.312 10.536 1.00 83.06 346 TYR A O 1
ATOM 2688 N N . VAL A 1 347 ? -6.525 -0.122 9.170 1.00 83.31 347 VAL A N 1
ATOM 2689 C CA . VAL A 1 347 ? -5.508 -1.173 9.190 1.00 83.31 347 VAL A CA 1
ATOM 2690 C C . VAL A 1 347 ? -5.009 -1.364 7.769 1.00 83.31 347 VAL A C 1
ATOM 2692 O O . VAL A 1 347 ? -5.794 -1.620 6.854 1.00 83.31 347 VAL A O 1
ATOM 2695 N N . ASN A 1 348 ? -3.694 -1.243 7.580 1.00 74.44 348 ASN A N 1
ATOM 2696 C CA . ASN A 1 348 ? -3.068 -1.412 6.273 1.00 74.44 348 ASN A CA 1
ATOM 2697 C C . ASN A 1 348 ? -3.483 -2.762 5.652 1.00 74.44 348 ASN A C 1
ATOM 2699 O O . ASN A 1 348 ? -3.382 -3.800 6.305 1.00 74.44 348 ASN A O 1
ATOM 2703 N N . ALA A 1 349 ? -3.918 -2.753 4.387 1.00 70.56 349 ALA A N 1
ATOM 2704 C CA . ALA A 1 349 ? -4.412 -3.942 3.679 1.00 70.56 349 ALA A CA 1
ATOM 2705 C C . ALA A 1 349 ? -3.394 -5.101 3.605 1.00 70.56 349 ALA A C 1
ATOM 2707 O O . ALA A 1 349 ? -3.773 -6.263 3.433 1.00 70.56 349 ALA A O 1
ATOM 2708 N N . TYR A 1 350 ? -2.107 -4.780 3.741 1.00 69.12 350 TYR A N 1
ATOM 2709 C CA . TYR A 1 350 ? -0.990 -5.718 3.743 1.00 69.12 350 TYR A CA 1
ATOM 2710 C C . TYR A 1 350 ? -0.493 -6.072 5.153 1.00 69.12 350 TYR A C 1
ATOM 2712 O O . TYR A 1 350 ? 0.402 -6.906 5.289 1.00 69.12 350 TYR A O 1
ATOM 2720 N N . SER A 1 351 ? -1.059 -5.473 6.207 1.00 66.69 351 SER A N 1
ATOM 2721 C CA . SER A 1 351 ? -0.716 -5.803 7.593 1.00 66.69 351 SER A CA 1
ATOM 2722 C C . SER A 1 351 ? -1.033 -7.272 7.875 1.00 66.69 351 SER A C 1
ATOM 2724 O O . SER A 1 351 ? -2.140 -7.732 7.597 1.00 66.69 351 SER A O 1
ATOM 2726 N N . GLY A 1 352 ? -0.049 -8.020 8.379 1.00 65.25 352 GLY A N 1
ATOM 2727 C CA . GLY A 1 352 ? -0.185 -9.455 8.654 1.00 65.25 352 GLY A CA 1
ATOM 2728 C C . GLY A 1 352 ? -0.246 -10.352 7.411 1.00 65.25 352 GLY A C 1
ATOM 2729 O O . GLY A 1 352 ? -0.523 -11.543 7.534 1.00 65.25 352 GLY A O 1
ATOM 2730 N N . LYS A 1 353 ? 0.007 -9.832 6.199 1.00 71.81 353 LYS A N 1
ATOM 2731 C CA . LYS A 1 353 ? 0.128 -10.693 5.014 1.00 71.81 353 LYS A CA 1
ATOM 2732 C C . LYS A 1 353 ? 1.424 -11.493 5.089 1.00 71.81 353 LYS A C 1
ATOM 2734 O O . LYS A 1 353 ? 2.519 -10.936 5.091 1.00 71.81 353 LYS A O 1
ATOM 2739 N N . HIS A 1 354 ? 1.279 -12.809 5.100 1.00 74.88 354 HIS A N 1
ATOM 2740 C CA . HIS A 1 354 ? 2.377 -13.754 4.962 1.00 74.88 354 HIS A CA 1
ATOM 2741 C C . HIS A 1 354 ? 2.407 -14.314 3.540 1.00 74.88 354 HIS A C 1
ATOM 2743 O O . HIS A 1 354 ? 1.387 -14.329 2.847 1.00 74.88 354 HIS A O 1
ATOM 2749 N N . PHE A 1 355 ? 3.579 -14.780 3.110 1.00 82.12 355 PHE A N 1
ATOM 2750 C CA . PHE A 1 355 ? 3.681 -15.571 1.887 1.00 82.12 355 PHE A CA 1
ATOM 2751 C C . PHE A 1 355 ? 2.791 -16.810 2.017 1.00 82.12 355 PHE A C 1
ATOM 2753 O O . PHE A 1 355 ? 2.765 -17.449 3.068 1.00 82.12 355 PHE A O 1
ATOM 2760 N N . VAL A 1 356 ? 2.053 -17.140 0.956 1.00 78.06 356 VAL A N 1
ATOM 2761 C CA . VAL A 1 356 ? 1.071 -18.244 0.964 1.00 78.06 356 VAL A CA 1
ATOM 2762 C C . VAL A 1 356 ? 1.767 -19.613 1.091 1.00 78.06 356 VAL A C 1
ATOM 2764 O O . VAL A 1 356 ? 1.144 -20.603 1.468 1.00 78.06 356 VAL A O 1
ATOM 2767 N N . GLY A 1 357 ? 3.077 -19.680 0.840 1.00 81.88 357 GLY A N 1
ATOM 2768 C CA . GLY A 1 357 ? 3.890 -20.868 1.076 1.00 81.88 357 GLY A CA 1
ATOM 2769 C C . GLY A 1 357 ? 5.384 -20.563 1.141 1.00 81.88 357 GLY A C 1
ATOM 2770 O O . GLY A 1 357 ? 5.810 -19.408 1.057 1.00 81.88 357 GLY A O 1
ATOM 2771 N N . ASP A 1 358 ? 6.183 -21.622 1.270 1.00 88.94 358 ASP A N 1
ATOM 2772 C CA . ASP A 1 358 ? 7.641 -21.521 1.294 1.00 88.94 358 ASP A CA 1
ATOM 2773 C C . ASP A 1 358 ? 8.166 -20.905 -0.004 1.00 88.94 358 ASP A C 1
ATOM 2775 O O . ASP A 1 358 ? 7.779 -21.313 -1.100 1.00 88.94 358 ASP A O 1
ATOM 2779 N N . LEU A 1 359 ? 9.098 -19.956 0.094 1.00 91.38 359 LEU A N 1
ATOM 2780 C CA . LEU A 1 359 ? 9.718 -19.325 -1.081 1.00 91.38 359 LEU A CA 1
ATOM 2781 C C . LEU A 1 359 ? 10.724 -20.250 -1.782 1.00 91.38 359 LEU A C 1
ATOM 2783 O O . LEU A 1 359 ? 11.041 -20.070 -2.959 1.00 91.38 359 LEU A O 1
ATOM 2787 N N . VAL A 1 360 ? 11.240 -21.240 -1.058 1.00 92.12 360 VAL A N 1
ATOM 2788 C CA . VAL A 1 360 ? 12.280 -22.156 -1.518 1.00 92.12 360 VAL A CA 1
ATOM 2789 C C . VAL A 1 360 ? 11.860 -23.581 -1.190 1.00 92.12 360 VAL A C 1
ATOM 2791 O O . VAL A 1 360 ? 11.379 -23.863 -0.099 1.00 92.12 360 VAL A O 1
ATOM 2794 N N . THR A 1 361 ? 12.066 -24.486 -2.137 1.00 90.62 361 THR A N 1
ATOM 2795 C CA . THR A 1 361 ? 11.758 -25.915 -2.027 1.00 90.62 361 THR A CA 1
ATOM 2796 C C . THR A 1 361 ? 12.964 -26.738 -2.474 1.00 90.62 361 THR A C 1
ATOM 2798 O O . THR A 1 361 ? 13.913 -26.204 -3.049 1.00 90.62 361 THR A O 1
ATOM 2801 N N . LYS A 1 362 ? 12.974 -28.042 -2.186 1.00 88.69 362 LYS A N 1
ATOM 2802 C CA . LYS A 1 362 ? 14.017 -28.941 -2.703 1.00 88.69 362 LYS A CA 1
ATOM 2803 C C . LYS A 1 362 ? 13.740 -29.258 -4.168 1.00 88.69 362 LYS A C 1
ATOM 2805 O O . LYS A 1 362 ? 12.592 -29.512 -4.527 1.00 88.69 362 LYS A O 1
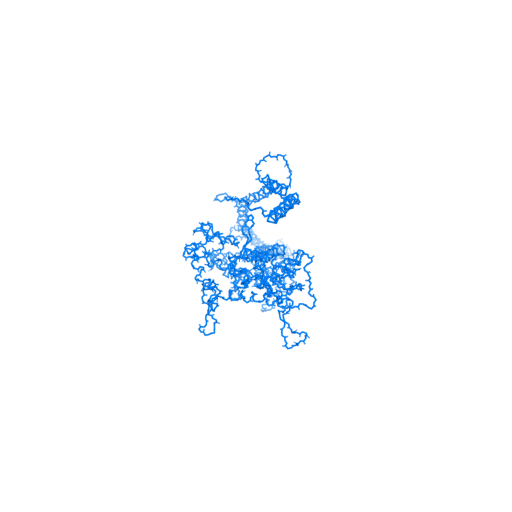ATOM 2810 N N . SER A 1 363 ? 14.783 -29.273 -4.992 1.00 84.50 363 SER A N 1
ATOM 2811 C CA . SER A 1 363 ? 14.658 -29.683 -6.389 1.00 84.50 363 SER A CA 1
ATOM 2812 C C . SER A 1 363 ? 14.189 -31.136 -6.480 1.00 84.50 363 SER A C 1
ATOM 2814 O O . SER A 1 363 ? 14.686 -32.017 -5.776 1.00 84.50 363 SER A O 1
ATOM 2816 N N . THR A 1 364 ? 13.228 -31.383 -7.369 1.00 81.69 364 THR A N 1
ATOM 2817 C CA . THR A 1 364 ? 12.734 -32.728 -7.692 1.00 81.69 364 THR A CA 1
ATOM 2818 C C . THR A 1 364 ? 13.763 -33.546 -8.468 1.00 81.69 364 THR A C 1
ATOM 2820 O O . THR A 1 364 ? 13.739 -34.770 -8.404 1.00 81.69 364 THR A O 1
ATOM 2823 N N . GLU A 1 365 ? 14.669 -32.878 -9.187 1.00 82.12 365 GLU A N 1
ATOM 2824 C CA . GLU A 1 365 ? 15.723 -33.513 -9.984 1.00 82.12 365 GLU A CA 1
ATOM 2825 C C . GLU A 1 365 ? 17.002 -33.730 -9.164 1.00 82.12 365 GLU A C 1
ATOM 2827 O O . GLU A 1 365 ? 17.678 -34.742 -9.334 1.00 82.12 365 GLU A O 1
ATOM 2832 N N . GLN A 1 366 ? 17.314 -32.813 -8.237 1.00 82.69 366 GLN A N 1
ATOM 2833 C CA . GLN A 1 366 ? 18.470 -32.901 -7.339 1.00 82.69 366 GLN A CA 1
ATOM 2834 C C . GLN A 1 366 ? 18.083 -32.547 -5.891 1.00 82.69 366 GLN A C 1
ATOM 2836 O O . GLN A 1 366 ? 18.164 -31.385 -5.500 1.00 82.69 366 GLN A O 1
ATOM 2841 N N . PRO A 1 367 ? 17.715 -33.526 -5.041 1.00 76.88 367 PRO A N 1
ATOM 2842 C CA . PRO A 1 367 ? 17.173 -33.276 -3.695 1.00 76.88 367 PRO A CA 1
ATOM 2843 C C . PRO A 1 367 ? 18.086 -32.504 -2.723 1.00 76.88 367 PRO A C 1
ATOM 2845 O O . PRO A 1 367 ? 17.629 -32.065 -1.664 1.00 76.88 367 PRO A O 1
ATOM 2848 N N . THR A 1 368 ? 19.374 -32.366 -3.049 1.00 83.06 368 THR A N 1
ATOM 2849 C CA . THR A 1 368 ? 20.365 -31.571 -2.308 1.00 83.06 368 THR A CA 1
ATOM 2850 C C . THR A 1 368 ? 20.367 -30.088 -2.684 1.00 83.06 368 THR A C 1
ATOM 2852 O O . THR A 1 368 ? 20.955 -29.288 -1.961 1.00 83.06 368 THR A O 1
ATOM 2855 N N . GLU A 1 369 ? 19.727 -29.710 -3.791 1.00 87.06 369 GLU A N 1
ATOM 2856 C CA . GLU A 1 369 ? 19.666 -28.339 -4.292 1.00 87.06 369 GLU A CA 1
ATOM 2857 C C . GLU A 1 369 ? 18.345 -27.663 -3.904 1.00 87.06 369 GLU A C 1
ATOM 2859 O O . GLU A 1 369 ? 17.267 -28.263 -3.931 1.00 87.06 369 GLU A O 1
ATOM 2864 N N . GLN A 1 370 ? 18.438 -26.389 -3.533 1.00 89.38 370 GLN A N 1
ATOM 2865 C CA . GLN A 1 370 ? 17.296 -25.537 -3.231 1.00 89.38 370 GLN A CA 1
ATOM 2866 C C . GLN A 1 370 ? 16.888 -24.741 -4.474 1.00 89.38 370 GLN A C 1
ATOM 2868 O O . GLN A 1 370 ? 17.717 -24.070 -5.082 1.00 89.38 370 GLN A O 1
ATOM 2873 N N . VAL A 1 371 ? 15.602 -24.777 -4.822 1.00 91.69 371 VAL A N 1
ATOM 2874 C CA . VAL A 1 371 ? 15.018 -24.042 -5.954 1.00 91.69 371 VAL A CA 1
ATOM 2875 C C . VAL A 1 371 ? 13.850 -23.179 -5.493 1.00 91.69 371 VAL A C 1
ATOM 2877 O O . VAL A 1 371 ? 13.177 -23.490 -4.510 1.00 91.69 371 VAL A O 1
ATOM 2880 N N . LEU A 1 372 ? 13.588 -22.081 -6.203 1.00 92.06 372 LEU A N 1
ATOM 2881 C CA . LEU A 1 372 ? 12.430 -21.233 -5.917 1.00 92.06 372 LEU A CA 1
ATOM 2882 C C . LEU A 1 372 ? 11.130 -22.006 -6.156 1.00 92.06 372 LEU A C 1
ATOM 2884 O O . LEU A 1 372 ? 10.960 -22.618 -7.214 1.00 92.06 372 LEU A O 1
ATOM 2888 N N . SER A 1 373 ? 10.205 -21.925 -5.201 1.00 91.75 373 SER A N 1
ATOM 2889 C CA . SER A 1 373 ? 8.820 -22.353 -5.410 1.00 91.75 373 SER A CA 1
ATOM 2890 C C . SER A 1 373 ? 8.109 -21.428 -6.408 1.00 91.75 373 SER A C 1
ATOM 2892 O O . SER A 1 373 ? 8.653 -20.399 -6.821 1.00 91.75 373 SER A O 1
ATOM 2894 N N . THR A 1 374 ? 6.871 -21.756 -6.786 1.00 89.19 374 THR A N 1
ATOM 2895 C CA . THR A 1 374 ? 6.033 -20.851 -7.591 1.00 89.19 374 THR A CA 1
ATOM 2896 C C . THR A 1 374 ? 5.856 -19.496 -6.904 1.00 89.19 374 THR A C 1
ATOM 2898 O O . THR A 1 374 ? 6.095 -18.464 -7.528 1.00 89.19 374 THR A O 1
ATOM 2901 N N . GLU A 1 375 ? 5.528 -19.498 -5.609 1.00 88.81 375 GLU A N 1
ATOM 2902 C CA . GLU A 1 375 ? 5.384 -18.274 -4.813 1.00 88.81 375 GLU A CA 1
ATOM 2903 C C . GLU A 1 375 ? 6.712 -17.514 -4.735 1.00 88.81 375 GLU A C 1
ATOM 2905 O O . GLU A 1 375 ? 6.775 -16.334 -5.068 1.00 88.81 375 GLU A O 1
ATOM 2910 N N . GLY A 1 376 ? 7.815 -18.205 -4.424 1.00 91.88 376 GLY A N 1
ATOM 2911 C CA . GLY A 1 376 ? 9.148 -17.603 -4.382 1.00 91.88 376 GLY A CA 1
ATOM 2912 C C . GLY A 1 376 ? 9.566 -16.960 -5.700 1.00 91.88 376 GLY A C 1
ATOM 2913 O O . GLY A 1 376 ? 10.139 -15.869 -5.710 1.00 91.88 376 GLY A O 1
ATOM 2914 N N . ARG A 1 377 ? 9.237 -17.597 -6.828 1.00 90.31 377 ARG A N 1
ATOM 2915 C CA . ARG A 1 377 ? 9.486 -17.053 -8.165 1.00 90.31 377 ARG A CA 1
ATOM 2916 C C . ARG A 1 377 ? 8.641 -15.810 -8.431 1.00 90.31 377 ARG A C 1
ATOM 2918 O O . ARG A 1 377 ? 9.176 -14.835 -8.955 1.00 90.31 377 ARG A O 1
ATOM 2925 N N . ASN A 1 378 ? 7.366 -15.824 -8.059 1.00 89.00 378 ASN A N 1
ATOM 2926 C CA . ASN A 1 378 ? 6.475 -14.676 -8.208 1.00 89.00 378 ASN A CA 1
ATOM 2927 C C . ASN A 1 378 ? 6.945 -13.494 -7.348 1.00 89.00 378 ASN A C 1
ATOM 2929 O O . ASN A 1 378 ? 7.124 -12.395 -7.871 1.00 89.00 378 ASN A O 1
ATOM 2933 N N . CYS A 1 379 ? 7.269 -13.720 -6.072 1.00 89.44 379 CYS A N 1
ATOM 2934 C CA . CYS A 1 379 ? 7.820 -12.690 -5.188 1.00 89.44 3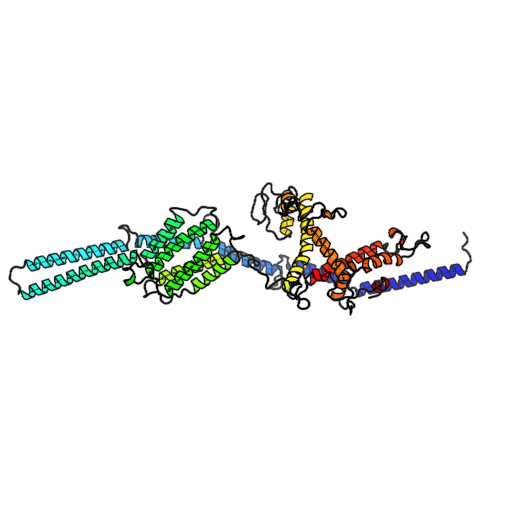79 CYS A CA 1
ATOM 2935 C C . CYS A 1 379 ? 9.134 -12.106 -5.726 1.00 89.44 379 CYS A C 1
ATOM 2937 O O . CYS A 1 379 ? 9.321 -10.887 -5.723 1.00 89.44 379 CYS A O 1
ATOM 2939 N N . ALA A 1 380 ? 10.036 -12.954 -6.233 1.00 91.69 380 ALA A N 1
ATOM 2940 C CA . ALA A 1 380 ? 11.278 -12.495 -6.847 1.00 91.69 380 ALA A CA 1
ATOM 2941 C C . ALA A 1 380 ? 11.006 -11.610 -8.074 1.00 91.69 380 ALA A C 1
ATOM 2943 O O . ALA A 1 380 ? 11.598 -10.539 -8.200 1.00 91.69 380 ALA A O 1
ATOM 2944 N N . LYS A 1 381 ? 10.071 -12.000 -8.949 1.00 91.69 381 LYS A N 1
ATOM 2945 C CA . LYS A 1 381 ? 9.693 -11.202 -10.125 1.00 91.69 381 LYS A CA 1
ATOM 2946 C C . LYS A 1 381 ? 9.063 -9.861 -9.757 1.00 91.69 381 LYS A C 1
ATOM 2948 O O . LYS A 1 381 ? 9.383 -8.860 -10.397 1.00 91.69 381 LYS A O 1
ATOM 2953 N N . VAL A 1 382 ? 8.229 -9.817 -8.717 1.00 91.00 382 VAL A N 1
ATOM 2954 C CA . VAL A 1 382 ? 7.694 -8.561 -8.164 1.00 91.00 382 VAL A CA 1
ATOM 2955 C C . VAL A 1 382 ? 8.838 -7.660 -7.702 1.00 91.00 382 VAL A C 1
ATOM 2957 O O . VAL A 1 382 ? 8.903 -6.499 -8.100 1.00 91.00 382 VAL A O 1
ATOM 2960 N N . CYS A 1 383 ? 9.785 -8.202 -6.931 1.00 91.75 383 CYS A N 1
ATOM 2961 C CA . CYS A 1 383 ? 10.942 -7.451 -6.448 1.00 91.75 383 CYS A CA 1
ATOM 2962 C C . CYS A 1 383 ? 11.775 -6.869 -7.602 1.00 91.75 383 CYS A C 1
ATOM 2964 O O . CYS A 1 383 ? 12.083 -5.676 -7.599 1.00 91.75 383 CYS A O 1
ATOM 2966 N N . LEU A 1 384 ? 12.088 -7.679 -8.619 1.00 93.38 384 LEU A N 1
ATOM 2967 C CA . LEU A 1 384 ? 12.854 -7.228 -9.784 1.00 93.38 384 LEU A CA 1
ATOM 2968 C C . LEU A 1 384 ? 12.088 -6.206 -10.633 1.00 93.38 384 LEU A C 1
ATOM 2970 O O . LEU A 1 384 ? 12.691 -5.255 -11.116 1.00 93.38 384 LEU A O 1
ATOM 2974 N N . THR A 1 385 ? 10.769 -6.357 -10.762 1.00 92.81 385 THR A N 1
ATOM 2975 C CA . THR A 1 385 ? 9.918 -5.391 -11.473 1.00 92.81 385 THR A CA 1
ATOM 2976 C C . THR A 1 385 ? 9.927 -4.025 -10.783 1.00 92.81 385 THR A C 1
ATOM 2978 O O . THR A 1 385 ? 10.070 -2.994 -11.432 1.00 92.81 385 THR A O 1
ATOM 2981 N N . ILE A 1 386 ? 9.819 -4.003 -9.452 1.00 93.06 386 ILE A N 1
ATOM 2982 C CA . ILE A 1 386 ? 9.796 -2.761 -8.666 1.00 93.06 386 ILE A CA 1
ATOM 2983 C C . ILE A 1 386 ? 11.174 -2.081 -8.641 1.00 93.06 386 ILE A C 1
ATOM 2985 O O . ILE A 1 386 ? 11.257 -0.854 -8.541 1.00 93.06 386 ILE A O 1
ATOM 2989 N N . LEU A 1 387 ? 12.262 -2.852 -8.740 1.00 94.94 387 LEU A N 1
ATOM 2990 C CA . LEU A 1 387 ? 13.630 -2.351 -8.612 1.00 94.94 387 LEU A CA 1
ATOM 2991 C C . LEU A 1 387 ? 13.956 -1.225 -9.606 1.00 94.94 387 LEU A C 1
ATOM 2993 O O . LEU A 1 387 ? 14.603 -0.250 -9.217 1.00 94.94 387 LEU A O 1
ATOM 2997 N N . GLU A 1 388 ? 13.496 -1.320 -10.855 1.00 88.19 388 GLU A N 1
ATOM 2998 C CA . GLU A 1 388 ? 13.726 -0.281 -11.870 1.00 88.19 388 GLU A CA 1
ATOM 2999 C C . GLU A 1 388 ? 13.029 1.033 -11.525 1.00 88.19 388 GLU A C 1
ATOM 3001 O O . GLU A 1 388 ? 13.639 2.110 -11.609 1.00 88.19 388 GLU A O 1
ATOM 3006 N N . THR A 1 389 ? 11.774 0.941 -11.079 1.00 89.88 389 THR A N 1
ATOM 3007 C CA . THR A 1 389 ? 10.966 2.080 -10.638 1.00 89.88 389 THR A CA 1
ATOM 3008 C C . THR A 1 389 ? 11.582 2.731 -9.409 1.00 89.88 389 THR A C 1
ATOM 3010 O O . THR A 1 389 ? 11.747 3.950 -9.380 1.00 89.88 389 THR A O 1
ATOM 3013 N N . VAL A 1 390 ? 12.011 1.938 -8.423 1.00 93.25 390 VAL A N 1
ATOM 3014 C CA . VAL A 1 390 ? 12.682 2.440 -7.216 1.00 93.25 390 VAL A CA 1
ATOM 3015 C C . VAL A 1 390 ? 14.001 3.120 -7.574 1.00 93.25 390 VAL A C 1
ATOM 3017 O O . VAL A 1 390 ? 14.241 4.250 -7.158 1.00 93.25 390 VAL A O 1
ATOM 3020 N N . ASN A 1 391 ? 14.843 2.493 -8.395 1.00 94.50 391 ASN A N 1
ATOM 3021 C CA . ASN A 1 391 ? 16.110 3.077 -8.833 1.00 94.50 391 ASN A CA 1
ATOM 3022 C C . ASN A 1 391 ? 15.905 4.408 -9.582 1.00 94.50 391 ASN A C 1
ATOM 3024 O O . ASN A 1 391 ? 16.602 5.390 -9.315 1.00 94.50 391 ASN A O 1
ATOM 3028 N N . SER A 1 392 ? 14.931 4.468 -10.492 1.00 91.44 392 SER A N 1
ATOM 3029 C CA . SER A 1 392 ? 14.630 5.675 -11.271 1.00 91.44 392 SER A CA 1
ATOM 3030 C C . SER A 1 392 ? 14.001 6.778 -10.417 1.00 91.44 392 SER A C 1
ATOM 3032 O O . SER A 1 392 ? 14.437 7.931 -10.485 1.00 91.44 392 SER A O 1
ATOM 3034 N N . GLY A 1 393 ? 13.036 6.426 -9.566 1.00 92.31 393 GLY A N 1
ATOM 3035 C CA . GLY A 1 393 ? 12.355 7.339 -8.652 1.00 92.31 393 GLY A CA 1
ATOM 3036 C C . GLY A 1 393 ? 13.306 7.937 -7.619 1.00 92.31 393 GLY A C 1
ATOM 3037 O O . GLY A 1 393 ? 13.377 9.157 -7.488 1.00 92.31 393 GLY A O 1
ATOM 3038 N N . LEU A 1 394 ? 14.125 7.109 -6.960 1.00 94.00 394 LEU A N 1
ATOM 3039 C CA . LEU A 1 394 ? 15.123 7.576 -5.993 1.00 94.00 394 LEU A CA 1
ATOM 3040 C C . LEU A 1 394 ? 16.207 8.436 -6.648 1.00 94.00 394 LEU A C 1
ATOM 3042 O O . LEU A 1 394 ? 16.642 9.430 -6.067 1.00 94.00 394 LEU A O 1
ATOM 3046 N N . LYS A 1 395 ? 16.614 8.121 -7.884 1.00 93.44 395 LYS A N 1
ATOM 3047 C CA . LYS A 1 395 ? 17.505 8.990 -8.666 1.00 93.44 395 LYS A CA 1
ATOM 3048 C C . LYS A 1 395 ? 16.865 10.353 -8.942 1.00 93.44 395 LYS A C 1
ATOM 3050 O O . LYS A 1 395 ? 17.544 11.374 -8.815 1.00 93.44 395 LYS A O 1
ATOM 3055 N N . GLY A 1 396 ? 15.592 10.371 -9.339 1.00 92.19 396 GLY A N 1
ATOM 3056 C CA . GLY A 1 396 ? 14.826 11.597 -9.559 1.00 92.19 396 GLY A CA 1
ATOM 3057 C C . GLY A 1 396 ? 14.721 12.430 -8.284 1.00 92.19 396 GLY A C 1
ATOM 3058 O O . GLY A 1 396 ? 15.074 13.609 -8.295 1.00 92.19 396 GLY A O 1
ATOM 3059 N N . LEU A 1 397 ? 14.340 11.793 -7.176 1.00 93.25 397 LEU A N 1
ATOM 3060 C CA . LEU A 1 397 ? 14.196 12.425 -5.869 1.00 93.25 397 LEU A CA 1
ATOM 3061 C C . LEU A 1 397 ? 15.527 12.990 -5.363 1.00 93.25 397 LEU A C 1
ATOM 3063 O O . LEU A 1 397 ? 15.588 14.174 -5.051 1.00 93.25 397 LEU A O 1
ATOM 3067 N N . ARG A 1 398 ? 16.620 12.208 -5.390 1.00 94.06 398 ARG A N 1
ATOM 3068 C CA . ARG A 1 398 ? 17.969 12.672 -5.007 1.00 94.06 398 ARG A CA 1
ATOM 3069 C C . ARG A 1 398 ? 18.356 13.943 -5.759 1.00 94.06 398 ARG A C 1
ATOM 3071 O O . ARG A 1 398 ? 18.781 14.923 -5.152 1.00 94.06 398 ARG A O 1
ATOM 3078 N N . LYS A 1 399 ? 18.182 13.946 -7.086 1.00 92.81 399 LYS A N 1
ATOM 3079 C CA . LYS A 1 399 ? 18.506 15.110 -7.923 1.00 92.81 399 LYS A CA 1
ATOM 3080 C C . LYS A 1 399 ? 17.580 16.293 -7.660 1.00 92.81 399 LYS A C 1
ATOM 3082 O O . LYS A 1 399 ? 18.062 17.421 -7.631 1.00 92.81 399 LYS A O 1
ATOM 3087 N N . GLY A 1 400 ? 16.282 16.055 -7.494 1.00 92.69 400 GLY A N 1
ATOM 3088 C CA . GLY A 1 400 ? 15.292 17.099 -7.232 1.00 92.69 400 GLY A CA 1
ATOM 3089 C C . GLY A 1 400 ? 15.514 17.780 -5.882 1.00 92.69 400 GLY A C 1
ATOM 3090 O O . GLY A 1 400 ? 15.521 19.011 -5.816 1.00 92.69 400 GLY A O 1
ATOM 3091 N N . CYS A 1 401 ? 15.781 16.987 -4.842 1.00 94.00 401 CYS A N 1
ATOM 3092 C CA . CYS A 1 401 ? 16.097 17.450 -3.495 1.00 94.00 401 CYS A CA 1
ATOM 3093 C C . CYS A 1 401 ? 17.308 18.382 -3.484 1.00 94.00 401 CYS A C 1
ATOM 3095 O O . CYS A 1 401 ? 17.203 19.466 -2.929 1.00 94.00 401 CYS A O 1
ATOM 3097 N N . ILE A 1 402 ? 18.412 18.035 -4.153 1.00 90.31 402 ILE A N 1
ATOM 3098 C CA . ILE A 1 402 ? 19.619 18.876 -4.116 1.00 90.31 402 ILE A CA 1
ATOM 3099 C C . ILE A 1 402 ? 19.571 20.062 -5.092 1.00 90.31 402 ILE A C 1
ATOM 3101 O O . ILE A 1 402 ? 19.997 21.161 -4.753 1.00 90.31 402 ILE A O 1
ATOM 3105 N N . LYS A 1 403 ? 19.047 19.879 -6.313 1.00 90.31 403 LYS A N 1
ATOM 3106 C CA . LYS A 1 403 ? 19.122 20.919 -7.358 1.00 90.31 403 LYS A CA 1
ATOM 3107 C C . LYS A 1 403 ? 18.112 22.041 -7.175 1.00 90.31 403 LYS A C 1
ATOM 3109 O O . LYS A 1 403 ? 18.412 23.185 -7.493 1.00 90.31 403 LYS A O 1
ATOM 3114 N N . SER A 1 404 ? 16.903 21.699 -6.746 1.00 89.81 404 SER A N 1
ATOM 3115 C CA . SER A 1 404 ? 15.777 22.636 -6.691 1.00 89.81 404 SER A CA 1
ATOM 3116 C C . SER A 1 404 ? 15.060 22.638 -5.347 1.00 89.81 404 SER A C 1
ATOM 3118 O O . SER A 1 404 ? 14.367 23.600 -5.048 1.00 89.81 404 SER A O 1
ATOM 3120 N N . GLY A 1 405 ? 15.212 21.585 -4.540 1.00 91.25 405 GLY A N 1
ATOM 3121 C CA . GLY A 1 405 ? 14.469 21.389 -3.296 1.00 91.25 405 GLY A CA 1
ATOM 3122 C C . GLY A 1 405 ? 15.247 21.658 -2.007 1.00 91.25 405 GLY A C 1
ATOM 3123 O O . GLY A 1 405 ? 14.651 21.510 -0.945 1.00 91.25 405 GLY A O 1
ATOM 3124 N N . SER A 1 406 ? 16.534 22.037 -2.059 1.00 94.19 406 SER A N 1
ATOM 3125 C CA . SER A 1 406 ? 17.430 21.962 -0.885 1.00 94.19 406 SER A CA 1
ATOM 3126 C C . SER A 1 406 ? 16.898 22.770 0.296 1.00 94.19 406 SER A C 1
ATOM 3128 O O . SER A 1 406 ? 16.815 22.263 1.407 1.00 94.19 406 SER A O 1
ATOM 3130 N N . GLY A 1 407 ? 16.431 23.995 0.039 1.00 94.56 407 GLY A N 1
ATOM 3131 C CA . GLY A 1 407 ? 15.826 24.871 1.050 1.00 94.56 407 GLY A CA 1
ATOM 3132 C C . GLY A 1 407 ? 14.300 24.780 1.160 1.00 94.56 407 GLY A C 1
ATOM 3133 O O . GLY A 1 407 ? 13.700 25.574 1.879 1.00 94.56 407 GLY A O 1
ATOM 3134 N N . MET A 1 408 ? 13.647 23.871 0.432 1.00 95.06 408 MET A N 1
ATOM 3135 C CA . MET A 1 408 ? 12.186 23.771 0.402 1.00 95.06 408 MET A CA 1
ATOM 3136 C C . MET A 1 408 ? 11.680 22.813 1.478 1.00 95.06 408 MET A C 1
ATOM 3138 O O . MET A 1 408 ? 12.137 21.676 1.563 1.00 95.06 408 MET A O 1
ATOM 3142 N N . GLN A 1 409 ? 10.706 23.261 2.267 1.00 94.81 409 GLN A N 1
ATOM 3143 C CA . GLN A 1 409 ? 9.922 22.396 3.153 1.00 94.81 409 GLN A CA 1
ATOM 3144 C C . GLN A 1 409 ? 8.900 21.574 2.352 1.00 94.81 409 GLN A C 1
ATOM 3146 O O . GLN A 1 409 ? 8.598 21.888 1.201 1.00 94.81 409 GLN A O 1
ATOM 3151 N N . ILE A 1 410 ? 8.331 20.531 2.951 1.00 94.50 410 ILE A N 1
ATOM 3152 C CA . ILE A 1 410 ? 7.395 19.630 2.266 1.00 94.50 410 ILE A CA 1
ATOM 3153 C C . ILE A 1 410 ? 5.956 20.166 2.381 1.00 94.50 410 ILE A C 1
ATOM 3155 O O . ILE A 1 410 ? 5.174 19.698 3.200 1.00 94.50 410 ILE A O 1
ATOM 3159 N N . ASN A 1 411 ? 5.615 21.171 1.570 1.00 95.69 411 ASN A N 1
ATOM 3160 C CA . ASN A 1 411 ? 4.271 21.762 1.502 1.00 95.69 411 ASN A CA 1
ATOM 3161 C C . ASN A 1 411 ? 3.907 22.219 0.079 1.00 95.69 411 ASN A C 1
ATOM 3163 O O . ASN A 1 411 ? 4.776 22.385 -0.785 1.00 95.69 411 ASN A O 1
ATOM 3167 N N . LEU A 1 412 ? 2.619 22.457 -0.167 1.00 96.25 412 LEU A N 1
ATOM 3168 C CA . LEU A 1 412 ? 2.090 22.783 -1.497 1.00 96.25 412 LEU A CA 1
ATOM 3169 C C . LEU A 1 412 ? 2.499 24.162 -2.037 1.00 96.25 412 LEU A C 1
ATOM 3171 O O . LEU A 1 412 ? 2.315 24.434 -3.228 1.00 96.25 412 LEU A O 1
ATOM 3175 N N . SER A 1 413 ? 3.119 25.021 -1.222 1.00 94.62 413 SER A N 1
ATOM 3176 C CA . SER A 1 413 ? 3.570 26.343 -1.669 1.00 94.62 413 SER A CA 1
ATOM 3177 C C . SER A 1 413 ? 4.846 26.293 -2.521 1.00 94.62 413 SER A C 1
ATOM 3179 O O . SER A 1 413 ? 5.289 27.328 -3.019 1.00 94.62 413 SER A O 1
ATOM 3181 N N . ASN A 1 414 ? 5.465 25.119 -2.697 1.00 93.06 414 ASN A N 1
ATOM 3182 C CA . ASN A 1 414 ? 6.728 24.974 -3.416 1.00 93.06 414 ASN A CA 1
ATOM 3183 C C . ASN A 1 414 ? 6.801 23.705 -4.286 1.00 93.06 414 ASN A C 1
ATOM 3185 O O . ASN A 1 414 ? 5.917 22.849 -4.282 1.00 93.06 414 ASN A O 1
ATOM 3189 N N . GLY A 1 415 ? 7.869 23.605 -5.083 1.00 92.50 415 GLY A N 1
ATOM 3190 C CA . GLY A 1 415 ? 8.047 22.522 -6.052 1.00 92.50 415 GLY A CA 1
ATOM 3191 C C . GLY A 1 415 ? 8.281 21.144 -5.426 1.00 92.50 415 GLY A C 1
ATOM 3192 O O . GLY A 1 415 ? 7.890 20.149 -6.035 1.00 92.50 415 GLY A O 1
ATOM 3193 N N . LEU A 1 416 ? 8.876 21.076 -4.229 1.00 93.94 416 LEU A N 1
ATOM 3194 C CA . LEU A 1 416 ? 9.149 19.815 -3.537 1.00 93.94 416 LEU A CA 1
ATOM 3195 C C . LEU A 1 416 ? 7.852 19.183 -3.025 1.00 93.94 416 LEU A C 1
ATOM 3197 O O . LEU A 1 416 ? 7.584 18.025 -3.335 1.00 93.94 416 LEU A O 1
ATOM 3201 N N . GLY A 1 417 ? 7.006 19.944 -2.324 1.00 94.44 417 GLY A N 1
ATOM 3202 C CA . GLY A 1 417 ? 5.713 19.426 -1.868 1.00 94.44 417 GLY A CA 1
ATOM 3203 C C . GLY A 1 417 ? 4.780 19.059 -3.025 1.00 94.44 417 GLY A C 1
ATOM 3204 O O . GLY A 1 417 ? 4.196 17.982 -3.013 1.00 94.44 417 GLY A O 1
ATOM 3205 N N . LYS A 1 418 ? 4.733 19.859 -4.102 1.00 94.50 418 LYS A N 1
ATOM 3206 C CA . LYS A 1 418 ? 3.994 19.495 -5.332 1.00 94.50 418 LYS A CA 1
ATOM 3207 C C . LYS A 1 418 ? 4.529 18.231 -6.016 1.00 94.50 418 LYS A C 1
ATOM 3209 O O . LYS A 1 418 ? 3.801 17.565 -6.749 1.00 94.50 418 LYS A O 1
ATOM 3214 N N . ALA A 1 419 ? 5.815 17.914 -5.864 1.00 92.44 419 ALA A N 1
ATOM 3215 C CA . ALA A 1 419 ? 6.365 16.658 -6.367 1.00 92.44 419 ALA A CA 1
ATOM 3216 C C . ALA A 1 419 ? 5.869 15.471 -5.530 1.00 92.44 419 ALA A C 1
ATOM 3218 O O . ALA A 1 419 ? 5.397 14.502 -6.111 1.00 92.44 419 ALA A O 1
ATOM 3219 N N . PHE A 1 420 ? 5.892 15.578 -4.199 1.00 93.50 420 PHE A N 1
ATOM 3220 C CA . PHE A 1 420 ? 5.348 14.544 -3.314 1.00 93.50 420 PHE A CA 1
ATOM 3221 C C . PHE A 1 420 ? 3.837 14.346 -3.483 1.00 93.50 420 PHE A C 1
ATOM 3223 O O . PHE A 1 420 ? 3.390 13.207 -3.545 1.00 93.50 420 PHE A O 1
ATOM 3230 N N . GLN A 1 421 ? 3.068 15.416 -3.686 1.00 94.88 421 GLN A N 1
ATOM 3231 C CA . GLN A 1 421 ? 1.639 15.305 -3.996 1.00 94.88 421 GLN A CA 1
ATOM 3232 C C . GLN A 1 421 ? 1.398 14.490 -5.277 1.00 94.88 421 GLN A C 1
ATOM 3234 O O . GLN A 1 421 ? 0.537 13.618 -5.316 1.00 94.88 421 GLN A O 1
ATOM 3239 N N . ARG A 1 422 ? 2.206 14.707 -6.325 1.00 92.44 422 ARG A N 1
ATOM 3240 C CA . ARG A 1 422 ? 2.140 13.910 -7.567 1.00 92.44 422 ARG A CA 1
ATOM 3241 C C . ARG A 1 422 ? 2.565 12.452 -7.387 1.00 92.44 422 ARG A C 1
ATOM 3243 O O . ARG A 1 422 ? 2.241 11.631 -8.236 1.00 92.44 422 ARG A O 1
ATOM 3250 N N . LEU A 1 423 ? 3.289 12.141 -6.313 1.00 88.31 423 LEU A N 1
ATOM 3251 C CA . LEU A 1 423 ? 3.623 10.774 -5.915 1.00 88.31 423 LEU A CA 1
ATOM 3252 C C . LEU A 1 423 ? 2.532 10.136 -5.034 1.00 88.31 423 LEU A C 1
ATOM 3254 O O . LEU A 1 423 ? 2.712 9.001 -4.606 1.00 88.31 423 LEU A O 1
ATOM 3258 N N . GLY A 1 424 ? 1.415 10.835 -4.795 1.00 90.50 424 GLY A N 1
ATOM 3259 C CA . GLY A 1 424 ? 0.247 10.321 -4.076 1.00 90.50 424 GLY A CA 1
ATOM 3260 C C . GLY A 1 424 ? 0.232 10.605 -2.576 1.00 90.50 424 GLY A C 1
ATOM 3261 O O . GLY A 1 424 ? -0.616 10.051 -1.891 1.00 90.50 424 GLY A O 1
ATOM 3262 N N . TYR A 1 425 ? 1.150 11.435 -2.073 1.00 92.75 425 TYR A N 1
ATOM 3263 C CA . TYR A 1 425 ? 1.174 11.797 -0.657 1.00 92.75 425 TYR A CA 1
ATOM 3264 C C . TYR A 1 425 ? 0.209 12.940 -0.334 1.00 92.75 425 TYR A C 1
ATOM 3266 O O . TYR A 1 425 ? 0.106 13.903 -1.104 1.00 92.75 425 TYR A O 1
ATOM 3274 N N . ASP A 1 426 ? -0.374 12.901 0.863 1.00 92.88 426 ASP A N 1
ATOM 3275 C CA . ASP A 1 426 ? -1.092 14.041 1.434 1.00 92.88 426 ASP A CA 1
ATOM 3276 C C . ASP A 1 426 ? -0.090 15.060 1.987 1.00 92.88 426 ASP A C 1
ATOM 3278 O O . ASP A 1 426 ? 0.624 14.844 2.971 1.00 92.88 426 ASP A O 1
ATOM 3282 N N . VAL A 1 427 ? 0.010 16.201 1.312 1.00 95.75 427 VAL A N 1
ATOM 3283 C CA . VAL A 1 427 ? 1.018 17.225 1.596 1.00 95.75 427 VAL A CA 1
ATOM 3284 C C . VAL A 1 427 ? 0.369 18.428 2.261 1.00 95.75 427 VAL A C 1
ATOM 3286 O O . VAL A 1 427 ? -0.670 18.899 1.807 1.00 95.75 427 VAL A O 1
ATOM 3289 N N . ALA A 1 428 ? 1.026 18.966 3.291 1.00 96.44 428 ALA A N 1
ATOM 3290 C CA . ALA A 1 428 ? 0.547 20.138 4.011 1.00 96.44 428 ALA A CA 1
ATOM 3291 C C . ALA A 1 428 ? 0.220 21.317 3.073 1.00 96.44 428 ALA A C 1
ATOM 3293 O O . ALA A 1 428 ? 0.996 21.647 2.162 1.00 96.44 428 ALA A O 1
ATOM 3294 N N . SER A 1 429 ? -0.910 21.981 3.325 1.00 95.81 429 SER A N 1
ATOM 3295 C CA . SER A 1 429 ? -1.439 23.055 2.473 1.00 95.81 429 SER A CA 1
ATOM 3296 C C . SER A 1 429 ? -0.554 24.306 2.459 1.00 95.81 429 SER A C 1
ATOM 3298 O O . SER A 1 429 ? -0.489 25.019 1.455 1.00 95.81 429 SER A O 1
ATOM 3300 N N . SER A 1 430 ? 0.184 24.559 3.543 1.00 94.19 430 SER A N 1
ATOM 3301 C CA . SER A 1 430 ? 1.035 25.739 3.718 1.00 94.19 430 SER A CA 1
ATOM 3302 C C . SER A 1 430 ? 2.318 25.423 4.501 1.00 94.19 430 SER A C 1
ATOM 3304 O O . SER A 1 430 ? 2.415 24.367 5.113 1.00 94.19 430 SER A O 1
ATOM 3306 N N . PRO A 1 431 ? 3.317 26.323 4.549 1.00 92.38 431 PRO A N 1
ATOM 3307 C CA . PRO A 1 431 ? 4.542 26.132 5.342 1.00 92.38 431 PRO A CA 1
ATOM 3308 C C . PRO A 1 431 ? 4.359 26.077 6.865 1.00 92.38 431 PRO A C 1
ATOM 3310 O O . PRO A 1 431 ? 5.292 25.701 7.575 1.00 92.38 431 PRO A O 1
ATOM 3313 N N . THR A 1 432 ? 3.200 26.495 7.374 1.00 93.31 432 THR A N 1
ATOM 3314 C CA . THR A 1 432 ? 2.919 26.605 8.815 1.00 93.31 432 THR A CA 1
ATOM 3315 C C . THR A 1 432 ? 1.825 25.652 9.292 1.00 93.31 432 THR A C 1
ATOM 3317 O O . THR A 1 432 ? 1.529 25.634 10.483 1.00 93.31 432 THR A O 1
ATOM 3320 N N . THR A 1 433 ? 1.229 24.868 8.391 1.00 91.69 433 THR A N 1
ATOM 3321 C CA . THR A 1 433 ? 0.217 23.849 8.706 1.00 91.69 433 THR A CA 1
ATOM 3322 C C . THR A 1 433 ? 0.820 22.443 8.652 1.00 91.69 433 THR A C 1
ATOM 3324 O O . THR A 1 433 ? 1.807 22.205 7.957 1.00 91.69 433 THR A O 1
ATOM 3327 N N . GLN A 1 434 ? 0.244 21.508 9.409 1.00 91.38 434 GLN A N 1
ATOM 3328 C CA . GLN A 1 434 ? 0.601 20.083 9.392 1.00 91.38 434 GLN A CA 1
ATOM 3329 C C . GLN A 1 434 ? -0.677 19.257 9.200 1.00 91.38 434 GLN A C 1
ATOM 3331 O O . GLN A 1 434 ? -1.037 18.420 10.017 1.00 91.38 434 GLN A O 1
ATOM 3336 N N . ASP A 1 435 ? -1.392 19.582 8.128 1.00 90.75 435 ASP A N 1
ATOM 3337 C CA . ASP A 1 435 ? -2.658 18.990 7.686 1.00 90.75 435 ASP A CA 1
ATOM 3338 C C . ASP A 1 435 ? -2.468 17.888 6.624 1.00 90.75 435 ASP A C 1
ATOM 3340 O O . ASP A 1 435 ? -3.432 17.443 6.014 1.00 90.75 435 ASP A O 1
ATOM 3344 N N . GLY A 1 436 ? -1.224 17.447 6.409 1.00 88.75 436 GLY A N 1
ATOM 3345 C CA . GLY A 1 436 ? -0.868 16.295 5.578 1.00 88.75 436 GLY A CA 1
ATOM 3346 C C . GLY A 1 436 ? -0.021 15.277 6.349 1.00 88.75 436 GLY A C 1
ATOM 3347 O O . GLY A 1 436 ? 0.406 15.525 7.479 1.00 88.75 436 GLY A O 1
ATOM 3348 N N . GLU A 1 437 ? 0.267 14.135 5.727 1.00 90.56 437 GLU A N 1
ATOM 3349 C CA . GLU A 1 437 ? 1.007 13.030 6.354 1.00 90.56 437 GLU A CA 1
ATOM 3350 C C . GLU A 1 437 ? 2.531 13.255 6.386 1.00 90.56 437 GLU A C 1
ATOM 3352 O O . GLU A 1 437 ? 3.241 12.712 7.237 1.00 90.56 437 GLU A O 1
ATOM 3357 N N . LEU A 1 438 ? 3.062 14.081 5.476 1.00 91.12 438 LEU A N 1
ATOM 3358 C CA . LEU A 1 438 ? 4.498 14.352 5.386 1.00 91.12 438 LEU A CA 1
ATOM 3359 C C . LEU A 1 438 ? 4.964 15.398 6.404 1.00 91.12 438 LEU A C 1
ATOM 3361 O O . LEU A 1 438 ? 4.262 16.348 6.741 1.00 91.12 438 LEU A O 1
ATOM 3365 N N . ARG A 1 439 ? 6.203 15.253 6.889 1.00 89.50 439 ARG A N 1
ATOM 3366 C CA . ARG A 1 439 ? 6.797 16.140 7.904 1.00 89.50 439 ARG A CA 1
ATOM 3367 C C . ARG A 1 439 ? 7.075 17.546 7.343 1.00 89.50 439 ARG A C 1
ATOM 3369 O O . ARG A 1 439 ? 8.164 17.797 6.827 1.00 89.50 439 ARG A O 1
ATOM 3376 N N . ASN A 1 440 ? 6.158 18.494 7.540 1.00 92.69 440 ASN A N 1
ATOM 3377 C CA . ASN A 1 440 ? 6.323 19.904 7.169 1.00 92.69 440 ASN A CA 1
ATOM 3378 C C . ASN A 1 440 ? 6.851 20.753 8.345 1.00 92.69 440 ASN A C 1
ATOM 3380 O O . ASN A 1 440 ? 6.234 21.712 8.802 1.00 92.69 440 ASN A O 1
ATOM 3384 N N . LYS A 1 441 ? 8.022 20.389 8.885 1.00 90.12 441 LYS A N 1
ATOM 3385 C CA . LYS A 1 441 ? 8.641 21.107 10.015 1.00 90.12 441 LYS A CA 1
ATOM 3386 C C . LYS A 1 441 ? 9.630 22.167 9.528 1.00 90.12 441 LYS A C 1
ATOM 3388 O O . LYS A 1 441 ? 10.360 21.962 8.559 1.00 90.12 441 LYS A O 1
ATOM 3393 N N . LYS A 1 442 ? 9.723 23.300 10.231 1.00 87.00 442 LYS A N 1
ATOM 3394 C CA . LYS A 1 442 ? 10.803 24.280 10.016 1.00 87.00 442 LYS A CA 1
ATOM 3395 C C . LYS A 1 442 ? 12.170 23.631 10.237 1.00 87.00 442 LYS 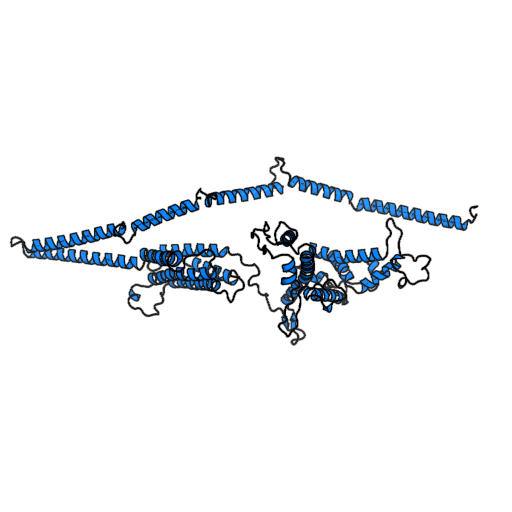A C 1
ATOM 3397 O O . LYS A 1 442 ? 12.401 23.021 11.277 1.00 87.00 442 LYS A O 1
ATOM 3402 N N . GLY A 1 443 ? 13.053 23.762 9.248 1.00 85.56 443 GLY A N 1
ATOM 3403 C CA . GLY A 1 443 ? 14.378 23.137 9.252 1.00 85.56 443 GLY A CA 1
ATOM 3404 C C . GLY A 1 443 ? 14.405 21.673 8.803 1.00 85.56 443 GLY A C 1
ATOM 3405 O O . GLY A 1 443 ? 15.456 21.061 8.909 1.00 85.56 443 GLY A O 1
ATOM 3406 N N . PHE A 1 444 ? 13.284 21.117 8.323 1.00 92.38 444 PHE A N 1
ATOM 3407 C CA . PHE A 1 444 ? 13.274 19.853 7.587 1.00 92.38 444 PHE A CA 1
ATOM 3408 C C . PHE A 1 444 ? 12.951 20.134 6.118 1.00 92.38 444 PHE A C 1
ATOM 3410 O O . PHE A 1 444 ? 11.814 20.468 5.776 1.00 92.38 444 PHE A O 1
ATOM 3417 N N . THR A 1 445 ? 13.966 20.060 5.264 1.00 95.25 445 THR A N 1
ATOM 3418 C CA . THR A 1 445 ? 13.878 20.444 3.851 1.00 95.25 445 THR A CA 1
ATOM 3419 C C . THR A 1 445 ? 14.337 19.318 2.926 1.00 95.25 445 THR A C 1
ATOM 3421 O O . THR A 1 445 ? 14.723 18.236 3.373 1.00 95.25 445 THR A O 1
ATOM 3424 N N . GLY A 1 446 ? 14.319 19.561 1.612 1.00 95.44 446 GLY A N 1
ATOM 3425 C CA . GLY A 1 446 ? 14.883 18.629 0.636 1.00 95.44 446 GLY A CA 1
ATOM 3426 C C . GLY A 1 446 ? 16.343 18.257 0.914 1.00 95.44 446 GLY A C 1
ATOM 3427 O O . GLY A 1 446 ? 16.734 17.133 0.610 1.00 95.44 446 GLY A O 1
ATOM 3428 N N . GLU A 1 447 ? 17.125 19.140 1.540 1.00 95.56 447 GLU A N 1
ATOM 3429 C CA . GLU A 1 447 ? 18.494 18.840 1.974 1.00 95.56 447 GLU A CA 1
ATOM 3430 C C . GLU A 1 447 ? 18.539 17.714 3.007 1.00 95.56 447 GLU A C 1
ATOM 3432 O O . GLU A 1 447 ? 19.305 16.773 2.832 1.00 95.56 447 GLU A O 1
ATOM 3437 N N . ASN A 1 448 ? 17.655 17.740 4.009 1.00 95.44 448 ASN A N 1
ATOM 3438 C CA . ASN A 1 448 ? 17.565 16.674 5.010 1.00 95.44 448 ASN A CA 1
ATOM 3439 C C . ASN A 1 448 ? 17.120 15.348 4.395 1.00 95.44 448 ASN A C 1
ATOM 3441 O O . ASN A 1 448 ? 17.653 14.296 4.732 1.00 95.44 448 ASN A O 1
ATOM 3445 N N . ILE A 1 449 ? 16.169 15.376 3.454 1.00 94.12 449 ILE A N 1
ATOM 3446 C CA . ILE A 1 449 ? 15.776 14.166 2.713 1.00 94.12 449 ILE A CA 1
ATOM 3447 C C . ILE A 1 449 ? 16.994 13.589 1.985 1.00 94.12 449 ILE A C 1
ATOM 3449 O O . ILE A 1 449 ? 17.241 12.384 2.016 1.00 94.12 449 ILE A O 1
ATOM 3453 N N . TYR A 1 450 ? 17.775 14.451 1.341 1.00 95.25 450 TYR A N 1
ATOM 3454 C CA . TYR A 1 450 ? 18.982 14.051 0.642 1.00 95.25 450 TYR A CA 1
ATOM 3455 C C . TYR A 1 450 ? 20.035 13.458 1.596 1.00 95.25 450 TYR A C 1
ATOM 3457 O O . TYR A 1 450 ? 20.416 12.302 1.405 1.00 95.25 450 TYR A O 1
ATOM 3465 N N . SER A 1 451 ? 20.474 14.198 2.619 1.00 93.69 451 SER A N 1
ATOM 3466 C CA . SER A 1 451 ? 21.595 13.813 3.488 1.00 93.69 451 SER A CA 1
ATOM 3467 C C . SER A 1 451 ? 21.248 12.700 4.471 1.00 93.69 451 SER A C 1
ATOM 3469 O O . SER A 1 451 ? 22.048 11.785 4.673 1.00 93.69 451 SER A O 1
ATOM 3471 N N . ASP A 1 452 ? 20.061 12.771 5.071 1.00 92.56 452 ASP A N 1
ATOM 3472 C CA . ASP A 1 452 ? 19.710 11.960 6.237 1.00 92.56 452 ASP A CA 1
ATOM 3473 C C . ASP A 1 452 ? 19.002 10.663 5.827 1.00 92.56 452 ASP A C 1
ATOM 3475 O O . ASP A 1 452 ? 18.986 9.710 6.604 1.00 92.56 452 ASP A O 1
ATOM 3479 N N . LEU A 1 453 ? 18.436 10.608 4.611 1.00 91.06 453 LEU A N 1
ATOM 3480 C CA . LEU A 1 453 ? 17.682 9.450 4.115 1.00 91.06 453 LEU A CA 1
ATOM 3481 C C . LEU A 1 453 ? 18.297 8.827 2.856 1.00 91.06 453 LEU A C 1
ATOM 3483 O O . LEU A 1 453 ? 18.502 7.617 2.816 1.00 91.06 453 LEU A O 1
ATOM 3487 N N . LEU A 1 454 ? 18.580 9.617 1.813 1.00 92.94 454 LEU A N 1
ATOM 3488 C CA . LEU A 1 454 ? 18.949 9.060 0.503 1.00 92.94 454 LEU A CA 1
ATOM 3489 C C . LEU A 1 454 ? 20.420 8.647 0.413 1.00 92.94 454 LEU A C 1
ATOM 3491 O O . LEU A 1 454 ? 20.709 7.512 0.034 1.00 92.94 454 LEU A O 1
ATOM 3495 N N . VAL A 1 455 ? 21.344 9.555 0.747 1.00 94.31 455 VAL A N 1
ATOM 3496 C CA . VAL A 1 455 ? 22.796 9.295 0.679 1.00 94.31 455 VAL A CA 1
ATOM 3497 C C . VAL A 1 455 ? 23.398 8.914 2.032 1.00 94.31 455 VAL A C 1
ATOM 3499 O O . VAL A 1 455 ? 24.621 8.918 2.203 1.00 94.31 455 VAL A O 1
ATOM 3502 N N . TYR A 1 456 ? 22.555 8.553 2.997 1.00 93.56 456 TYR A N 1
ATOM 3503 C CA . TYR A 1 456 ? 22.995 8.142 4.321 1.00 93.56 456 TYR A CA 1
ATOM 3504 C C . TYR A 1 456 ? 23.883 6.887 4.263 1.00 93.56 456 TYR A C 1
ATOM 3506 O O . TYR A 1 456 ? 23.645 5.953 3.490 1.00 93.56 456 TYR A O 1
ATOM 3514 N N . LYS A 1 457 ? 24.934 6.862 5.092 1.00 93.00 457 LYS A N 1
ATOM 3515 C CA . LYS A 1 457 ? 25.870 5.734 5.196 1.00 93.00 457 LYS A CA 1
ATOM 3516 C C . LYS A 1 457 ? 25.448 4.803 6.325 1.00 93.00 457 LYS A C 1
ATOM 3518 O O . LYS A 1 457 ? 25.654 5.098 7.498 1.00 93.00 457 LYS A O 1
ATOM 3523 N N . HIS A 1 458 ? 24.915 3.649 5.957 1.00 90.50 458 HIS A N 1
ATOM 3524 C CA . HIS A 1 458 ? 24.514 2.607 6.891 1.00 90.50 458 HIS A CA 1
ATOM 3525 C C . HIS A 1 458 ? 25.710 1.742 7.294 1.00 90.50 458 HIS A C 1
ATOM 3527 O O . HIS A 1 458 ? 26.537 1.379 6.455 1.00 90.50 458 HIS A O 1
ATOM 3533 N N . ASN A 1 459 ? 25.784 1.366 8.572 1.00 88.62 459 ASN A N 1
ATOM 3534 C CA . ASN A 1 459 ? 26.737 0.366 9.049 1.00 88.62 459 ASN A CA 1
ATOM 3535 C C . ASN A 1 459 ? 26.212 -1.045 8.719 1.00 88.62 459 ASN A C 1
ATOM 3537 O O . ASN A 1 459 ? 25.031 -1.334 8.892 1.00 88.62 459 ASN A O 1
ATOM 3541 N N . THR A 1 460 ? 27.086 -1.929 8.240 1.00 81.56 460 THR A N 1
ATOM 3542 C CA . THR A 1 460 ? 26.742 -3.332 7.937 1.00 81.56 460 THR A CA 1
ATOM 3543 C C . THR A 1 460 ? 26.652 -4.233 9.175 1.00 81.56 460 THR A C 1
ATOM 3545 O O . THR A 1 460 ? 26.310 -5.408 9.049 1.00 81.56 460 THR A O 1
ATOM 3548 N N . GLY A 1 461 ? 27.020 -3.732 10.358 1.00 81.25 461 GLY A N 1
ATOM 3549 C CA . GLY A 1 461 ? 27.178 -4.525 11.581 1.00 81.25 461 GLY A CA 1
ATOM 3550 C C . GLY A 1 461 ? 28.384 -5.474 11.543 1.00 81.25 461 GLY A C 1
ATOM 3551 O O . GLY A 1 461 ? 28.593 -6.241 12.479 1.00 81.25 461 GLY A O 1
ATOM 3552 N N . LYS A 1 462 ? 29.184 -5.441 10.466 1.00 75.94 462 LYS A N 1
ATOM 3553 C CA . LYS A 1 462 ? 30.360 -6.293 10.243 1.00 75.94 462 LYS A CA 1
ATOM 3554 C C . LYS A 1 462 ? 31.604 -5.429 10.023 1.00 75.94 462 LYS A C 1
ATOM 3556 O O . LYS A 1 462 ? 32.006 -5.167 8.887 1.00 75.94 462 LYS A O 1
ATOM 3561 N N . GLY A 1 463 ? 32.227 -5.023 11.129 1.00 80.00 463 GLY A N 1
ATOM 3562 C CA . GLY A 1 463 ? 33.399 -4.139 11.139 1.00 80.00 463 GLY A CA 1
ATOM 3563 C C . GLY A 1 463 ? 33.076 -2.722 10.652 1.00 80.00 463 GLY A C 1
ATOM 3564 O O . GLY A 1 463 ? 31.926 -2.296 10.695 1.00 80.00 463 GLY A O 1
ATOM 3565 N N . ASP A 1 464 ? 34.078 -2.014 10.127 1.00 81.06 464 ASP A N 1
ATOM 3566 C CA . ASP A 1 464 ? 33.952 -0.611 9.683 1.00 81.06 464 ASP A CA 1
ATOM 3567 C C . ASP A 1 464 ? 33.345 -0.452 8.274 1.00 81.06 464 ASP A C 1
ATOM 3569 O O . ASP A 1 464 ? 33.426 0.608 7.647 1.00 81.06 464 ASP A O 1
ATOM 3573 N N . LYS A 1 465 ? 32.744 -1.515 7.727 1.00 84.56 465 LYS A N 1
ATOM 3574 C CA . LYS A 1 465 ? 32.150 -1.479 6.388 1.00 84.56 465 LYS A CA 1
ATOM 3575 C C . LYS A 1 465 ? 30.810 -0.755 6.423 1.00 84.56 465 LYS A C 1
ATOM 3577 O O . LYS A 1 465 ? 29.884 -1.166 7.129 1.00 84.56 465 LYS A O 1
ATOM 3582 N N . THR A 1 466 ? 30.697 0.274 5.589 1.00 89.94 466 THR A N 1
ATOM 3583 C CA . THR A 1 466 ? 29.464 1.035 5.372 1.00 89.94 466 THR A CA 1
ATOM 3584 C C . THR A 1 466 ? 28.939 0.846 3.953 1.00 89.94 466 THR A C 1
ATOM 3586 O O . THR A 1 466 ? 29.693 0.493 3.046 1.00 89.94 466 THR A O 1
ATOM 3589 N N . TYR A 1 467 ? 27.642 1.070 3.762 1.00 90.25 467 TYR A N 1
ATOM 3590 C CA . TYR A 1 467 ? 27.000 1.096 2.449 1.00 90.25 467 TYR A CA 1
ATOM 3591 C C . TYR A 1 467 ? 26.021 2.264 2.351 1.00 90.25 467 TYR A C 1
ATOM 3593 O O . TYR A 1 467 ? 25.540 2.774 3.361 1.00 90.25 467 TYR A O 1
ATOM 3601 N N . GLN A 1 468 ? 25.717 2.677 1.125 1.00 93.00 468 GLN A N 1
ATOM 3602 C CA . GLN A 1 468 ? 24.681 3.664 0.832 1.00 93.00 468 GLN A CA 1
ATOM 3603 C C . GLN A 1 468 ? 23.617 3.005 -0.043 1.00 93.00 468 GLN A C 1
ATOM 3605 O O . GLN A 1 468 ? 23.950 2.245 -0.957 1.00 93.00 468 GLN A O 1
ATOM 3610 N N . LEU A 1 469 ? 22.340 3.281 0.221 1.00 90.81 469 LEU A N 1
ATOM 3611 C CA . LEU A 1 469 ? 21.251 2.799 -0.634 1.00 90.81 469 LEU A CA 1
ATOM 3612 C C . LEU A 1 469 ? 21.288 3.495 -2.001 1.00 90.81 469 LEU A C 1
ATOM 3614 O O . LEU A 1 469 ? 21.215 2.828 -3.036 1.00 90.81 469 LEU A O 1
ATOM 3618 N N . VAL A 1 470 ? 21.485 4.815 -1.983 1.00 94.81 470 VAL A N 1
ATOM 3619 C CA . VAL A 1 470 ? 21.671 5.691 -3.147 1.00 94.81 470 VAL A CA 1
ATOM 3620 C C . VAL A 1 470 ? 22.974 6.470 -2.959 1.00 94.81 470 VAL A C 1
ATOM 3622 O O . VAL A 1 470 ? 23.312 6.852 -1.843 1.00 94.81 470 VAL A O 1
ATOM 3625 N N . SER A 1 471 ? 23.720 6.717 -4.034 1.00 94.88 471 SER A N 1
ATOM 3626 C CA . SER A 1 471 ? 25.022 7.398 -3.982 1.00 94.88 471 SER A CA 1
ATOM 3627 C C . SER A 1 471 ? 25.083 8.591 -4.929 1.00 94.88 471 SER A C 1
ATOM 3629 O O . SER A 1 471 ? 24.447 8.610 -5.987 1.00 94.88 471 SER A O 1
ATOM 3631 N N . ASP A 1 472 ? 25.912 9.582 -4.595 1.00 93.94 472 ASP A N 1
ATOM 3632 C CA . ASP A 1 472 ? 26.214 10.682 -5.512 1.00 93.94 472 ASP A CA 1
ATOM 3633 C C . ASP A 1 472 ? 26.898 10.224 -6.795 1.00 93.94 472 ASP A C 1
ATOM 3635 O O . ASP A 1 472 ? 26.657 10.787 -7.867 1.00 93.94 472 ASP A O 1
ATOM 3639 N N . ASP A 1 473 ? 27.672 9.146 -6.700 1.00 94.62 473 ASP A N 1
ATOM 3640 C CA . ASP A 1 473 ? 28.394 8.563 -7.820 1.00 94.62 473 ASP A CA 1
ATOM 3641 C C . ASP A 1 473 ? 27.506 7.660 -8.710 1.00 94.62 473 ASP A C 1
ATOM 3643 O O . ASP A 1 473 ? 27.990 7.183 -9.733 1.00 94.62 473 ASP A O 1
ATOM 3647 N N . ASP A 1 474 ? 26.205 7.474 -8.423 1.00 94.44 474 ASP A N 1
ATOM 3648 C CA . ASP A 1 474 ? 25.298 6.596 -9.204 1.00 94.44 474 ASP A CA 1
ATOM 3649 C C . ASP A 1 474 ? 25.172 6.970 -10.692 1.00 94.44 474 ASP A C 1
ATOM 3651 O O . ASP A 1 474 ? 24.869 6.129 -11.546 1.00 94.44 474 ASP A O 1
ATOM 3655 N N . ASP A 1 475 ? 25.384 8.245 -11.024 1.00 91.31 475 ASP A N 1
ATOM 3656 C CA . ASP A 1 475 ? 25.381 8.736 -12.405 1.00 91.31 475 ASP A CA 1
ATOM 3657 C C . ASP A 1 475 ? 26.764 8.676 -13.071 1.00 91.31 475 ASP A C 1
ATOM 3659 O O . ASP A 1 475 ? 26.873 8.866 -14.285 1.00 91.31 475 ASP A O 1
ATOM 3663 N N . ASN A 1 476 ? 27.821 8.411 -12.301 1.00 92.88 476 ASN A N 1
ATOM 3664 C CA . ASN A 1 476 ? 29.182 8.341 -12.804 1.00 92.88 476 ASN A CA 1
ATOM 3665 C C . ASN A 1 476 ? 29.450 6.956 -13.408 1.00 92.88 476 ASN A C 1
ATOM 3667 O O . ASN A 1 476 ? 29.453 5.942 -12.711 1.00 92.88 476 ASN A O 1
ATOM 3671 N N . LYS A 1 477 ? 29.694 6.908 -14.721 1.00 89.38 477 LYS A N 1
ATOM 3672 C CA . LYS A 1 477 ? 29.928 5.652 -15.451 1.00 89.38 477 LYS A CA 1
ATOM 3673 C C . LYS A 1 477 ? 31.254 4.970 -15.097 1.00 89.38 477 LYS A C 1
ATOM 3675 O O . LYS A 1 477 ? 31.339 3.753 -15.249 1.00 89.38 477 LYS A O 1
ATOM 3680 N N . GLU A 1 478 ? 32.233 5.725 -14.602 1.00 93.00 478 GLU A N 1
ATOM 3681 C CA . GLU A 1 478 ? 33.585 5.240 -14.300 1.00 93.00 478 GLU A CA 1
ATOM 3682 C C . GLU A 1 478 ? 33.729 4.741 -12.855 1.00 93.00 478 GLU A C 1
ATOM 3684 O O . GLU A 1 478 ? 34.539 3.865 -12.580 1.00 93.00 478 GLU A O 1
ATOM 3689 N N . LYS A 1 479 ? 32.908 5.241 -11.922 1.00 92.38 479 LYS A N 1
ATOM 3690 C CA . LYS A 1 479 ? 32.988 4.914 -10.485 1.00 92.38 479 LYS A CA 1
ATOM 3691 C C . LYS A 1 479 ? 31.957 3.870 -10.047 1.00 92.38 479 LYS A C 1
ATOM 3693 O O . LYS A 1 479 ? 31.199 4.082 -9.100 1.00 92.38 479 LYS A O 1
ATOM 3698 N N . LYS A 1 480 ? 31.883 2.751 -10.769 1.00 88.62 480 LYS A N 1
ATOM 3699 C CA . LYS A 1 480 ? 30.880 1.693 -10.521 1.00 88.62 480 LYS A CA 1
ATOM 3700 C C . LYS A 1 480 ? 30.998 1.068 -9.127 1.00 88.62 480 LYS A C 1
ATOM 3702 O O . LYS A 1 480 ? 30.000 0.627 -8.573 1.00 88.62 480 LYS A O 1
ATOM 3707 N N . ASP A 1 481 ? 32.201 1.060 -8.560 1.00 88.31 481 ASP A N 1
ATOM 3708 C CA . ASP A 1 481 ? 32.513 0.614 -7.198 1.00 88.31 481 ASP A CA 1
ATOM 3709 C C . ASP A 1 481 ? 31.904 1.510 -6.107 1.00 88.31 481 ASP A C 1
ATOM 3711 O O . ASP A 1 481 ? 31.742 1.070 -4.971 1.00 88.31 481 ASP A O 1
ATOM 3715 N N . LYS A 1 482 ? 31.537 2.751 -6.452 1.00 91.56 482 LYS A N 1
ATOM 3716 C CA . LYS A 1 482 ? 30.946 3.739 -5.536 1.00 91.56 482 LYS A CA 1
ATOM 3717 C C . LYS A 1 482 ? 29.442 3.923 -5.714 1.00 91.56 482 LYS A C 1
ATOM 3719 O O . LYS A 1 482 ? 28.853 4.791 -5.069 1.00 91.56 482 LYS A O 1
ATOM 3724 N N . HIS A 1 483 ? 28.815 3.150 -6.599 1.00 95.00 483 HIS A N 1
ATOM 3725 C CA . HIS A 1 483 ? 27.362 3.167 -6.768 1.00 95.00 483 HIS A CA 1
ATOM 3726 C C . HIS A 1 483 ? 26.676 2.682 -5.488 1.00 95.00 483 HIS A C 1
ATOM 3728 O O . HIS A 1 483 ? 27.181 1.798 -4.799 1.00 95.00 483 HIS A O 1
ATOM 3734 N N . GLY A 1 484 ? 25.514 3.242 -5.176 1.00 94.38 484 GLY A N 1
ATOM 3735 C CA . GLY A 1 484 ? 24.650 2.763 -4.108 1.00 94.38 484 GLY A CA 1
ATOM 3736 C C . GLY A 1 484 ? 24.099 1.373 -4.421 1.00 94.38 484 GLY A C 1
ATOM 3737 O O . GLY A 1 484 ? 24.087 0.922 -5.572 1.00 94.38 484 GLY A O 1
ATOM 3738 N N . VAL A 1 485 ? 23.618 0.684 -3.389 1.00 94.00 485 VAL A N 1
ATOM 3739 C CA . VAL A 1 485 ? 23.119 -0.696 -3.492 1.00 94.00 485 VAL A CA 1
ATOM 3740 C C . VAL A 1 485 ? 22.027 -0.822 -4.557 1.00 94.00 485 VAL A C 1
ATOM 3742 O O . VAL A 1 485 ? 22.082 -1.729 -5.387 1.00 94.00 485 VAL A O 1
ATOM 3745 N N . ILE A 1 486 ? 21.074 0.114 -4.597 1.00 95.06 486 ILE A N 1
ATOM 3746 C CA . ILE A 1 486 ? 19.952 0.074 -5.546 1.00 95.06 486 ILE A CA 1
ATOM 3747 C C . ILE A 1 486 ? 20.445 0.152 -6.999 1.00 95.06 486 ILE A C 1
ATOM 3749 O O . ILE A 1 486 ? 20.017 -0.625 -7.856 1.00 95.06 486 ILE A O 1
ATOM 3753 N N . ARG A 1 487 ? 21.410 1.035 -7.276 1.00 95.31 487 ARG A N 1
ATOM 3754 C CA . ARG A 1 487 ? 22.007 1.201 -8.606 1.00 95.31 487 ARG A CA 1
ATOM 3755 C C . ARG A 1 487 ? 22.804 -0.030 -9.039 1.00 95.31 487 ARG A C 1
ATOM 3757 O O . ARG A 1 487 ? 22.747 -0.420 -10.212 1.00 95.31 487 ARG A O 1
ATOM 3764 N N . GLN A 1 488 ? 23.536 -0.647 -8.113 1.00 94.81 488 GLN A N 1
ATOM 3765 C CA . GLN A 1 488 ? 24.271 -1.885 -8.373 1.00 94.81 488 GLN A CA 1
ATOM 3766 C C . GLN A 1 488 ? 23.314 -3.035 -8.708 1.00 94.81 488 GLN A C 1
ATOM 3768 O O . GLN A 1 488 ? 23.484 -3.685 -9.741 1.00 94.81 488 GLN A O 1
ATOM 3773 N N . LEU A 1 489 ? 22.263 -3.236 -7.907 1.00 94.88 489 LEU A N 1
ATOM 3774 C CA . LEU A 1 489 ? 21.239 -4.252 -8.166 1.00 94.88 489 LEU A CA 1
ATOM 3775 C C . LEU A 1 489 ? 20.568 -4.036 -9.528 1.00 94.88 489 LEU A C 1
ATOM 3777 O O . LEU A 1 489 ? 20.472 -4.973 -10.316 1.00 94.88 489 LEU A O 1
ATOM 3781 N N . ASN A 1 490 ? 20.201 -2.797 -9.869 1.00 94.50 490 ASN A N 1
ATOM 3782 C CA . ASN A 1 490 ? 19.631 -2.477 -11.181 1.00 94.50 490 ASN A CA 1
ATOM 3783 C C . ASN A 1 490 ? 20.621 -2.747 -12.332 1.00 94.50 490 ASN A C 1
ATOM 3785 O O . ASN A 1 490 ? 20.227 -3.087 -13.446 1.00 94.50 490 ASN A O 1
ATOM 3789 N N . THR A 1 491 ? 21.925 -2.595 -12.091 1.00 93.69 491 THR A N 1
ATOM 3790 C CA . THR A 1 491 ? 22.960 -2.946 -13.076 1.00 93.69 491 THR A CA 1
ATOM 3791 C C . THR A 1 491 ? 23.033 -4.460 -13.283 1.00 93.69 491 THR A C 1
ATOM 3793 O O . THR A 1 491 ? 23.182 -4.919 -14.417 1.00 93.69 491 THR A O 1
ATOM 3796 N N . HIS A 1 492 ? 22.899 -5.246 -12.212 1.00 94.56 492 HIS A N 1
ATOM 3797 C CA . HIS A 1 492 ? 22.804 -6.703 -12.299 1.00 94.56 492 HIS A CA 1
ATOM 3798 C C . HIS A 1 492 ? 21.518 -7.160 -12.990 1.00 94.56 492 HIS A C 1
ATOM 3800 O O . HIS A 1 492 ? 21.585 -8.073 -13.809 1.00 94.56 492 HIS A O 1
ATOM 3806 N N . LEU A 1 493 ? 20.394 -6.485 -12.747 1.00 95.25 493 LEU A N 1
ATOM 3807 C CA . LEU A 1 493 ? 19.136 -6.731 -13.450 1.00 95.25 493 LEU A CA 1
ATOM 3808 C C . LEU A 1 493 ? 19.284 -6.518 -14.965 1.00 95.25 493 LEU A C 1
ATOM 3810 O O . LEU A 1 493 ? 18.941 -7.395 -15.751 1.00 95.25 493 LEU A O 1
ATOM 3814 N N . GLY A 1 494 ? 19.941 -5.432 -15.384 1.00 92.94 494 GLY A N 1
ATOM 3815 C CA . GLY A 1 494 ? 20.272 -5.231 -16.797 1.00 92.94 494 GLY A CA 1
ATOM 3816 C C . GLY A 1 494 ? 21.113 -6.374 -17.384 1.00 92.94 494 GLY A C 1
ATOM 3817 O O . GLY A 1 494 ? 20.849 -6.824 -18.495 1.00 92.94 494 GLY A O 1
ATOM 3818 N N . ARG A 1 495 ? 22.103 -6.896 -16.640 1.00 93.06 495 ARG A N 1
ATOM 3819 C CA . ARG A 1 495 ? 22.888 -8.073 -17.072 1.00 93.06 495 ARG A CA 1
ATOM 3820 C C . ARG A 1 495 ? 22.034 -9.332 -17.170 1.00 93.06 495 AR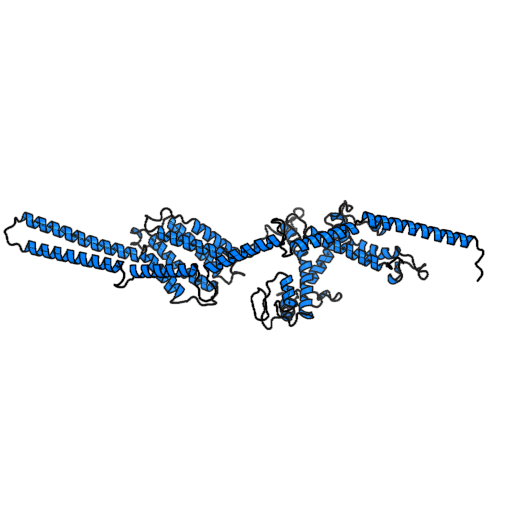G A C 1
ATOM 3822 O O . ARG A 1 495 ? 22.237 -10.109 -18.097 1.00 93.06 495 ARG A O 1
ATOM 3829 N N . TYR A 1 496 ? 21.103 -9.527 -16.241 1.00 93.62 496 TYR A N 1
ATOM 3830 C CA . TYR A 1 496 ? 20.154 -10.634 -16.281 1.00 93.62 496 TYR A CA 1
ATOM 3831 C C . TYR A 1 496 ? 19.319 -10.611 -17.569 1.00 93.62 496 TYR A C 1
ATOM 3833 O O . TYR A 1 496 ? 19.170 -11.656 -18.204 1.00 93.62 496 TYR A O 1
ATOM 3841 N N . TYR A 1 497 ? 18.878 -9.434 -18.024 1.00 94.06 497 TYR A N 1
ATOM 3842 C CA . TYR A 1 497 ? 18.198 -9.305 -19.317 1.00 94.06 497 TYR A CA 1
ATOM 3843 C C . TYR A 1 497 ? 19.089 -9.733 -20.476 1.00 94.06 497 TYR A C 1
ATOM 3845 O O . TYR A 1 497 ? 18.697 -10.615 -21.231 1.00 94.06 497 TYR A O 1
ATOM 3853 N N . TYR A 1 498 ? 20.319 -9.208 -20.570 1.00 91.81 498 TYR A N 1
ATOM 3854 C CA . TYR A 1 498 ? 21.267 -9.634 -21.609 1.00 91.81 498 TYR A CA 1
ATOM 3855 C C . TYR A 1 498 ? 21.446 -11.157 -21.618 1.00 91.81 498 TYR A C 1
ATOM 3857 O O . TYR A 1 498 ? 21.263 -11.782 -22.657 1.00 91.81 498 TYR A O 1
ATOM 3865 N N . VAL A 1 499 ? 21.741 -11.767 -20.463 1.00 91.62 499 VAL A N 1
ATOM 3866 C CA . VAL A 1 499 ? 21.929 -13.226 -20.330 1.00 91.62 499 VAL A CA 1
ATOM 3867 C C . VAL A 1 499 ? 20.689 -14.004 -20.779 1.00 91.62 499 VAL A C 1
ATOM 3869 O O . VAL A 1 499 ? 20.819 -15.034 -21.436 1.00 91.62 499 VAL A O 1
ATOM 3872 N N . SER A 1 500 ? 19.492 -13.489 -20.503 1.00 90.00 500 SER A N 1
ATOM 3873 C CA . SER A 1 500 ? 18.229 -14.125 -20.895 1.00 90.00 500 SER A CA 1
ATOM 3874 C C . SER A 1 500 ? 17.997 -14.166 -22.411 1.00 90.00 500 SER A C 1
ATOM 3876 O O . SER A 1 500 ? 17.161 -14.939 -22.870 1.00 90.00 500 SER A O 1
ATOM 3878 N N . HIS A 1 501 ? 18.745 -13.380 -23.193 1.00 89.75 501 HIS A N 1
ATOM 3879 C CA . HIS A 1 501 ? 18.715 -13.394 -24.663 1.00 89.75 501 HIS A CA 1
ATOM 3880 C C . HIS A 1 501 ? 19.921 -14.106 -25.298 1.00 89.75 501 HIS A C 1
ATOM 3882 O O . HIS A 1 501 ? 19.978 -14.215 -26.521 1.00 89.75 501 HIS A O 1
ATOM 3888 N N . TYR A 1 502 ? 20.866 -14.626 -24.501 1.00 84.81 502 TYR A N 1
ATOM 3889 C CA . TYR A 1 502 ? 21.956 -15.485 -25.002 1.00 84.81 502 TYR A CA 1
ATOM 3890 C C . TYR A 1 502 ? 21.506 -16.923 -25.268 1.00 84.81 502 TYR A C 1
ATOM 3892 O O . TYR A 1 502 ? 22.103 -17.612 -26.095 1.00 84.81 502 TYR A O 1
ATOM 3900 N N . TYR A 1 503 ? 20.493 -17.400 -24.545 1.00 77.75 503 TYR A N 1
ATOM 3901 C CA . TYR A 1 503 ? 19.982 -18.753 -24.717 1.00 77.75 503 TYR A CA 1
ATOM 3902 C C . TYR A 1 503 ? 19.296 -18.901 -26.078 1.00 77.75 503 TYR A C 1
ATOM 3904 O O . TYR A 1 503 ? 18.399 -18.127 -26.412 1.00 77.75 503 TYR A O 1
ATOM 3912 N N . ILE A 1 504 ? 19.698 -19.920 -26.840 1.00 72.00 504 ILE A N 1
ATOM 3913 C CA . ILE A 1 504 ? 19.061 -20.302 -28.101 1.00 72.00 504 ILE A CA 1
ATOM 3914 C C . ILE A 1 504 ? 18.016 -21.379 -27.779 1.00 72.00 504 ILE A C 1
ATOM 3916 O O . ILE A 1 504 ? 18.397 -22.489 -27.397 1.00 72.00 504 ILE A O 1
ATOM 3920 N N . PRO A 1 505 ? 16.709 -21.089 -27.915 1.00 76.06 505 PRO A N 1
ATOM 3921 C CA . PRO A 1 505 ? 15.672 -22.089 -27.699 1.00 76.06 505 PRO A CA 1
ATOM 3922 C C . PRO A 1 505 ? 15.826 -23.254 -28.692 1.00 76.06 505 PRO A C 1
ATOM 3924 O O . PRO A 1 505 ? 16.153 -23.002 -29.851 1.00 76.06 505 PRO A O 1
ATOM 3927 N N . PRO A 1 506 ? 15.522 -24.509 -28.308 1.00 76.00 506 PRO A N 1
ATOM 3928 C CA . PRO A 1 506 ? 15.580 -25.658 -29.217 1.00 76.00 506 PRO A CA 1
ATOM 3929 C C . PRO A 1 506 ? 14.650 -25.514 -30.428 1.00 76.00 506 PRO A C 1
ATOM 3931 O O . PRO A 1 506 ? 14.961 -25.999 -31.508 1.00 76.00 506 PRO A O 1
ATOM 3934 N N . ASN A 1 507 ? 13.515 -24.831 -30.240 1.00 81.81 507 ASN A N 1
ATOM 3935 C CA . ASN A 1 507 ? 12.504 -24.564 -31.263 1.00 81.81 507 ASN A CA 1
ATOM 3936 C C . ASN A 1 507 ? 12.125 -23.073 -31.225 1.00 81.81 507 ASN A C 1
ATOM 3938 O O . ASN A 1 507 ? 11.100 -22.721 -30.631 1.00 81.81 507 ASN A O 1
ATOM 3942 N N . PRO A 1 508 ? 12.970 -22.183 -31.773 1.00 83.44 508 PRO A N 1
ATOM 3943 C CA . PRO A 1 508 ? 12.742 -20.750 -31.693 1.00 83.44 508 PRO A CA 1
ATOM 3944 C C . PRO A 1 508 ? 11.582 -20.338 -32.609 1.00 83.44 508 PRO A C 1
ATOM 3946 O O . PRO A 1 508 ? 11.417 -20.869 -33.709 1.00 83.44 508 PRO A O 1
ATOM 3949 N N . LYS A 1 509 ? 10.760 -19.389 -32.154 1.00 85.06 509 LYS A N 1
ATOM 3950 C CA . LYS A 1 509 ? 9.535 -18.961 -32.845 1.00 85.06 509 LYS A CA 1
ATOM 3951 C C . LYS A 1 509 ? 9.710 -17.596 -33.495 1.00 85.06 509 LYS A C 1
ATOM 3953 O O . LYS A 1 509 ? 10.273 -16.688 -32.890 1.00 85.06 509 LYS A O 1
ATOM 3958 N N . SER A 1 510 ? 9.183 -17.417 -34.699 1.00 84.56 510 SER A N 1
ATOM 3959 C CA . SER A 1 510 ? 9.065 -16.077 -35.283 1.00 84.56 510 SER A CA 1
ATOM 3960 C C . SER A 1 510 ? 7.965 -15.280 -34.568 1.00 84.56 510 SER A C 1
ATOM 3962 O O . SER A 1 510 ? 6.945 -15.871 -34.189 1.00 84.56 510 SER A O 1
ATOM 3964 N N . PRO A 1 511 ? 8.126 -13.957 -34.387 1.00 86.44 511 PRO A N 1
ATOM 3965 C CA . PRO A 1 511 ? 7.056 -13.125 -33.852 1.00 86.44 511 PRO A CA 1
ATOM 3966 C C . PRO A 1 511 ? 5.845 -13.165 -34.795 1.00 86.44 511 PRO A C 1
ATOM 3968 O O . PRO A 1 511 ? 5.969 -12.919 -35.989 1.00 86.44 511 PRO A O 1
ATOM 3971 N N . SER A 1 512 ? 4.675 -13.521 -34.262 1.00 86.75 512 SER A N 1
ATOM 3972 C CA . SER A 1 512 ? 3.475 -13.835 -35.062 1.00 86.75 512 SER A CA 1
ATOM 3973 C C . SER A 1 512 ? 2.268 -12.935 -34.789 1.00 86.75 512 SER A C 1
ATOM 3975 O O . SER A 1 512 ? 1.240 -13.053 -35.451 1.00 86.75 512 SER A O 1
ATOM 3977 N N . ASN A 1 513 ? 2.364 -12.049 -33.802 1.00 86.62 513 ASN A N 1
ATOM 3978 C CA . ASN A 1 513 ? 1.335 -11.078 -33.448 1.00 86.62 513 ASN A CA 1
ATOM 3979 C C . ASN A 1 513 ? 1.995 -9.827 -32.844 1.00 86.62 513 ASN A C 1
ATOM 3981 O O . ASN A 1 513 ? 3.203 -9.817 -32.601 1.00 86.62 513 ASN A O 1
ATOM 3985 N N . ILE A 1 514 ? 1.204 -8.781 -32.589 1.00 88.69 514 ILE A N 1
ATOM 3986 C CA . ILE A 1 514 ? 1.706 -7.500 -32.063 1.00 88.69 514 ILE A CA 1
ATOM 3987 C C . ILE A 1 514 ? 2.421 -7.684 -30.717 1.00 88.69 514 ILE A C 1
ATOM 3989 O O . ILE A 1 514 ? 3.484 -7.110 -30.508 1.00 88.69 514 ILE A O 1
ATOM 3993 N N . TYR A 1 515 ? 1.894 -8.528 -29.828 1.00 90.31 515 TYR A N 1
ATOM 3994 C CA . TYR A 1 515 ? 2.511 -8.815 -28.531 1.00 90.31 515 TYR A CA 1
ATOM 3995 C C . TYR A 1 515 ? 3.903 -9.451 -28.675 1.00 90.31 515 TYR A C 1
ATOM 3997 O O . TYR A 1 515 ? 4.867 -8.981 -28.070 1.00 90.31 515 TYR A O 1
ATOM 4005 N N . HIS A 1 516 ? 4.036 -10.477 -29.520 1.00 90.06 516 HIS A N 1
ATOM 4006 C CA . HIS A 1 516 ? 5.323 -11.099 -29.823 1.00 90.06 516 HIS A CA 1
ATOM 4007 C C . HIS A 1 516 ? 6.269 -10.130 -30.535 1.00 90.06 516 HIS A C 1
ATOM 4009 O O . HIS A 1 516 ? 7.464 -10.170 -30.281 1.00 90.06 516 HIS A O 1
ATOM 4015 N N . LEU A 1 517 ? 5.758 -9.257 -31.406 1.00 90.88 517 LEU A N 1
ATOM 4016 C CA . LEU A 1 517 ? 6.561 -8.248 -32.094 1.00 90.88 517 LEU A CA 1
ATOM 4017 C C . LEU A 1 517 ? 7.147 -7.222 -31.114 1.00 90.88 517 LEU A C 1
ATOM 4019 O O . LEU A 1 517 ? 8.338 -6.937 -31.183 1.00 90.88 517 LEU A O 1
ATOM 4023 N N . LEU A 1 518 ? 6.352 -6.715 -30.170 1.00 92.69 518 LEU A N 1
ATOM 4024 C CA . LEU A 1 518 ? 6.834 -5.792 -29.138 1.00 92.69 518 LEU A CA 1
ATOM 4025 C C . LEU A 1 518 ? 7.885 -6.454 -28.236 1.00 92.69 518 LEU A C 1
ATOM 4027 O O . LEU A 1 518 ? 8.936 -5.871 -27.978 1.00 92.69 518 LEU A O 1
ATOM 4031 N N . GLN A 1 519 ? 7.650 -7.698 -27.812 1.00 92.56 519 GLN A N 1
ATOM 4032 C CA . GLN A 1 519 ? 8.652 -8.450 -27.050 1.00 92.56 519 GLN A CA 1
ATOM 4033 C C . GLN A 1 519 ? 9.917 -8.726 -27.855 1.00 92.56 519 GLN A C 1
ATOM 4035 O O . GLN A 1 519 ? 11.018 -8.638 -27.320 1.00 92.56 519 GLN A O 1
ATOM 4040 N N . TRP A 1 520 ? 9.773 -9.038 -29.142 1.00 92.12 520 TRP A N 1
ATOM 4041 C CA . TRP A 1 520 ? 10.905 -9.254 -30.029 1.00 92.12 520 TRP A CA 1
ATOM 4042 C C . TRP A 1 520 ? 11.724 -7.973 -30.206 1.00 92.12 520 TRP A C 1
ATOM 4044 O O . TRP A 1 520 ? 12.944 -8.023 -30.119 1.00 92.12 520 TRP A O 1
ATOM 4054 N N . LEU A 1 521 ? 11.086 -6.814 -30.396 1.00 92.31 521 LEU A N 1
ATOM 4055 C CA . LEU A 1 521 ? 11.783 -5.527 -30.500 1.00 92.31 521 LEU A CA 1
ATOM 4056 C C . LEU A 1 521 ? 12.518 -5.180 -29.208 1.00 92.31 521 LEU A C 1
ATOM 4058 O O . LEU A 1 521 ? 13.681 -4.782 -29.254 1.00 92.31 521 LEU A O 1
ATOM 4062 N N . LEU A 1 522 ? 11.874 -5.366 -28.057 1.00 94.19 522 LEU A N 1
ATOM 4063 C CA . LEU A 1 522 ? 12.517 -5.146 -26.767 1.00 94.19 522 LEU A CA 1
ATOM 4064 C C . LEU A 1 522 ? 13.696 -6.103 -26.563 1.00 94.19 522 LEU A C 1
ATOM 4066 O O . LEU A 1 522 ? 14.796 -5.680 -26.211 1.00 94.19 522 LEU A O 1
ATOM 4070 N N . GLY A 1 523 ? 13.494 -7.390 -26.835 1.00 92.56 523 GLY A N 1
ATOM 4071 C CA . GLY A 1 523 ? 14.531 -8.404 -26.716 1.00 92.56 523 GLY A CA 1
ATOM 4072 C C . GLY A 1 523 ? 15.675 -8.228 -27.711 1.00 92.56 523 GLY A C 1
ATOM 4073 O O . GLY A 1 523 ? 16.823 -8.498 -27.361 1.00 92.56 523 GLY A O 1
ATOM 4074 N N . LEU A 1 524 ? 15.408 -7.669 -28.899 1.00 91.75 524 LEU A N 1
ATOM 4075 C CA . LEU A 1 524 ? 16.431 -7.320 -29.881 1.00 91.75 524 LEU A CA 1
ATOM 4076 C C . LEU A 1 524 ? 17.471 -6.391 -29.256 1.00 91.75 524 LEU A C 1
ATOM 4078 O O . LEU A 1 524 ? 18.647 -6.635 -29.472 1.00 91.75 524 LEU A O 1
ATOM 4082 N N . TYR A 1 525 ? 17.085 -5.404 -28.438 1.00 92.94 525 TYR A N 1
ATOM 4083 C CA . TYR A 1 525 ? 18.030 -4.499 -27.761 1.00 92.94 525 TYR A CA 1
ATOM 4084 C C . TYR A 1 525 ? 19.010 -5.221 -26.826 1.00 92.94 525 TYR A C 1
ATOM 4086 O O . TYR A 1 525 ? 20.174 -4.830 -26.715 1.00 92.94 525 TYR A O 1
ATOM 4094 N N . PHE A 1 526 ? 18.549 -6.279 -26.161 1.00 92.31 526 PHE A N 1
ATOM 4095 C CA . PHE A 1 526 ? 19.366 -7.086 -25.252 1.00 92.31 526 PHE A CA 1
ATOM 4096 C C . PHE A 1 526 ? 20.060 -8.261 -25.952 1.00 92.31 526 PHE A C 1
ATOM 4098 O O . PHE A 1 526 ? 20.907 -8.922 -25.349 1.00 92.31 526 PHE A O 1
ATOM 4105 N N . ASN A 1 527 ? 19.737 -8.528 -27.217 1.00 91.19 527 ASN A N 1
ATOM 4106 C CA . ASN A 1 527 ? 20.353 -9.596 -27.982 1.00 91.19 527 ASN A CA 1
ATOM 4107 C C . ASN A 1 527 ? 21.756 -9.186 -28.482 1.00 91.19 527 ASN A C 1
ATOM 4109 O O . ASN A 1 527 ? 21.944 -8.050 -28.932 1.00 91.19 527 ASN A O 1
ATOM 4113 N N . PRO A 1 528 ? 22.747 -10.101 -28.490 1.00 88.31 528 PRO A N 1
ATOM 4114 C CA . PRO A 1 528 ? 24.079 -9.824 -29.035 1.00 88.31 528 PRO A CA 1
ATOM 4115 C C . PRO A 1 528 ? 24.092 -9.228 -30.456 1.00 88.31 528 PRO A C 1
ATOM 4117 O O . PRO A 1 528 ? 24.949 -8.389 -30.755 1.00 88.31 528 PRO A O 1
ATOM 4120 N N . ILE A 1 529 ? 23.125 -9.597 -31.312 1.00 88.44 529 ILE A N 1
ATOM 4121 C CA . ILE A 1 529 ? 23.032 -9.124 -32.704 1.00 88.44 529 ILE A CA 1
ATOM 4122 C C . ILE A 1 529 ? 22.772 -7.616 -32.817 1.00 88.44 529 ILE A C 1
ATOM 4124 O O . ILE A 1 529 ? 23.100 -7.024 -33.843 1.00 88.44 529 ILE A O 1
ATOM 4128 N N . TYR A 1 530 ? 22.232 -6.970 -31.777 1.00 90.69 530 TYR A N 1
ATOM 4129 C CA . TYR A 1 530 ? 21.897 -5.543 -31.783 1.00 90.69 530 TYR A CA 1
ATOM 4130 C C . TYR A 1 530 ? 23.083 -4.656 -32.157 1.00 90.69 530 TYR A C 1
ATOM 4132 O O . TYR A 1 530 ? 22.986 -3.767 -33.003 1.00 90.69 530 TYR A O 1
ATOM 4140 N N . SER A 1 531 ? 24.228 -4.920 -31.524 1.00 87.94 531 SER A N 1
ATOM 4141 C CA . SER A 1 531 ? 25.451 -4.149 -31.745 1.00 87.94 531 SER A CA 1
ATOM 4142 C C . SER A 1 531 ? 25.959 -4.310 -33.180 1.00 87.94 531 SER A C 1
ATOM 4144 O O . SER A 1 531 ? 26.305 -3.327 -33.834 1.00 87.94 531 SER A O 1
ATOM 4146 N N . THR A 1 532 ? 25.921 -5.540 -33.700 1.00 88.88 532 THR A N 1
ATOM 4147 C CA . THR A 1 532 ? 26.304 -5.869 -35.075 1.00 88.88 532 THR A CA 1
ATOM 4148 C C . THR A 1 532 ? 25.358 -5.231 -36.089 1.00 88.88 532 THR A C 1
ATOM 4150 O O . THR A 1 532 ? 25.817 -4.692 -37.092 1.00 88.88 532 THR A O 1
ATOM 4153 N N . LEU A 1 533 ? 24.051 -5.231 -35.817 1.00 88.75 533 LEU A N 1
ATOM 4154 C CA . LEU A 1 533 ? 23.048 -4.564 -36.645 1.00 88.75 533 LEU A CA 1
ATOM 4155 C C . LEU A 1 533 ? 23.287 -3.050 -36.707 1.00 88.75 533 LEU A C 1
ATOM 4157 O O . LEU A 1 533 ? 23.241 -2.461 -37.786 1.00 88.75 533 LEU A O 1
ATOM 4161 N N . GLY A 1 534 ? 23.608 -2.432 -35.568 1.00 86.50 534 GLY A N 1
ATOM 4162 C CA . GLY A 1 534 ? 23.954 -1.016 -35.510 1.00 86.50 534 GLY A CA 1
ATOM 4163 C C . GLY A 1 534 ? 25.162 -0.664 -36.382 1.00 86.50 534 GLY A C 1
ATOM 4164 O O . GLY A 1 534 ? 25.146 0.363 -37.056 1.00 86.50 534 GLY A O 1
ATOM 4165 N N . GLU A 1 535 ? 26.198 -1.504 -36.411 1.00 87.06 535 GLU A N 1
ATOM 4166 C CA . GLU A 1 535 ? 27.351 -1.283 -37.293 1.00 87.06 535 GLU A CA 1
ATOM 4167 C C . GLU A 1 535 ? 27.025 -1.546 -38.767 1.00 87.06 535 GLU A C 1
ATOM 4169 O O . GLU A 1 535 ? 27.449 -0.769 -39.626 1.00 87.06 535 GLU A O 1
ATOM 4174 N N . TYR A 1 536 ? 26.194 -2.551 -39.057 1.00 88.56 536 TYR A N 1
ATOM 4175 C CA . TYR A 1 536 ? 25.717 -2.840 -40.411 1.00 88.56 536 TYR A CA 1
ATOM 4176 C C . TYR A 1 536 ? 24.945 -1.666 -41.031 1.00 88.56 536 TYR A C 1
ATOM 4178 O O . TYR A 1 536 ? 24.990 -1.476 -42.243 1.00 88.56 536 TYR A O 1
ATOM 4186 N N . PHE A 1 537 ? 24.306 -0.804 -40.229 1.00 88.19 537 PHE A N 1
ATOM 4187 C CA . PHE A 1 537 ? 23.650 0.396 -40.756 1.00 88.19 537 PHE A CA 1
ATOM 4188 C C . PHE A 1 537 ? 24.572 1.297 -41.566 1.00 88.19 537 PHE A C 1
ATOM 4190 O O . PHE A 1 537 ? 24.073 1.958 -42.464 1.00 88.19 537 PHE A O 1
ATOM 4197 N N . LYS A 1 538 ? 25.888 1.314 -41.316 1.00 88.25 538 LYS A N 1
ATOM 4198 C CA . LYS A 1 538 ? 26.835 2.066 -42.156 1.00 88.25 538 LYS A CA 1
ATOM 4199 C C . LYS A 1 538 ? 26.837 1.567 -43.602 1.00 88.25 538 LYS A C 1
ATOM 4201 O O . LYS A 1 538 ? 26.950 2.377 -44.514 1.00 88.25 538 LYS A O 1
ATOM 4206 N N . GLU A 1 539 ? 26.667 0.263 -43.804 1.00 89.06 539 GLU A N 1
ATOM 4207 C CA . GLU A 1 539 ? 26.708 -0.388 -45.118 1.00 89.06 539 GLU A CA 1
ATOM 4208 C C . GLU A 1 539 ? 25.475 -0.080 -45.979 1.00 89.06 539 GLU A C 1
ATOM 4210 O O . GLU A 1 539 ? 25.513 -0.270 -47.193 1.00 89.06 539 GLU A O 1
ATOM 4215 N N . LEU A 1 540 ? 24.402 0.446 -45.373 1.00 87.00 540 LEU A N 1
ATOM 4216 C CA . LEU A 1 540 ? 23.197 0.903 -46.075 1.00 87.00 540 LEU A CA 1
ATOM 4217 C C . LEU A 1 540 ? 23.384 2.253 -46.793 1.00 87.00 540 LEU A C 1
ATOM 4219 O O . LEU A 1 540 ? 22.483 2.693 -47.506 1.00 87.00 540 LEU A O 1
ATOM 4223 N N . PHE A 1 541 ? 24.516 2.930 -46.584 1.00 88.25 541 PHE A N 1
ATOM 4224 C CA . PHE A 1 541 ? 24.812 4.253 -47.135 1.00 88.25 541 PHE A CA 1
ATOM 4225 C C . PHE A 1 541 ? 25.960 4.157 -48.129 1.00 88.25 541 PHE A C 1
ATOM 4227 O O . PHE A 1 541 ? 26.939 3.472 -47.868 1.00 88.25 541 PHE A O 1
ATOM 4234 N N . GLU A 1 542 ? 25.887 4.893 -49.236 1.00 86.06 542 GLU A N 1
ATOM 4235 C CA . GLU A 1 542 ? 26.991 4.955 -50.194 1.00 86.06 542 GLU A CA 1
ATOM 4236 C C . GLU A 1 542 ? 28.248 5.580 -49.571 1.00 86.06 542 GLU A C 1
ATOM 4238 O O . GLU A 1 542 ? 28.182 6.525 -48.777 1.00 86.06 542 GLU A O 1
ATOM 4243 N N . LYS A 1 543 ? 29.420 5.070 -49.962 1.00 87.06 543 LYS A N 1
ATOM 4244 C CA . LYS A 1 543 ? 30.697 5.656 -49.548 1.00 87.06 543 LYS A CA 1
ATOM 4245 C C . LYS A 1 543 ? 30.933 6.978 -50.283 1.00 87.06 543 LYS A C 1
ATOM 4247 O O . LYS A 1 543 ? 30.817 7.005 -51.510 1.00 87.06 543 LYS A O 1
ATOM 4252 N N . PRO A 1 544 ? 31.368 8.040 -49.586 1.00 86.00 544 PRO A N 1
ATOM 4253 C CA . PRO A 1 544 ? 31.836 9.244 -50.257 1.00 86.00 544 PRO A CA 1
ATOM 4254 C C . PRO A 1 544 ? 33.088 8.954 -51.102 1.00 86.00 544 PRO A C 1
ATOM 4256 O O . PRO A 1 544 ? 33.851 8.033 -50.801 1.00 86.00 544 PRO A O 1
ATOM 4259 N N . GLU A 1 545 ? 33.328 9.760 -52.139 1.00 84.06 545 GLU A N 1
ATOM 4260 C CA . GLU A 1 545 ? 34.428 9.569 -53.104 1.00 84.06 545 GLU A CA 1
ATOM 4261 C C . GLU A 1 545 ? 35.802 9.375 -52.447 1.00 84.06 545 GLU A C 1
ATOM 4263 O O . GLU A 1 545 ? 36.551 8.468 -52.802 1.00 84.06 545 GLU A O 1
ATOM 4268 N N . ASN A 1 546 ? 36.107 10.168 -51.420 1.00 86.88 546 ASN A N 1
ATOM 4269 C CA . ASN A 1 546 ? 37.364 10.108 -50.673 1.00 86.88 546 ASN A CA 1
ATOM 4270 C C . ASN A 1 546 ? 37.507 8.870 -49.762 1.00 86.88 546 ASN A C 1
ATOM 4272 O O . ASN A 1 546 ? 38.546 8.701 -49.122 1.00 86.88 546 ASN A O 1
ATOM 4276 N N . TYR A 1 547 ? 36.489 8.008 -49.695 1.00 87.19 547 TYR A N 1
ATOM 4277 C CA . TYR A 1 547 ? 36.467 6.796 -48.876 1.00 87.19 547 TYR A CA 1
ATOM 4278 C C . TYR A 1 547 ? 36.116 5.521 -49.658 1.00 87.19 547 TYR A C 1
ATOM 4280 O O . TYR A 1 547 ? 35.951 4.475 -49.030 1.00 87.19 547 TYR A O 1
ATOM 4288 N N . LYS A 1 548 ? 36.023 5.556 -50.998 1.00 86.44 548 LYS A N 1
ATOM 4289 C CA . LYS A 1 548 ? 35.619 4.396 -51.824 1.00 86.44 548 LYS A CA 1
ATOM 4290 C C . LYS A 1 548 ? 36.393 3.111 -51.507 1.00 86.44 548 LYS A C 1
ATOM 4292 O O . LYS A 1 548 ? 35.777 2.053 -51.331 1.00 86.44 548 LYS A O 1
ATOM 4297 N N . ASP A 1 549 ? 37.706 3.234 -51.331 1.00 89.75 549 ASP A N 1
ATOM 4298 C CA . ASP A 1 549 ? 38.613 2.108 -51.075 1.00 89.75 549 ASP A CA 1
ATOM 4299 C C . ASP A 1 549 ? 38.690 1.691 -49.594 1.00 89.75 549 ASP A C 1
ATOM 4301 O O . ASP A 1 549 ? 39.273 0.656 -49.272 1.00 89.75 549 ASP A O 1
ATOM 4305 N N . LYS A 1 550 ? 38.089 2.456 -48.669 1.00 89.62 550 LYS A N 1
ATOM 4306 C CA . LYS A 1 550 ? 38.104 2.133 -47.232 1.00 89.62 550 LYS A CA 1
ATOM 4307 C C . LYS A 1 550 ? 37.001 1.154 -46.857 1.00 89.62 550 LYS A C 1
ATOM 4309 O O . LYS A 1 550 ? 35.919 1.154 -47.447 1.00 89.62 550 LYS A O 1
ATOM 4314 N N . LYS A 1 551 ? 37.227 0.335 -45.830 1.00 89.94 551 LYS A N 1
ATOM 4315 C CA . LYS A 1 551 ? 36.164 -0.497 -45.234 1.00 89.94 551 LYS A CA 1
ATOM 4316 C C . LYS A 1 551 ? 35.182 0.382 -44.453 1.00 89.94 551 LYS A C 1
ATOM 4318 O O . LYS A 1 551 ? 35.602 1.361 -43.845 1.00 89.94 551 LYS A O 1
ATOM 4323 N N . TYR A 1 552 ? 33.897 0.013 -44.390 1.00 86.31 552 TYR A N 1
ATOM 4324 C CA . TYR A 1 552 ? 32.899 0.768 -43.606 1.00 86.31 552 TYR A CA 1
ATOM 4325 C C . TYR A 1 552 ? 33.262 0.892 -42.119 1.00 86.31 552 TYR A C 1
ATOM 4327 O O . TYR A 1 552 ? 32.956 1.906 -41.497 1.00 86.31 552 TYR A O 1
ATOM 4335 N N . SER A 1 553 ? 33.975 -0.090 -41.560 1.00 86.00 553 SER A N 1
ATOM 4336 C CA . SER A 1 553 ? 34.487 -0.054 -40.183 1.00 86.00 553 SER A CA 1
ATOM 4337 C C . SER A 1 553 ? 35.469 1.093 -39.910 1.00 86.00 553 SER A C 1
ATOM 4339 O O . SER A 1 553 ? 35.640 1.479 -38.760 1.00 86.00 553 SER A O 1
ATOM 4341 N N . GLU A 1 554 ? 36.117 1.633 -40.945 1.00 88.75 554 GLU A N 1
ATOM 4342 C CA . GLU A 1 554 ? 37.118 2.709 -40.856 1.00 88.75 554 GLU A CA 1
ATOM 4343 C C . GLU A 1 554 ? 36.530 4.096 -41.161 1.00 88.75 554 GLU A C 1
ATOM 4345 O O . GLU A 1 554 ? 37.231 5.106 -41.069 1.00 88.75 554 GLU A O 1
ATOM 4350 N N . ILE A 1 555 ? 35.258 4.152 -41.563 1.00 86.88 555 ILE A N 1
ATOM 4351 C CA . ILE A 1 555 ? 34.565 5.389 -41.912 1.00 86.88 555 ILE A CA 1
ATOM 4352 C C . ILE A 1 555 ? 33.766 5.846 -40.692 1.00 86.88 555 ILE A C 1
ATOM 4354 O O . ILE A 1 555 ? 32.937 5.109 -40.151 1.00 86.88 555 ILE A O 1
ATOM 4358 N N . ASP A 1 556 ? 34.018 7.081 -40.261 1.00 87.94 556 ASP A N 1
ATOM 4359 C CA . ASP A 1 556 ? 33.224 7.709 -39.212 1.00 87.94 556 ASP A CA 1
ATOM 4360 C C . ASP A 1 556 ? 31.776 7.903 -39.690 1.00 87.94 556 ASP A C 1
ATOM 4362 O O . ASP A 1 556 ? 31.527 8.347 -40.812 1.00 87.94 556 ASP A O 1
ATOM 4366 N N . GLU A 1 557 ? 30.803 7.574 -38.841 1.00 86.00 557 GLU A N 1
ATOM 4367 C CA . GLU A 1 557 ? 29.383 7.603 -39.213 1.00 86.00 557 GLU A CA 1
ATOM 4368 C C . GLU A 1 557 ? 28.870 9.003 -39.595 1.00 86.00 557 GLU A C 1
ATOM 4370 O O . GLU A 1 557 ? 27.861 9.105 -40.291 1.00 86.00 557 GLU A O 1
ATOM 4375 N N . SER A 1 558 ? 29.562 10.083 -39.205 1.00 86.50 558 SER A N 1
ATOM 4376 C CA . SER A 1 558 ? 29.239 11.452 -39.638 1.00 86.50 558 SER A CA 1
ATOM 4377 C C . SER A 1 558 ? 29.534 11.708 -41.119 1.00 86.50 558 SER A C 1
ATOM 4379 O O . SER A 1 558 ? 28.972 12.640 -41.699 1.00 86.50 558 SER A O 1
ATOM 4381 N N . GLN A 1 559 ? 30.384 10.884 -41.736 1.00 87.62 559 GLN A N 1
ATOM 4382 C CA . GLN A 1 559 ? 30.758 10.991 -43.148 1.00 87.62 559 GLN A CA 1
ATOM 4383 C C . GLN A 1 559 ? 29.772 10.269 -44.072 1.00 87.62 559 GLN A C 1
ATOM 4385 O O . GLN A 1 559 ? 29.817 10.457 -45.283 1.00 87.62 559 GLN A O 1
ATOM 4390 N N . LEU A 1 560 ? 28.873 9.456 -43.512 1.00 87.25 560 LEU A N 1
ATOM 4391 C CA . LEU A 1 560 ? 27.858 8.714 -44.251 1.00 87.25 560 LEU A CA 1
ATOM 4392 C C . LEU A 1 560 ? 26.511 9.428 -44.133 1.00 87.25 560 LEU A C 1
ATOM 4394 O O . LEU A 1 560 ? 26.067 9.793 -43.038 1.00 87.25 560 LEU A O 1
ATOM 4398 N N . SER A 1 561 ? 25.844 9.630 -45.265 1.00 84.38 561 SER A N 1
ATOM 4399 C CA . SER A 1 561 ? 24.514 10.230 -45.283 1.00 84.38 561 SER A CA 1
ATOM 4400 C C . SER A 1 561 ? 23.763 9.929 -46.566 1.00 84.38 561 SER A C 1
ATOM 4402 O O . SER A 1 561 ? 24.355 9.915 -47.641 1.00 84.38 561 SER A O 1
ATOM 4404 N N . LEU A 1 562 ? 22.447 9.784 -46.447 1.00 80.88 562 LEU A N 1
ATOM 4405 C CA . LEU A 1 562 ? 21.526 9.802 -47.574 1.00 80.88 562 LEU A CA 1
ATOM 4406 C C . LEU A 1 562 ? 20.854 11.173 -47.610 1.00 80.88 562 LEU A C 1
ATOM 4408 O O . LEU A 1 562 ? 20.232 11.608 -46.634 1.00 80.88 562 LEU A O 1
ATOM 4412 N N . LEU A 1 563 ? 21.011 11.868 -48.735 1.00 72.25 563 LEU A N 1
ATOM 4413 C CA . LEU A 1 563 ? 20.337 13.135 -48.988 1.00 72.25 563 LEU A CA 1
ATOM 4414 C C . LEU A 1 563 ? 18.887 12.842 -49.400 1.00 72.25 563 LEU A C 1
ATOM 4416 O O . LEU A 1 563 ? 18.606 12.576 -50.565 1.00 72.25 563 LEU A O 1
ATOM 4420 N N . ALA A 1 564 ? 17.978 12.861 -48.426 1.00 64.81 564 ALA A N 1
ATOM 4421 C CA . ALA A 1 564 ? 16.532 12.878 -48.645 1.00 64.81 564 ALA A CA 1
ATOM 4422 C C . ALA A 1 564 ? 15.970 14.280 -48.321 1.00 64.81 564 ALA A C 1
ATOM 4424 O O . ALA A 1 564 ? 16.731 15.233 -48.147 1.00 64.81 564 ALA A O 1
ATOM 4425 N N . THR A 1 565 ? 14.645 14.428 -48.211 1.00 65.12 565 THR A N 1
ATOM 4426 C CA . THR A 1 565 ? 14.003 15.661 -47.701 1.00 65.12 565 THR A CA 1
ATOM 4427 C C . THR A 1 565 ? 14.561 16.093 -46.341 1.00 65.12 565 THR A C 1
ATOM 4429 O O . THR A 1 565 ? 14.600 17.284 -46.041 1.00 65.12 565 THR A O 1
ATOM 4432 N N . THR A 1 566 ? 15.048 15.138 -45.548 1.00 73.56 566 THR A N 1
ATOM 4433 C CA . THR A 1 566 ? 15.922 15.346 -44.391 1.00 73.56 566 THR A CA 1
ATOM 4434 C C . THR A 1 566 ? 17.169 14.474 -44.539 1.00 73.56 566 THR A C 1
ATOM 4436 O O . THR A 1 566 ? 17.107 13.362 -45.060 1.00 73.56 566 THR A O 1
ATOM 4439 N N . THR A 1 567 ? 18.332 14.965 -44.107 1.00 80.00 567 THR A N 1
ATOM 4440 C CA . THR A 1 567 ? 19.565 14.165 -44.134 1.00 80.00 567 THR A CA 1
ATOM 4441 C C . THR A 1 567 ? 19.454 13.005 -43.147 1.00 80.00 567 THR A C 1
ATOM 4443 O O . THR A 1 567 ? 19.413 13.224 -41.936 1.00 80.00 567 THR A O 1
ATOM 4446 N N . ILE A 1 568 ? 19.457 11.773 -43.655 1.00 84.81 568 ILE A N 1
ATOM 4447 C CA . ILE A 1 568 ? 19.460 10.555 -42.837 1.00 84.81 568 ILE A CA 1
ATOM 4448 C C . ILE A 1 568 ? 20.908 10.095 -42.672 1.00 84.81 568 ILE A C 1
ATOM 4450 O O . ILE A 1 568 ? 21.675 10.093 -43.636 1.00 84.81 568 ILE A O 1
ATOM 4454 N N . ARG A 1 569 ? 21.292 9.710 -41.452 1.00 87.44 569 ARG A N 1
ATOM 4455 C CA . ARG A 1 569 ? 22.638 9.219 -41.114 1.00 87.44 569 ARG A CA 1
ATOM 4456 C C . ARG A 1 569 ? 22.553 7.855 -40.423 1.00 87.44 569 ARG A C 1
ATOM 4458 O O . ARG A 1 569 ? 21.520 7.573 -39.811 1.00 87.44 569 ARG A O 1
ATOM 4465 N N . PRO A 1 570 ? 23.631 7.046 -40.407 1.00 86.94 570 PRO A N 1
ATOM 4466 C CA . PRO A 1 570 ? 23.654 5.794 -39.645 1.00 86.94 570 PRO A CA 1
ATOM 4467 C C . PRO A 1 570 ? 23.277 5.992 -38.172 1.00 86.94 570 PRO A C 1
ATOM 4469 O O . PRO A 1 570 ? 22.509 5.212 -37.615 1.00 86.94 570 PRO A O 1
ATOM 4472 N N . LYS A 1 571 ? 23.735 7.095 -37.564 1.00 88.56 571 LYS A N 1
ATOM 4473 C CA . LYS A 1 571 ? 23.364 7.480 -36.199 1.00 88.56 571 LYS A CA 1
ATOM 4474 C C . LYS A 1 571 ? 21.853 7.638 -36.012 1.00 88.56 571 LYS A C 1
ATOM 4476 O O . LYS A 1 571 ? 21.314 7.142 -35.033 1.00 88.56 571 LYS A O 1
ATOM 4481 N N . THR A 1 572 ? 21.165 8.266 -36.966 1.00 87.62 572 THR A N 1
ATOM 4482 C CA . THR A 1 572 ? 19.704 8.424 -36.930 1.00 87.62 572 THR A CA 1
ATOM 4483 C C . THR A 1 572 ? 19.008 7.066 -36.872 1.00 87.62 572 THR A C 1
ATOM 4485 O O . THR A 1 572 ? 18.071 6.899 -36.097 1.00 87.62 572 THR A O 1
ATOM 4488 N N . LEU A 1 573 ? 19.489 6.082 -37.641 1.00 88.62 573 LEU A N 1
ATOM 4489 C CA . LEU A 1 573 ? 18.944 4.722 -37.619 1.00 88.62 573 LEU A CA 1
ATOM 4490 C C . LEU A 1 573 ? 19.233 4.014 -36.289 1.00 88.62 573 LEU A C 1
ATOM 4492 O O . LEU A 1 573 ? 18.325 3.415 -35.722 1.00 88.62 573 LEU A O 1
ATOM 4496 N N . LYS A 1 574 ? 20.460 4.127 -35.756 1.00 90.12 574 LYS A N 1
ATOM 4497 C CA . LYS A 1 574 ? 20.838 3.571 -34.440 1.00 90.12 574 LYS A CA 1
ATOM 4498 C C . LYS A 1 574 ? 19.971 4.138 -33.311 1.00 90.12 574 LYS A C 1
ATOM 4500 O O . LYS A 1 574 ? 19.459 3.379 -32.492 1.00 90.12 574 LYS A O 1
ATOM 4505 N N . ASP A 1 575 ? 19.801 5.459 -33.283 1.00 90.06 575 ASP A N 1
ATOM 4506 C CA . ASP A 1 575 ? 19.016 6.156 -32.263 1.00 90.06 575 ASP A CA 1
ATOM 4507 C C . ASP A 1 575 ? 17.525 5.799 -32.381 1.00 90.06 575 ASP A C 1
ATOM 4509 O O . ASP A 1 575 ? 16.882 5.510 -31.374 1.00 90.06 575 ASP A O 1
ATOM 4513 N N . THR A 1 576 ? 16.988 5.731 -33.604 1.00 90.56 576 THR A N 1
ATOM 4514 C CA . THR A 1 576 ? 15.586 5.345 -33.843 1.00 90.56 576 THR A CA 1
ATOM 4515 C C . THR A 1 576 ? 15.329 3.890 -33.460 1.00 90.56 576 THR A C 1
ATOM 4517 O O . THR A 1 576 ? 14.350 3.612 -32.774 1.00 90.56 576 THR A O 1
ATOM 4520 N N . LEU A 1 577 ? 16.217 2.964 -33.841 1.00 91.12 577 LEU A N 1
ATOM 4521 C CA . LEU A 1 577 ? 16.101 1.554 -33.464 1.00 91.12 577 LEU A CA 1
ATOM 4522 C C . LEU A 1 577 ? 16.110 1.401 -31.939 1.00 91.12 577 LEU A C 1
ATOM 4524 O O . LEU A 1 577 ? 15.261 0.706 -31.391 1.00 91.12 577 LEU A O 1
ATOM 4528 N N . ARG A 1 578 ? 17.025 2.098 -31.252 1.00 93.00 578 ARG A N 1
ATOM 4529 C CA . ARG A 1 578 ? 17.082 2.116 -29.786 1.00 93.00 578 ARG A CA 1
ATOM 4530 C C . ARG A 1 578 ? 15.750 2.549 -29.179 1.00 93.00 578 ARG A C 1
ATOM 4532 O O . ARG A 1 578 ? 15.294 1.901 -28.244 1.00 93.00 578 ARG A O 1
ATOM 4539 N N . LEU A 1 579 ? 15.176 3.651 -29.665 1.00 92.88 579 LEU A N 1
ATOM 4540 C CA . LEU A 1 579 ? 13.908 4.175 -29.156 1.00 92.88 579 LEU A CA 1
ATOM 4541 C C . LEU A 1 579 ? 12.783 3.163 -29.365 1.00 92.88 579 LEU A C 1
ATOM 4543 O O . LEU A 1 579 ? 12.173 2.753 -28.391 1.00 92.88 579 LEU A O 1
ATOM 4547 N N . VAL A 1 580 ? 12.608 2.646 -30.585 1.00 92.06 580 VAL A N 1
ATOM 4548 C CA . VAL A 1 580 ? 11.558 1.657 -30.892 1.00 92.06 580 VAL A CA 1
ATOM 4549 C C . VAL A 1 580 ? 11.677 0.401 -30.019 1.00 92.06 580 VAL A C 1
ATOM 4551 O O . VAL A 1 580 ? 10.668 -0.103 -29.523 1.00 92.06 580 VAL A O 1
ATOM 4554 N N . CYS A 1 581 ? 12.895 -0.100 -29.787 1.00 92.38 581 CYS A N 1
ATOM 4555 C CA . CYS A 1 581 ? 13.109 -1.238 -28.896 1.00 92.38 581 CYS A CA 1
ATOM 4556 C C . CYS A 1 581 ? 12.699 -0.937 -27.446 1.00 92.38 581 CYS A C 1
ATOM 4558 O O . CYS A 1 581 ? 12.066 -1.774 -26.811 1.00 92.38 581 CYS A O 1
ATOM 4560 N N . LEU A 1 582 ? 13.059 0.233 -26.909 1.00 90.62 582 LEU A N 1
ATOM 4561 C CA . LEU A 1 582 ? 12.767 0.589 -25.515 1.00 90.62 582 LEU A CA 1
ATOM 4562 C C . LEU A 1 582 ? 11.296 0.985 -25.313 1.00 90.62 582 LEU A C 1
ATOM 4564 O O . LEU A 1 582 ? 10.679 0.512 -24.364 1.00 90.62 582 LEU A O 1
ATOM 4568 N N . ASP A 1 583 ? 10.706 1.733 -26.247 1.00 92.88 583 ASP A N 1
ATOM 4569 C CA . ASP A 1 583 ? 9.286 2.123 -26.240 1.00 92.88 583 ASP A CA 1
ATOM 4570 C C . ASP A 1 583 ? 8.358 0.895 -26.335 1.00 92.88 583 ASP A C 1
ATOM 4572 O O . ASP A 1 583 ? 7.194 0.931 -25.925 1.00 92.88 583 ASP A O 1
ATOM 4576 N N . SER A 1 584 ? 8.873 -0.232 -26.845 1.00 93.75 584 SER A N 1
ATOM 4577 C CA . SER A 1 584 ? 8.149 -1.505 -26.837 1.00 93.75 584 SER A CA 1
ATOM 4578 C C . SER A 1 584 ? 7.889 -2.012 -25.413 1.00 93.75 584 SER A C 1
ATOM 4580 O O . SER A 1 584 ? 6.829 -2.590 -25.172 1.00 93.75 584 SER A O 1
ATOM 4582 N N . ALA A 1 585 ? 8.797 -1.758 -24.459 1.00 91.88 585 ALA A N 1
ATOM 4583 C CA . ALA A 1 585 ? 8.572 -2.075 -23.047 1.00 91.88 585 ALA A CA 1
ATOM 4584 C C . ALA A 1 585 ? 7.437 -1.229 -22.465 1.00 91.88 585 ALA A C 1
ATOM 4586 O O . ALA A 1 585 ? 6.505 -1.779 -21.881 1.00 91.88 585 ALA A O 1
ATOM 4587 N N . ASP A 1 586 ? 7.476 0.086 -22.690 1.00 91.31 586 ASP A N 1
ATOM 4588 C CA . ASP A 1 586 ? 6.450 1.015 -22.207 1.00 91.31 586 ASP A CA 1
ATOM 4589 C C . ASP A 1 586 ? 5.074 0.667 -22.782 1.00 91.31 586 ASP A C 1
ATOM 4591 O O . ASP A 1 586 ? 4.079 0.657 -22.061 1.00 91.31 586 ASP A O 1
ATOM 4595 N N . THR A 1 587 ? 5.018 0.291 -24.063 1.00 94.06 587 THR A N 1
ATOM 4596 C CA . THR A 1 587 ? 3.781 -0.154 -24.719 1.00 94.06 587 THR A CA 1
ATOM 4597 C C . THR A 1 587 ? 3.241 -1.437 -24.083 1.00 94.06 587 THR A C 1
ATOM 4599 O O . THR A 1 587 ? 2.051 -1.520 -23.778 1.00 94.06 587 THR A O 1
ATOM 4602 N N . LEU A 1 588 ? 4.098 -2.437 -23.843 1.00 93.25 588 LEU A N 1
ATOM 4603 C CA . LEU A 1 588 ? 3.700 -3.683 -23.177 1.00 93.25 588 LEU A CA 1
ATOM 4604 C C . LEU A 1 588 ? 3.178 -3.421 -21.760 1.00 93.25 588 LEU A C 1
ATOM 4606 O O . LEU A 1 588 ? 2.119 -3.929 -21.397 1.00 93.25 588 LEU A O 1
ATOM 4610 N N . ILE A 1 589 ? 3.886 -2.599 -20.985 1.00 92.31 589 ILE A N 1
ATOM 4611 C CA . ILE A 1 589 ? 3.519 -2.247 -19.609 1.00 92.31 589 ILE A CA 1
ATOM 4612 C C . ILE A 1 589 ? 2.232 -1.413 -19.574 1.00 92.31 589 ILE A C 1
ATOM 4614 O O . ILE A 1 589 ? 1.415 -1.603 -18.677 1.00 92.31 589 ILE A O 1
ATOM 4618 N N . ALA A 1 590 ? 2.000 -0.530 -20.547 1.00 92.62 590 ALA A N 1
ATOM 4619 C CA . ALA A 1 590 ? 0.774 0.261 -20.624 1.00 92.62 590 ALA A CA 1
ATOM 4620 C C . ALA A 1 590 ? -0.476 -0.610 -20.831 1.00 92.62 590 ALA A C 1
ATOM 4622 O O . ALA A 1 590 ? -1.516 -0.334 -20.237 1.00 92.62 590 ALA A O 1
ATOM 4623 N N . PHE A 1 591 ? -0.380 -1.670 -21.643 1.00 89.94 591 PHE A N 1
ATOM 4624 C CA . PHE A 1 591 ? -1.510 -2.569 -21.902 1.00 89.94 591 PHE A CA 1
ATOM 4625 C C . PHE A 1 591 ? -1.671 -3.677 -20.856 1.00 89.94 591 PHE A C 1
ATOM 4627 O O . PHE A 1 591 ? -2.797 -4.028 -20.517 1.00 89.94 591 PHE A O 1
ATOM 4634 N N . LEU A 1 592 ? -0.568 -4.255 -20.371 1.00 90.50 592 LEU A N 1
ATOM 4635 C CA . LEU A 1 592 ? -0.583 -5.442 -19.501 1.00 90.50 592 LEU A CA 1
ATOM 4636 C C . LEU A 1 592 ? -0.343 -5.114 -18.020 1.00 90.50 592 LEU A C 1
ATOM 4638 O O . LEU A 1 592 ? -0.511 -5.973 -17.154 1.00 90.50 592 LEU A O 1
ATOM 4642 N N . GLY A 1 593 ? 0.044 -3.877 -17.719 1.00 90.75 593 GLY A N 1
ATOM 4643 C CA . GLY A 1 593 ? 0.443 -3.448 -16.387 1.00 90.75 593 GLY A CA 1
ATOM 4644 C C . GLY A 1 593 ? 1.831 -3.950 -15.982 1.00 90.75 593 GLY A C 1
ATOM 4645 O O . GLY A 1 593 ? 2.561 -4.586 -16.742 1.00 90.75 593 GLY A O 1
ATOM 4646 N N . HIS A 1 594 ? 2.201 -3.656 -14.734 1.00 89.88 594 HIS A N 1
ATOM 4647 C CA . HIS A 1 594 ? 3.473 -4.100 -14.151 1.00 89.88 594 HIS A CA 1
ATOM 4648 C C . HIS A 1 594 ? 3.428 -5.555 -13.645 1.00 89.88 594 HIS A C 1
ATOM 4650 O O . HIS A 1 594 ? 4.467 -6.155 -13.372 1.00 89.88 594 HIS A O 1
ATOM 4656 N N . GLY A 1 595 ? 2.235 -6.133 -13.518 1.00 86.38 595 GLY A N 1
ATOM 4657 C CA . GLY A 1 595 ? 2.023 -7.512 -13.098 1.00 86.38 595 GLY A CA 1
ATOM 4658 C C . GLY A 1 595 ? 0.693 -7.695 -12.378 1.00 86.38 595 GLY A C 1
ATOM 4659 O O . GLY A 1 595 ? 0.251 -6.816 -11.642 1.00 86.38 595 GLY A O 1
ATOM 4660 N N . HIS A 1 596 ? 0.069 -8.850 -12.585 1.00 79.88 596 HIS A N 1
ATOM 4661 C CA . HIS A 1 596 ? -1.135 -9.287 -11.880 1.00 79.88 596 HIS A CA 1
ATOM 4662 C C . HIS A 1 596 ? -1.104 -10.817 -11.698 1.00 79.88 596 HIS A C 1
ATOM 4664 O O . HIS A 1 596 ? -0.324 -11.477 -12.389 1.00 79.88 596 HIS A O 1
ATOM 4670 N N . PRO A 1 597 ? -1.911 -11.392 -10.781 1.00 74.19 597 PRO A N 1
ATOM 4671 C CA . PRO A 1 597 ? -1.850 -12.820 -10.445 1.00 74.19 597 PRO A CA 1
ATOM 4672 C C . PRO A 1 597 ? -2.023 -13.755 -11.648 1.00 74.19 597 PRO A C 1
ATOM 4674 O O . PRO A 1 597 ? -1.267 -14.709 -11.796 1.00 74.19 597 PRO A O 1
ATOM 4677 N N . ASP A 1 598 ? -2.961 -13.434 -12.540 1.00 77.38 598 ASP A N 1
ATOM 4678 C CA . ASP A 1 598 ? -3.243 -14.217 -13.756 1.00 77.38 598 ASP A CA 1
ATOM 4679 C C . ASP A 1 598 ? -2.379 -13.808 -14.963 1.00 77.38 598 ASP A C 1
ATOM 4681 O O . ASP A 1 598 ? -2.680 -14.149 -16.107 1.00 77.38 598 ASP A O 1
ATOM 4685 N N . GLY A 1 599 ? -1.353 -12.991 -14.728 1.00 84.50 599 GLY A N 1
ATOM 4686 C CA . GLY A 1 599 ? -0.645 -12.247 -15.757 1.00 84.50 599 GLY A CA 1
ATOM 4687 C C . GLY A 1 599 ? 0.849 -12.477 -15.771 1.00 84.50 599 GLY A C 1
ATOM 4688 O O . GLY A 1 599 ? 1.389 -13.435 -15.220 1.00 84.50 599 GLY A O 1
ATOM 4689 N N . ARG A 1 600 ? 1.534 -11.543 -16.424 1.00 89.44 600 ARG A N 1
ATOM 4690 C CA . ARG A 1 600 ? 2.988 -11.524 -16.520 1.00 89.44 600 ARG A CA 1
ATOM 4691 C C . ARG A 1 600 ? 3.538 -10.336 -15.747 1.00 89.44 600 ARG A C 1
ATOM 4693 O O . ARG A 1 600 ? 3.023 -9.230 -15.866 1.00 89.44 600 ARG A O 1
ATOM 4700 N N . TYR A 1 601 ? 4.598 -10.562 -14.980 1.00 93.25 601 TYR A N 1
ATOM 4701 C CA . TYR A 1 601 ? 5.331 -9.483 -14.324 1.00 93.25 601 TYR A CA 1
ATOM 4702 C C . TYR A 1 601 ? 6.201 -8.756 -15.344 1.00 93.25 601 TYR A C 1
ATOM 4704 O O . TYR A 1 601 ? 6.824 -9.404 -16.185 1.00 93.25 601 TYR A O 1
ATOM 4712 N N . ALA A 1 602 ? 6.287 -7.429 -15.262 1.00 93.75 602 ALA A N 1
ATOM 4713 C CA . ALA A 1 602 ? 6.947 -6.640 -16.301 1.00 93.75 602 ALA A CA 1
ATOM 4714 C C . ALA A 1 602 ? 8.425 -6.998 -16.513 1.00 93.75 602 ALA A C 1
ATOM 4716 O O . ALA A 1 602 ? 8.906 -6.921 -17.641 1.00 93.75 602 ALA A O 1
ATOM 4717 N N . VAL A 1 603 ? 9.121 -7.486 -15.478 1.00 93.75 603 VAL A N 1
ATOM 4718 C CA . VAL A 1 603 ? 10.489 -8.022 -15.608 1.00 93.75 603 VAL A CA 1
ATOM 4719 C C . VAL A 1 603 ? 10.611 -9.107 -16.690 1.00 93.75 603 VAL A C 1
ATOM 4721 O O . VAL A 1 603 ? 11.639 -9.198 -17.358 1.00 93.75 603 VAL A O 1
ATOM 4724 N N . ASP A 1 604 ? 9.566 -9.908 -16.915 1.00 93.19 604 ASP A N 1
ATOM 4725 C CA . ASP A 1 604 ? 9.600 -10.987 -17.902 1.00 93.19 604 ASP A CA 1
ATOM 4726 C C . ASP A 1 604 ? 9.553 -10.461 -19.344 1.00 93.19 604 ASP A C 1
ATOM 4728 O O . ASP A 1 604 ? 10.057 -11.148 -20.233 1.00 93.19 604 ASP A O 1
ATOM 4732 N N . PHE A 1 605 ? 9.005 -9.262 -19.597 1.00 93.31 605 PHE A N 1
ATOM 4733 C CA . PHE A 1 605 ? 8.990 -8.664 -20.942 1.00 93.31 605 PHE A CA 1
ATOM 4734 C C . PHE A 1 605 ? 10.407 -8.416 -21.471 1.00 93.31 605 PHE A C 1
ATOM 4736 O O . PHE A 1 605 ? 10.652 -8.500 -22.671 1.00 93.31 605 PHE A O 1
ATOM 4743 N N . TYR A 1 606 ? 11.359 -8.170 -20.570 1.00 93.12 606 TYR A N 1
ATOM 4744 C CA . TYR A 1 606 ? 12.767 -7.942 -20.892 1.00 93.12 606 TYR A CA 1
ATOM 4745 C C . TYR A 1 606 ? 13.551 -9.235 -21.161 1.00 93.12 606 TYR A C 1
ATOM 4747 O O . TYR A 1 606 ? 14.750 -9.186 -21.438 1.00 93.12 606 TYR A O 1
ATOM 4755 N N . THR A 1 607 ? 12.908 -10.403 -21.095 1.00 92.06 607 THR A N 1
ATOM 4756 C CA . THR A 1 607 ? 13.548 -11.723 -21.217 1.00 92.06 607 THR A CA 1
ATOM 4757 C C . THR A 1 607 ? 12.935 -12.539 -22.355 1.00 92.06 607 THR A C 1
ATOM 4759 O O . THR A 1 607 ? 11.780 -12.335 -22.717 1.00 92.06 607 THR A O 1
ATOM 4762 N N . ASN A 1 608 ? 13.669 -13.510 -22.914 1.00 90.44 608 ASN A N 1
ATOM 4763 C CA . ASN A 1 608 ? 13.163 -14.349 -24.010 1.00 90.44 608 ASN A CA 1
ATOM 4764 C C . ASN A 1 608 ? 12.278 -15.519 -23.534 1.00 90.44 608 ASN A C 1
ATOM 4766 O O . ASN A 1 608 ? 12.490 -16.676 -23.898 1.00 90.44 608 ASN A O 1
ATOM 4770 N N . THR A 1 609 ? 11.298 -15.235 -22.683 1.00 88.31 609 THR A N 1
ATOM 4771 C CA . THR A 1 609 ? 10.424 -16.260 -22.084 1.00 88.31 609 THR A CA 1
ATOM 4772 C C . THR A 1 609 ? 9.537 -16.978 -23.101 1.00 88.31 609 THR A C 1
ATOM 4774 O O . THR A 1 609 ? 9.251 -18.159 -22.918 1.00 88.31 609 THR A O 1
ATOM 4777 N N . ASP A 1 610 ? 9.162 -16.310 -24.193 1.00 88.25 610 ASP A N 1
ATOM 4778 C CA . ASP A 1 610 ? 8.338 -16.897 -25.260 1.00 88.25 610 ASP A CA 1
ATOM 4779 C C . ASP A 1 610 ? 9.159 -17.656 -26.321 1.00 88.25 610 ASP A C 1
ATOM 4781 O O . ASP A 1 610 ? 8.597 -18.246 -27.251 1.00 88.25 610 ASP A O 1
ATOM 4785 N N . GLY A 1 611 ? 10.489 -17.687 -26.169 1.00 89.12 611 GLY A N 1
ATOM 4786 C CA . GLY A 1 611 ? 11.396 -18.422 -27.048 1.00 89.12 611 GLY A CA 1
ATOM 4787 C C . GLY A 1 611 ? 11.423 -17.873 -28.473 1.00 89.12 611 GLY A C 1
ATOM 4788 O O . GLY A 1 611 ? 11.415 -18.640 -29.437 1.00 89.12 611 GLY A O 1
ATOM 4789 N N . LEU A 1 612 ? 11.425 -16.549 -28.617 1.00 89.56 612 LEU A N 1
ATOM 4790 C CA . LEU A 1 612 ? 11.458 -15.868 -29.902 1.00 89.56 612 LEU A CA 1
ATOM 4791 C C . LEU A 1 612 ? 12.832 -16.011 -30.569 1.00 89.56 612 LEU A C 1
ATOM 4793 O O . LEU A 1 612 ? 13.876 -16.040 -29.910 1.00 89.56 612 LEU A O 1
ATOM 4797 N N . SER A 1 613 ? 12.811 -16.125 -31.895 1.00 86.88 613 SER A N 1
ATOM 4798 C CA . SER A 1 613 ? 13.989 -16.268 -32.744 1.00 86.88 613 SER A CA 1
ATOM 4799 C C . SER A 1 613 ? 14.611 -14.912 -33.053 1.00 86.88 613 SER A C 1
ATOM 4801 O O . SER A 1 613 ? 13.949 -14.024 -33.594 1.00 86.88 613 SER A O 1
ATOM 4803 N N . TYR A 1 614 ? 15.908 -14.781 -32.788 1.00 81.44 614 TYR A N 1
ATOM 4804 C CA . TYR A 1 614 ? 16.726 -13.673 -33.270 1.00 81.44 614 TYR A CA 1
ATOM 4805 C C . TYR A 1 614 ? 17.645 -14.229 -34.354 1.00 81.44 614 TYR A C 1
ATOM 4807 O O . TYR A 1 614 ? 18.474 -15.102 -34.097 1.00 81.44 614 TYR A O 1
ATOM 4815 N N . LEU A 1 615 ? 17.434 -13.794 -35.595 1.00 73.44 615 LEU A N 1
ATOM 4816 C CA . LEU A 1 615 ? 18.150 -14.322 -36.754 1.00 73.44 615 LEU A CA 1
ATOM 4817 C C . LEU A 1 615 ? 19.656 -14.037 -36.637 1.00 73.44 615 LEU A C 1
ATOM 4819 O O . LEU A 1 615 ? 20.069 -12.995 -36.138 1.00 73.44 615 LEU A O 1
ATOM 4823 N N . ALA A 1 616 ? 20.482 -14.963 -37.128 1.00 68.88 616 ALA A N 1
ATOM 4824 C CA . ALA A 1 616 ? 21.928 -14.955 -36.884 1.00 68.88 616 ALA A CA 1
ATOM 4825 C C . ALA A 1 616 ? 22.718 -13.859 -37.632 1.00 68.88 616 ALA A C 1
ATOM 4827 O O . ALA A 1 616 ? 23.911 -13.701 -37.380 1.00 68.88 616 ALA A O 1
ATOM 4828 N N . THR A 1 617 ? 22.100 -13.120 -38.565 1.00 69.19 617 THR A N 1
ATOM 4829 C CA . THR A 1 617 ? 22.787 -12.096 -39.374 1.00 69.19 617 THR A CA 1
ATOM 4830 C C . THR A 1 617 ? 21.978 -10.795 -39.472 1.00 69.19 617 THR A C 1
ATOM 4832 O O . THR A 1 617 ? 20.748 -10.852 -39.554 1.00 69.19 617 THR A O 1
ATOM 4835 N N . PRO A 1 618 ? 22.633 -9.615 -39.537 1.00 71.19 618 PRO A N 1
ATOM 4836 C CA . PRO A 1 618 ? 21.946 -8.322 -39.659 1.00 71.19 618 PRO A CA 1
ATOM 4837 C C . PRO A 1 618 ? 21.009 -8.220 -40.868 1.00 71.19 618 PRO A C 1
ATOM 4839 O O . PRO A 1 618 ? 19.915 -7.672 -40.762 1.00 71.19 618 PRO A O 1
ATOM 4842 N N . VAL A 1 619 ? 21.414 -8.794 -42.006 1.00 68.06 619 VAL A N 1
ATOM 4843 C CA . VAL A 1 619 ? 20.608 -8.827 -43.237 1.00 68.06 619 VAL A CA 1
ATOM 4844 C C . VAL A 1 619 ? 19.308 -9.595 -43.016 1.00 68.06 619 VAL A C 1
ATOM 4846 O O . VAL A 1 619 ? 18.241 -9.122 -43.402 1.00 68.06 619 VAL A O 1
ATOM 4849 N N . ASN A 1 620 ? 19.378 -10.749 -42.350 1.00 67.12 620 ASN A N 1
ATOM 4850 C CA . ASN A 1 620 ? 18.199 -11.560 -42.064 1.00 67.12 620 ASN A CA 1
ATOM 4851 C C . ASN A 1 620 ? 17.269 -10.842 -41.075 1.00 67.12 620 ASN A C 1
ATOM 4853 O O . ASN A 1 620 ? 16.059 -10.871 -41.252 1.00 67.12 620 ASN A O 1
ATOM 4857 N N . VAL A 1 621 ? 17.821 -10.136 -40.081 1.00 68.12 621 VAL A N 1
ATOM 4858 C CA . VAL A 1 621 ? 17.031 -9.328 -39.134 1.00 68.12 621 VAL A CA 1
ATOM 4859 C C . VAL A 1 621 ? 16.273 -8.194 -39.842 1.00 68.12 621 VAL A C 1
ATOM 4861 O O . VAL A 1 621 ? 15.117 -7.946 -39.516 1.00 68.12 621 VAL A O 1
ATOM 4864 N N . LEU A 1 622 ? 16.886 -7.535 -40.833 1.00 62.59 622 LEU A N 1
ATOM 4865 C CA . LEU A 1 622 ? 16.263 -6.429 -41.578 1.00 62.59 622 LEU A CA 1
ATOM 4866 C C . LEU A 1 622 ? 15.242 -6.866 -42.630 1.00 62.59 622 LEU A C 1
ATOM 4868 O O . LEU A 1 622 ? 14.370 -6.083 -42.991 1.00 62.59 622 LEU A O 1
ATOM 4872 N N . THR A 1 623 ? 15.371 -8.087 -43.142 1.00 59.16 623 THR A N 1
ATOM 4873 C CA . THR A 1 623 ? 14.499 -8.635 -44.195 1.00 59.16 623 THR A CA 1
ATOM 4874 C C . THR A 1 623 ? 13.347 -9.472 -43.646 1.00 59.16 623 THR A C 1
ATOM 4876 O O . THR A 1 623 ? 12.477 -9.881 -44.407 1.00 59.16 623 THR A O 1
ATOM 4879 N N . CYS A 1 624 ? 13.320 -9.727 -42.337 1.00 53.19 624 CYS A N 1
ATOM 4880 C CA . CYS A 1 624 ? 12.278 -10.508 -41.687 1.00 53.19 624 CYS A CA 1
ATOM 4881 C C . CYS A 1 624 ? 11.057 -9.649 -41.336 1.00 53.19 624 CYS A C 1
ATOM 4883 O O . CYS A 1 624 ? 10.750 -9.523 -40.156 1.00 53.19 624 CYS A O 1
ATOM 4885 N N . TRP A 1 625 ? 10.388 -9.087 -42.349 1.00 45.56 625 TRP A N 1
ATOM 4886 C CA . TRP A 1 625 ? 9.052 -8.478 -42.267 1.00 45.56 625 TRP A CA 1
ATOM 4887 C C . TRP A 1 625 ? 8.326 -8.583 -43.607 1.00 45.56 625 TRP A C 1
ATOM 4889 O O . TRP A 1 625 ? 8.894 -8.110 -44.619 1.00 45.56 625 TRP A O 1
#

Organism: NCBI:txid189622

Sequence (625 aa):
MPLSDDKHLTAAVKGIAMSIVNNISRLSTELKSFIEKSKIKTNLQTAIDNVKDIGNQFTDGDNGDDSNTDHGAKIDAALQKVSAAITQLEGLLGKMADDGGAIQEKIKEIETNLGELNNIWKDEQDGRIKKKQKDAEDLMLELQDEIKKLQSEIGAIGDPSPIPLREAEQAELTQLQSVVTEQLEKIEEIIREDKSTGVKGFLTILREGMFENFLSRSHPLKDGMKLSELAVQAVICFEGLFEYFDEELTPKNSRLVRTLHSQSTGPHAAMVENIRSVLNALLGHLINTNLKTYDFDHTFREKVHELTVSVGALSAKTFGEGRNPELLNIFKSGMSALTTELSHAYVNAYSGKHFVGDLVTKSTEQPTEQVLSTEGRNCAKVCLTILETVNSGLKGLRKGCIKSGSGMQINLSNGLGKAFQRLGYDVASSPTTQDGELRNKKGFTGENIYSDLLVYKHNTGKGDKTYQLVSDDDDNKEKKDKHGVIRQLNTHLGRYYYVSHYYIPPNPKSPSNIYHLLQWLLGLYFNPIYSTLGEYFKELFEKPENYKDKKYSEIDESQLSLLATTTIRPKTLKDTLRLVCLDSADTLIAFLGHGHPDGRYAVDFYTNTDGLSYLATPVNVLTCW

Secondary structure (DSSP, 8-state):
-PPP--HHHHHHHHHHHHHHHHHHHHHHHHHHHHHHHH-HHHHHHHHHHHHHHHHHTT---------TT-HHHHHHHHHHHHHHHHHHHHHHH--TTT---HHHHHHHHHHHHHHHHHHHH-SSTT-HHHHHHHHHHHHHHHHHHHHHHHHHHHHH--SSS-HHHHHHHHHHHHHHHHHHHHHHHHHHHHHHHHHHSHHHHHHHHIIIIIIIIIIIISS---TT--HHHHHHHHHHHHHHHHHHHHHHTS-GGGTTS--TT----SHHHHHHHHHHHHHHHHHHHHH--SS-S-SSSHHHHHHHHHHHHHHHH---SS-TTSS-HHHHHHHHHHHHHHHHHHHTS---TTTTPPPSS-SEEE-SS-TTSEEE-HHHHHHHHHHHHHHHHHHHHHHHHHHHHHHT-TT-BSBTTSHHHHHHHHTT---BSSTT---SSS---TT-BHHHIIIIIIS-EEE-SSTT-EEESS-GGGG-SS-GGG--HHHHHHHHHHHHHHHHTT---SS-B---SHHHHHHHHHHHHHSTHHHHHHHHGGGGSPPPGGGTTS-GGGS-GGG--EESSSEE-HHHHHHHHHHHHHHHHHHHHHHH-S--TTS--GGGGGTTTT-B---SSHHHHHH--